Protein AF-A0A2V8VUK2-F1 (afdb_monomer)

Mean predicted aligned error: 8.98 Å

Sequence (429 aa):
MFVLHAVFLGQHRFVINYSDDEPLSRLHLFAGLFTFGLVPLWLAARAAARIPPVTSLSIILVVFGAVSLAAILTSPTRSQDLNLNLLLAKGFTAYGMNPYQTAPLMLQKDPWSPPSLSWSGQPMTHGPVWVLLLASITACTYSLRMAFVLVKLTALVALAAGGIFLWKIMALQGRAVGDRTGVLAILAWNPFVLQTALVDAHNDVLILVAILASYLCFLTRRYRLSIMALMLGGFVKFALWPLMLVPVAYLVKERGMHRGAVCAAVLLLSGAVLASALYAPFGLSAKNFAGLTEEVMERGWTSFYWPGTALLGSLPWMGIVQIRVAGLLMGLLVLGMCIRWDRPLLGYTLPYAVMLFFGSPSFHPWYGLWVAPLASLLIAPAALLILSVPLIVDELAPRWALWIVTFGLLAIFGVTRLVRSRRPASAGG

Foldseek 3Di:
DVLVVVQVVLPDDDDPPVDPDDQPVLVVVVCVCCVVALVVLLVLLVVLLVDPVVVLVVVLCVVLVVLLVSLLQAAQDPDCVLLQLLLLLLCCQVVVDQQLQDFLLVSCPPPSRDPDDPRRGFGDQFALVSSVQSNVLSNVDPDPSSSSSSLLVVLVVLLVLLLVLLLLVCVLVVHDSSQSSSLSSLCSRQPLNSNCRRNNVDLLSLLSNLLSQLVSCVSVLVLLSSLVSLLVSCSGPVVSNLLNVLSLLVLCVVPPPPVSVVSVVVSVVVSVVVSCVSCVSSPDDPSSNVNVVCQQQDLADQLQAAPQQVVQVVPPPDDLNNQLVVLLVVLSVQLVVCSVVVNSLCNQAVSLVSSCRRNPSHDALSCCSRHQSSVCVQPHSCSSSVSSVRVSVVSHDSNHPCVCPNVVVVCVSVVVVVVVVPDDPPPPD

Secondary structure (DSSP, 8-state):
-HHHHHHHHTTS-S--------HHHHHHHHHHHIIIIIHHHHHHHHHHTTS-HHHHHHHHHHHHHHHHHHHHHSPP-S-SHHHHHHHHHHHHHHH---TTT--GGGGTTSTT--S--TTTT----S-HHHHHHHHHHHHH-S-HHHHHHHHHHHHHHHHHHHHHHHHHHHHHTT--HHHHHHHHHHHHH-HHHIIIIIIS--THHHHHHHHHHHHHHHHTT-HHHHHHHHHHHHTT-GGGGGGGHHHHHHHHHHH-HHHHHHHHHHHHHHHHHHHHHHHGGG-S-GGGGHHHHHHHH----GGG--HHHHHHHTSTT--HHHHHHHHHHHHHHHHHHHHHTT-HHHHTTHHHHHHHHHH-SS--GGGHHHHHHHHTTTS-GGGGTGGGHHHHHTTTS-TTTTHHHHHHHHHHHHHH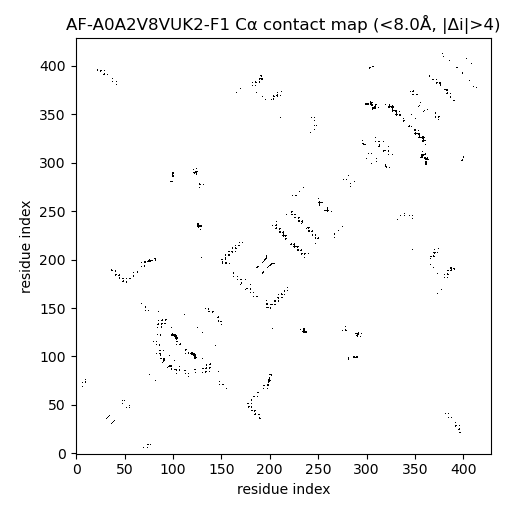HHHHTT-------

Solvent-accessible surface area (backbone atoms only — not comparable to full-atom values): 22531 Å² total; per-residue (Å²): 112,67,76,57,53,60,65,67,60,72,81,68,67,90,68,84,70,92,66,93,82,59,67,64,69,37,50,52,51,38,52,43,51,47,58,70,44,48,50,52,43,52,52,48,23,56,48,30,52,74,43,62,62,68,62,35,49,51,52,44,52,53,53,39,50,57,52,47,55,51,27,38,73,41,70,57,81,88,50,63,61,52,53,54,52,46,41,34,20,33,36,31,62,76,67,72,38,45,34,28,75,40,31,52,58,83,43,60,87,42,93,66,45,67,98,72,62,97,58,29,77,50,22,44,60,62,21,47,58,50,50,52,52,41,25,59,43,39,66,74,41,93,46,65,70,58,40,50,37,54,51,15,50,52,32,47,54,33,47,52,52,32,51,52,34,50,47,51,44,41,50,78,70,69,51,54,70,39,56,48,50,19,44,48,39,41,56,60,68,28,65,37,49,43,42,39,28,27,25,31,40,42,69,50,36,53,41,25,27,16,53,39,49,13,50,43,26,44,78,70,69,37,27,70,59,15,34,51,30,24,50,56,23,17,30,38,38,63,84,38,47,74,57,35,54,57,37,48,53,51,39,19,69,74,58,36,66,67,61,18,48,52,54,49,50,52,50,51,52,52,46,50,54,50,48,52,60,58,35,46,90,68,48,93,52,81,61,50,46,44,19,44,51,47,61,57,66,46,63,54,50,76,86,29,37,28,71,46,19,47,58,46,57,68,37,93,88,42,50,61,58,55,31,32,50,49,9,46,51,53,11,52,50,49,28,50,49,21,62,73,69,71,31,61,74,50,34,71,31,51,17,57,54,41,22,46,33,26,28,21,37,62,56,61,65,64,62,49,53,60,34,35,74,64,46,24,76,74,80,35,61,66,51,50,56,55,52,40,50,49,65,49,44,81,72,52,61,80,76,64,75,64,50,60,56,62,50,45,48,54,49,53,56,51,49,54,52,61,60,62,70,65,62,69,80,73,77,89,123

pLDDT: mean 80.65, std 19.45, range [29.12, 98.56]

Structure (mmCIF, N/CA/C/O backbone):
data_AF-A0A2V8VUK2-F1
#
_entry.id   AF-A0A2V8VUK2-F1
#
loop_
_atom_site.group_PDB
_atom_site.id
_atom_site.type_symbol
_atom_site.label_atom_id
_atom_site.label_alt_id
_atom_site.label_comp_id
_atom_site.label_asym_id
_atom_site.label_entity_id
_atom_site.label_seq_id
_atom_site.pdbx_PDB_ins_code
_atom_site.Cartn_x
_atom_site.Cartn_y
_atom_site.Cartn_z
_atom_site.occupancy
_atom_site.B_iso_or_equiv
_atom_site.auth_seq_id
_atom_site.auth_comp_id
_atom_site.auth_asym_id
_atom_site.auth_atom_id
_atom_site.pdbx_PDB_model_num
ATOM 1 N N . MET A 1 1 ? 12.762 26.235 2.148 1.00 29.30 1 MET A N 1
ATOM 2 C CA . MET A 1 1 ? 14.166 26.243 1.677 1.00 29.30 1 MET A CA 1
ATOM 3 C C . MET A 1 1 ? 14.770 24.839 1.559 1.00 29.30 1 MET A C 1
ATOM 5 O O . MET A 1 1 ? 15.358 24.557 0.529 1.00 29.30 1 MET A O 1
ATOM 9 N N . PHE A 1 2 ? 14.564 23.925 2.518 1.00 29.12 2 PHE A N 1
ATOM 10 C CA . PHE A 1 2 ? 15.128 22.559 2.463 1.00 29.12 2 PHE A CA 1
ATOM 11 C C . PHE A 1 2 ? 14.510 21.627 1.396 1.00 29.12 2 PHE A C 1
ATOM 13 O O . PHE A 1 2 ? 15.234 20.881 0.748 1.00 29.12 2 PHE A O 1
ATOM 20 N N . VAL A 1 3 ? 13.198 21.729 1.132 1.00 32.25 3 VAL A N 1
ATOM 21 C CA . VAL A 1 3 ? 12.537 20.989 0.028 1.00 32.25 3 VAL A CA 1
ATOM 22 C C . VAL A 1 3 ? 13.117 21.390 -1.335 1.00 32.25 3 VAL A C 1
ATOM 24 O O . VAL A 1 3 ? 13.275 20.548 -2.207 1.00 32.25 3 VAL A O 1
ATOM 27 N N . LEU A 1 4 ? 13.519 22.654 -1.495 1.00 30.45 4 LEU A N 1
ATOM 28 C CA . LEU A 1 4 ? 14.214 23.131 -2.694 1.00 30.45 4 LEU A CA 1
ATOM 29 C C . LEU A 1 4 ? 15.660 22.618 -2.759 1.00 30.45 4 LEU A C 1
ATOM 31 O O . LEU A 1 4 ? 16.130 22.282 -3.837 1.00 30.45 4 LEU A O 1
ATOM 35 N N . HIS A 1 5 ? 16.351 22.478 -1.627 1.00 30.56 5 HIS A N 1
ATOM 36 C CA . HIS A 1 5 ? 17.730 21.979 -1.608 1.00 30.56 5 HIS A CA 1
ATOM 37 C C . HIS A 1 5 ? 17.830 20.490 -2.000 1.00 30.56 5 HIS A C 1
ATOM 39 O O . HIS A 1 5 ? 18.732 20.111 -2.742 1.00 30.56 5 HIS A O 1
ATOM 45 N N . ALA A 1 6 ? 16.855 19.663 -1.602 1.00 33.12 6 ALA A N 1
ATOM 46 C CA . ALA A 1 6 ? 16.759 18.268 -2.048 1.00 33.12 6 ALA A CA 1
ATOM 47 C C . ALA A 1 6 ? 16.391 18.136 -3.541 1.00 33.12 6 ALA A C 1
ATOM 49 O O . ALA A 1 6 ? 16.841 17.207 -4.208 1.00 33.12 6 ALA A O 1
ATOM 50 N N . VAL A 1 7 ? 15.620 19.087 -4.086 1.00 35.31 7 VAL A N 1
ATOM 51 C CA . VAL A 1 7 ? 15.281 19.145 -5.521 1.00 35.31 7 VAL A CA 1
ATOM 52 C C . VAL A 1 7 ? 16.506 19.487 -6.384 1.00 35.31 7 VAL A C 1
ATOM 54 O O . VAL A 1 7 ? 16.617 18.980 -7.497 1.00 35.31 7 VAL A O 1
ATOM 57 N N . PHE A 1 8 ? 17.456 20.282 -5.877 1.00 30.05 8 PHE A N 1
ATOM 58 C CA . PHE A 1 8 ? 18.648 20.692 -6.636 1.00 30.05 8 PHE A CA 1
ATOM 59 C C . PHE A 1 8 ? 19.827 19.704 -6.573 1.00 30.05 8 PHE A C 1
ATOM 61 O O . PHE A 1 8 ? 20.626 19.667 -7.505 1.00 30.05 8 PHE A O 1
ATOM 68 N N . LEU A 1 9 ? 19.928 18.857 -5.542 1.00 32.38 9 LEU A N 1
ATOM 69 C CA . LEU A 1 9 ? 21.002 17.852 -5.434 1.00 32.38 9 LEU A CA 1
ATOM 70 C C . LEU A 1 9 ? 20.736 16.561 -6.234 1.00 32.38 9 LEU A C 1
ATOM 72 O O . LEU A 1 9 ? 21.652 15.774 -6.453 1.00 32.38 9 LEU A O 1
ATOM 76 N N . GLY A 1 10 ? 19.512 16.356 -6.734 1.00 34.00 10 GLY A N 1
ATOM 77 C CA . GLY A 1 10 ? 19.110 15.146 -7.467 1.00 34.00 10 GLY A CA 1
ATOM 78 C C . GLY A 1 10 ? 19.662 14.996 -8.893 1.00 34.00 10 GLY A C 1
ATOM 79 O O . GLY A 1 10 ? 19.248 14.076 -9.595 1.00 34.00 10 GLY A O 1
ATOM 80 N N . GLN A 1 11 ? 20.554 15.883 -9.355 1.00 33.09 11 GLN A N 1
ATOM 81 C CA . GLN A 1 11 ? 21.089 15.838 -10.726 1.00 33.09 11 GLN A CA 1
ATOM 82 C C . GLN A 1 11 ? 22.458 15.163 -10.876 1.00 33.09 11 GLN A C 1
ATOM 84 O O . GLN A 1 11 ? 22.875 14.919 -12.008 1.00 33.09 11 GLN A O 1
ATOM 89 N N . HIS A 1 12 ? 23.145 14.785 -9.794 1.00 30.56 12 HIS A N 1
ATOM 90 C CA . HIS A 1 12 ? 24.463 14.161 -9.916 1.00 30.56 12 HIS A CA 1
ATOM 91 C C . HIS A 1 12 ? 24.604 12.888 -9.076 1.00 30.56 12 HIS A C 1
ATOM 93 O O . HIS A 1 12 ? 24.550 12.919 -7.854 1.00 30.56 12 HIS A O 1
ATOM 99 N N . ARG A 1 13 ? 24.873 11.790 -9.799 1.00 32.03 13 ARG A N 1
ATOM 100 C CA . ARG A 1 13 ? 25.247 10.440 -9.342 1.00 32.03 13 ARG A CA 1
ATOM 101 C C . ARG A 1 13 ? 24.121 9.633 -8.682 1.00 32.03 13 ARG A C 1
ATOM 103 O O . ARG A 1 13 ? 23.976 9.570 -7.469 1.00 32.03 13 ARG A O 1
ATOM 110 N N . PHE A 1 14 ? 23.410 8.883 -9.531 1.00 37.62 14 PHE A N 1
ATOM 111 C CA . PHE A 1 14 ? 23.019 7.516 -9.180 1.00 37.62 14 PHE A CA 1
ATOM 112 C C . PHE A 1 14 ? 24.260 6.816 -8.615 1.00 37.62 14 PHE A C 1
ATOM 114 O O . PHE A 1 14 ? 25.322 6.942 -9.222 1.00 37.62 14 PHE A O 1
ATOM 121 N N . VAL A 1 15 ? 24.113 6.090 -7.506 1.00 38.81 15 VAL A N 1
ATOM 122 C CA . VAL A 1 15 ? 25.180 5.520 -6.659 1.00 38.81 15 VAL A CA 1
ATOM 123 C C . VAL A 1 15 ? 25.541 6.445 -5.493 1.00 38.81 15 VAL A C 1
ATOM 125 O O . VAL A 1 15 ? 26.487 7.229 -5.546 1.00 38.81 15 VAL A O 1
ATOM 128 N N . ILE A 1 16 ? 24.838 6.260 -4.370 1.00 37.12 16 ILE A N 1
ATOM 129 C CA . ILE A 1 16 ? 25.529 6.336 -3.081 1.00 37.12 16 ILE A CA 1
ATOM 130 C C . ILE A 1 16 ? 26.570 5.221 -3.149 1.00 37.12 16 ILE A C 1
ATOM 132 O O . ILE A 1 16 ? 26.230 4.038 -3.128 1.00 37.12 16 ILE A O 1
ATOM 136 N N . ASN A 1 17 ? 27.831 5.601 -3.336 1.00 31.92 17 ASN A N 1
ATOM 137 C CA . ASN A 1 17 ? 28.935 4.677 -3.159 1.00 31.92 17 ASN A CA 1
ATOM 138 C C . ASN A 1 17 ? 28.916 4.341 -1.667 1.00 31.92 17 ASN A C 1
ATOM 140 O O . ASN A 1 17 ? 29.092 5.233 -0.839 1.00 31.92 17 ASN A O 1
ATOM 144 N N . TYR A 1 18 ? 28.620 3.089 -1.321 1.00 41.12 18 TYR A N 1
ATOM 145 C CA . TYR A 1 18 ? 28.617 2.589 0.057 1.00 41.12 18 TYR A CA 1
ATOM 146 C C . TYR A 1 18 ? 30.060 2.449 0.579 1.00 41.12 18 TYR A C 1
ATOM 148 O O . TYR A 1 18 ? 30.444 1.394 1.067 1.00 41.12 18 TYR A O 1
ATOM 156 N N . SER A 1 19 ? 30.887 3.484 0.413 1.00 37.56 19 SER A N 1
ATOM 157 C CA . SER A 1 19 ? 32.205 3.580 1.037 1.00 37.56 19 SER A CA 1
ATOM 158 C C . SER A 1 19 ? 32.061 4.207 2.425 1.00 37.56 19 SER A C 1
ATOM 160 O O . SER A 1 19 ? 31.323 5.178 2.604 1.00 37.56 19 SER A O 1
ATOM 162 N N . ASP A 1 20 ? 32.752 3.612 3.391 1.00 41.06 20 ASP A N 1
ATOM 163 C CA . ASP A 1 20 ? 32.499 3.626 4.837 1.00 41.06 20 ASP A CA 1
ATOM 164 C C . ASP A 1 20 ? 32.720 4.944 5.611 1.00 41.06 20 ASP A C 1
ATOM 166 O O . ASP A 1 20 ? 32.592 4.956 6.834 1.00 41.06 20 ASP A O 1
ATOM 170 N N . ASP A 1 21 ? 32.953 6.084 4.966 1.00 40.66 21 ASP A N 1
ATOM 171 C CA . ASP A 1 21 ? 33.423 7.278 5.679 1.00 40.66 21 ASP A CA 1
ATOM 172 C C . ASP A 1 21 ? 32.373 8.398 5.724 1.00 40.66 21 ASP A C 1
ATOM 174 O O . ASP A 1 21 ? 32.268 9.217 4.819 1.00 40.66 21 ASP A O 1
ATOM 178 N N . GLU A 1 22 ? 31.538 8.387 6.771 1.00 43.09 22 GLU A N 1
ATOM 179 C CA . GLU A 1 22 ? 31.303 9.536 7.675 1.00 43.09 22 GLU A CA 1
ATOM 180 C C . GLU A 1 22 ? 30.001 9.366 8.497 1.00 43.09 22 GLU A C 1
ATOM 182 O O . GLU A 1 22 ? 28.914 9.783 8.087 1.00 43.09 22 GLU A O 1
ATOM 187 N N . PRO A 1 23 ? 30.080 8.810 9.717 1.00 48.41 23 PRO A N 1
ATOM 188 C CA . PRO A 1 23 ? 28.937 8.699 10.632 1.00 48.41 23 PRO A CA 1
ATOM 189 C C . PRO A 1 23 ? 28.383 10.059 11.105 1.00 48.41 23 PRO A C 1
ATOM 191 O O . PRO A 1 23 ? 27.202 10.182 11.437 1.00 48.41 23 PRO A O 1
ATOM 194 N N . LEU A 1 24 ? 29.231 11.094 11.145 1.00 41.69 24 LEU A N 1
ATOM 195 C CA . LEU A 1 24 ? 28.908 12.410 11.705 1.00 41.69 24 LEU A CA 1
ATOM 196 C C . LEU A 1 24 ? 28.063 13.274 10.764 1.00 41.69 24 LEU A C 1
ATOM 198 O O . LEU A 1 24 ? 27.084 13.863 11.220 1.00 41.69 24 LEU A O 1
ATOM 202 N N . SER A 1 25 ? 28.373 13.345 9.467 1.00 45.72 25 SER A N 1
ATOM 203 C CA . SER A 1 25 ? 27.576 14.121 8.497 1.00 45.72 25 SER A CA 1
ATOM 204 C C . SER A 1 25 ? 26.154 13.574 8.365 1.00 45.72 25 SER A C 1
ATOM 206 O O . SER A 1 25 ? 25.183 14.334 8.304 1.00 45.72 25 SER A O 1
ATOM 208 N N . ARG A 1 26 ? 26.014 12.252 8.479 1.00 47.94 26 ARG A N 1
ATOM 209 C CA . ARG A 1 26 ? 24.725 11.570 8.539 1.00 47.94 26 ARG A CA 1
ATOM 210 C C . ARG A 1 26 ? 23.937 12.024 9.797 1.00 47.94 26 ARG A C 1
ATOM 212 O O . ARG A 1 26 ? 22.781 12.435 9.678 1.00 47.94 26 ARG A O 1
ATOM 219 N N . LEU A 1 27 ? 24.530 12.043 11.000 1.00 43.81 27 LEU A N 1
ATOM 220 C CA . LEU A 1 27 ? 23.842 12.452 12.249 1.00 43.81 27 LEU A CA 1
ATOM 221 C C . LEU A 1 27 ? 23.304 13.901 12.216 1.00 43.81 27 LEU A C 1
ATOM 223 O O . LEU A 1 27 ? 22.261 14.200 12.799 1.00 43.81 27 LEU A O 1
ATOM 227 N N . HIS A 1 28 ? 23.967 14.803 11.494 1.00 43.19 28 HIS A N 1
ATOM 228 C CA . HIS A 1 28 ? 23.487 16.176 11.306 1.00 43.19 28 HIS A CA 1
ATOM 229 C C . HIS A 1 28 ? 22.294 16.247 10.344 1.00 43.19 28 HIS A C 1
ATOM 231 O O . HIS A 1 28 ? 21.364 17.020 10.581 1.00 43.19 28 HIS A O 1
ATOM 237 N N . LEU A 1 29 ? 22.255 15.389 9.318 1.00 50.75 29 LEU A N 1
ATOM 238 C CA . LEU A 1 29 ? 21.074 15.213 8.473 1.00 50.75 29 LEU A CA 1
ATOM 239 C C . LEU A 1 29 ? 19.900 14.621 9.274 1.00 50.75 29 LEU A C 1
ATOM 241 O O . LEU A 1 29 ? 18.763 15.050 9.087 1.00 50.75 29 LEU A O 1
ATOM 245 N N . PHE A 1 30 ? 20.170 13.715 10.229 1.00 48.78 30 PHE A N 1
ATOM 246 C CA . PHE A 1 30 ? 19.172 13.187 11.173 1.00 48.78 30 PHE A CA 1
ATOM 247 C C . PHE A 1 30 ? 18.552 14.279 12.027 1.00 48.78 30 PHE A C 1
ATOM 249 O O . PHE A 1 30 ? 17.333 14.446 12.043 1.00 48.78 30 PHE A O 1
ATOM 256 N N . ALA A 1 31 ? 19.397 15.039 12.725 1.00 46.94 31 ALA A N 1
ATOM 257 C CA . ALA A 1 31 ? 18.958 16.152 13.549 1.00 46.94 31 ALA A CA 1
ATOM 258 C C . ALA A 1 31 ? 18.239 17.203 12.691 1.00 46.94 31 ALA A C 1
ATOM 260 O O . ALA A 1 31 ? 17.228 17.749 13.125 1.00 46.94 31 ALA A O 1
ATOM 261 N N . GLY A 1 32 ? 18.684 17.416 11.450 1.00 52.81 32 GLY A N 1
ATOM 262 C CA . GLY A 1 32 ? 18.035 18.287 10.479 1.00 52.81 32 GLY A CA 1
ATOM 263 C C . GLY A 1 32 ? 16.632 17.809 10.093 1.00 52.81 32 GLY A C 1
ATOM 264 O O . GLY A 1 32 ? 15.663 18.536 10.270 1.00 52.81 32 GLY A O 1
ATOM 265 N N . LEU A 1 33 ? 16.471 16.571 9.632 1.00 52.88 33 LEU A N 1
ATOM 266 C CA . LEU A 1 33 ? 15.171 16.015 9.232 1.00 52.88 33 LEU A CA 1
ATOM 267 C C . LEU A 1 33 ? 14.205 15.863 10.419 1.00 52.88 33 LEU A C 1
ATOM 269 O O . LEU A 1 33 ? 13.006 16.118 10.285 1.00 52.88 33 LEU A O 1
ATOM 273 N N . PHE A 1 34 ? 14.715 15.500 11.597 1.00 53.16 34 PHE A N 1
ATOM 274 C CA . PHE A 1 34 ? 13.927 15.372 12.822 1.00 53.16 34 PHE A CA 1
ATOM 275 C C . PHE A 1 34 ? 13.464 16.742 13.346 1.00 53.16 34 PHE A C 1
ATOM 277 O O . PHE A 1 34 ? 12.283 16.929 13.646 1.00 53.16 34 PHE A O 1
ATOM 284 N N . THR A 1 35 ? 14.362 17.730 13.391 1.00 52.22 35 THR A N 1
ATOM 285 C CA . THR A 1 35 ? 14.078 19.063 13.952 1.00 52.22 35 THR A CA 1
ATOM 286 C C . THR A 1 35 ? 13.359 19.974 12.955 1.00 52.22 35 THR A C 1
ATOM 288 O O . THR A 1 35 ? 12.465 20.713 13.356 1.00 52.22 35 THR A O 1
ATOM 291 N N . PHE A 1 36 ? 13.667 19.894 11.655 1.00 55.56 36 PHE A N 1
ATOM 292 C CA . PHE A 1 36 ? 13.014 20.697 10.609 1.00 55.56 36 PHE A CA 1
ATOM 293 C C . PHE A 1 36 ? 11.793 20.016 9.973 1.00 55.56 36 PHE A C 1
ATOM 295 O O . PHE A 1 36 ? 10.989 20.698 9.341 1.00 55.56 36 PHE A O 1
ATOM 302 N N . GLY A 1 37 ? 11.620 18.701 10.142 1.00 61.12 37 GLY A N 1
ATOM 303 C CA . GLY A 1 37 ? 10.451 17.958 9.664 1.00 61.12 37 GLY A CA 1
ATOM 304 C C . GLY A 1 37 ? 9.434 17.690 10.772 1.00 61.12 37 GLY A C 1
ATOM 305 O O . GLY A 1 37 ? 8.342 18.247 10.772 1.00 61.12 37 GLY A O 1
ATOM 306 N N . LEU A 1 38 ? 9.776 16.844 11.745 1.00 63.25 38 LEU A N 1
ATOM 307 C CA . LEU A 1 38 ? 8.799 16.270 12.683 1.00 63.25 38 LEU A CA 1
ATOM 308 C C . LEU A 1 38 ? 8.261 17.252 13.728 1.00 63.25 38 LEU A C 1
ATOM 310 O O . LEU A 1 38 ? 7.070 17.207 14.043 1.00 63.25 38 LEU A O 1
ATOM 314 N N . VAL A 1 39 ? 9.105 18.142 14.256 1.00 64.69 39 VAL A N 1
ATOM 315 C CA . VAL A 1 39 ? 8.682 19.139 15.254 1.00 64.69 39 VAL A CA 1
ATOM 316 C C . VAL A 1 39 ? 7.721 20.168 14.638 1.00 64.69 39 VAL A C 1
ATOM 318 O O . VAL A 1 39 ? 6.632 20.334 15.189 1.00 64.69 39 VAL A O 1
ATOM 321 N N . PRO A 1 40 ? 8.009 20.787 13.473 1.00 67.94 40 PRO A N 1
ATOM 322 C CA . PRO A 1 40 ? 7.051 21.648 12.785 1.00 67.94 40 PRO A CA 1
ATOM 323 C C . PRO A 1 40 ? 5.762 20.925 12.402 1.00 67.94 40 PRO A C 1
ATOM 325 O O . PRO A 1 40 ? 4.693 21.501 12.558 1.00 67.94 40 PRO A O 1
ATOM 328 N N . LEU A 1 41 ? 5.829 19.659 11.974 1.00 67.50 41 LEU A N 1
ATOM 329 C CA . LEU A 1 41 ? 4.639 18.859 11.657 1.00 67.50 41 LEU A CA 1
ATOM 330 C C . LEU A 1 41 ? 3.750 18.626 12.872 1.00 67.50 41 LEU A C 1
ATOM 332 O O . LEU A 1 41 ? 2.530 18.768 12.796 1.00 67.50 41 LEU A O 1
ATOM 336 N N . TRP A 1 42 ? 4.354 18.292 14.007 1.00 67.44 42 TRP A N 1
ATOM 337 C CA . TRP A 1 42 ? 3.630 18.104 15.255 1.00 67.44 42 TRP A CA 1
ATOM 338 C C . TRP A 1 42 ? 3.058 19.419 15.794 1.00 67.44 42 TRP A C 1
ATOM 340 O O . TRP A 1 42 ? 1.904 19.461 16.228 1.00 67.44 42 TRP A O 1
ATOM 350 N N . LEU A 1 43 ? 3.829 20.508 15.723 1.00 69.69 43 LEU A N 1
ATOM 351 C CA . LEU A 1 43 ? 3.371 21.846 16.094 1.00 69.69 43 LEU A CA 1
ATOM 352 C C . LEU A 1 43 ? 2.240 22.319 15.179 1.00 69.69 43 LEU A C 1
ATOM 354 O O . LEU A 1 43 ? 1.250 22.850 15.675 1.00 69.69 43 LEU A O 1
ATOM 358 N N . ALA A 1 44 ? 2.330 22.068 13.875 1.00 69.38 44 ALA A N 1
ATOM 359 C CA . ALA A 1 44 ? 1.300 22.425 12.912 1.00 69.38 44 ALA A CA 1
ATOM 360 C C . ALA A 1 44 ? 0.034 21.576 13.089 1.00 69.38 44 ALA A C 1
ATOM 362 O O . ALA A 1 44 ? -1.066 22.116 13.026 1.00 69.38 44 ALA A O 1
ATOM 363 N N . ALA A 1 45 ? 0.158 20.287 13.422 1.00 69.69 45 ALA A N 1
ATOM 364 C CA . ALA A 1 45 ? -0.981 19.444 13.788 1.00 69.69 45 ALA A CA 1
ATOM 365 C C . ALA A 1 45 ? -1.659 19.909 15.092 1.00 69.69 45 ALA A C 1
ATOM 367 O O . ALA A 1 45 ? -2.884 19.872 15.205 1.00 69.69 45 ALA A O 1
ATOM 368 N N . ARG A 1 46 ? -0.890 20.399 16.075 1.00 74.56 46 ARG A N 1
ATOM 369 C CA . ARG A 1 46 ? -1.443 21.006 17.299 1.00 74.56 46 ARG A CA 1
ATOM 370 C C . ARG A 1 46 ? -2.062 22.379 17.053 1.00 74.56 46 ARG A C 1
ATOM 372 O O . ARG A 1 46 ? -3.079 22.698 17.662 1.00 74.56 46 ARG A O 1
ATOM 379 N N . ALA A 1 47 ? -1.478 23.179 16.168 1.00 74.38 47 ALA A N 1
ATOM 380 C CA . ALA A 1 47 ? -2.021 24.470 15.761 1.00 74.38 47 ALA A CA 1
ATOM 381 C C . ALA A 1 47 ? -3.309 24.305 14.937 1.00 74.38 47 ALA A C 1
ATOM 383 O O . ALA A 1 47 ? -4.256 25.059 15.136 1.00 74.38 47 ALA A O 1
ATOM 384 N N . ALA A 1 48 ? -3.391 23.269 14.095 1.00 70.94 48 ALA A N 1
ATOM 385 C CA . ALA A 1 48 ? -4.586 22.896 13.339 1.00 70.94 48 ALA A CA 1
ATOM 386 C C . ALA A 1 48 ? -5.808 22.642 14.237 1.00 70.94 48 ALA A C 1
ATOM 388 O O . ALA A 1 48 ? -6.929 22.943 13.840 1.00 70.94 48 ALA A O 1
ATOM 389 N N . ALA A 1 49 ? -5.599 22.154 15.463 1.00 71.19 49 ALA A N 1
ATOM 390 C CA . ALA A 1 49 ? -6.669 21.961 16.440 1.00 71.19 49 ALA A CA 1
ATOM 391 C C . ALA A 1 49 ? -7.177 23.272 17.081 1.00 71.19 49 ALA A C 1
ATOM 393 O O . ALA A 1 49 ? -8.216 23.261 17.734 1.00 71.19 49 ALA A O 1
ATOM 394 N N . ARG A 1 50 ? -6.456 24.392 16.920 1.00 80.06 50 ARG A N 1
ATOM 395 C CA . ARG A 1 50 ? -6.789 25.706 17.509 1.00 80.06 50 ARG A CA 1
ATOM 396 C C . ARG A 1 50 ? -7.431 26.681 16.520 1.00 80.06 50 ARG A C 1
ATOM 398 O O . ARG A 1 50 ? -7.893 27.740 16.927 1.00 80.06 50 ARG A O 1
ATOM 405 N N . ILE A 1 51 ? -7.429 26.346 15.234 1.00 83.94 51 ILE A N 1
ATOM 406 C CA . ILE A 1 51 ? -7.935 27.180 14.138 1.00 83.94 51 ILE A CA 1
ATOM 407 C C . ILE A 1 51 ? -9.227 26.531 13.608 1.00 83.94 51 ILE A C 1
ATOM 409 O O . ILE A 1 51 ? -9.356 25.306 13.693 1.00 83.94 51 ILE A O 1
ATOM 413 N N . PRO A 1 52 ? -10.194 27.296 13.054 1.00 86.56 52 PRO A N 1
ATOM 414 C CA . PRO A 1 52 ? -11.386 26.717 12.445 1.00 86.56 52 PRO A CA 1
ATOM 415 C C . PRO A 1 52 ? -11.054 25.565 11.475 1.00 86.56 52 PRO A C 1
ATOM 417 O O . PRO A 1 52 ? -10.156 25.716 10.636 1.00 86.56 52 PRO A O 1
ATOM 420 N N . PRO A 1 53 ? -11.774 24.425 11.536 1.00 84.69 53 PRO A N 1
ATOM 421 C CA . PRO A 1 53 ? -11.435 23.235 10.756 1.00 84.69 53 PRO A CA 1
ATOM 422 C C . PRO A 1 53 ? -11.337 23.458 9.248 1.00 84.69 53 PRO A C 1
ATOM 424 O O . PRO A 1 53 ? -10.486 22.859 8.596 1.00 84.69 53 PRO A O 1
ATOM 427 N N . VAL A 1 54 ? -12.183 24.335 8.699 1.00 87.56 54 VAL A N 1
ATOM 428 C CA . VAL A 1 54 ? -12.183 24.681 7.270 1.00 87.56 54 VAL A CA 1
ATOM 429 C C . VAL A 1 54 ? -10.860 25.338 6.880 1.00 87.56 54 VAL A C 1
ATOM 431 O O . VAL A 1 54 ? -10.212 24.896 5.938 1.00 87.56 54 VAL A O 1
ATOM 434 N N . THR A 1 55 ? -10.411 26.331 7.649 1.00 86.94 55 THR A N 1
ATOM 435 C CA . THR A 1 55 ? -9.134 27.017 7.417 1.00 86.94 55 THR A CA 1
ATOM 436 C C . THR A 1 55 ? -7.957 26.055 7.545 1.00 86.94 55 THR A C 1
ATOM 438 O O . THR A 1 55 ? -7.066 26.056 6.698 1.00 86.94 55 THR A O 1
ATOM 441 N N . SER A 1 56 ? -7.969 25.192 8.566 1.00 85.81 56 SER A N 1
ATOM 442 C CA . SER A 1 56 ? -6.934 24.170 8.740 1.00 85.81 56 SER A CA 1
ATOM 443 C C . SER A 1 56 ? -6.865 23.222 7.540 1.00 85.81 56 SER A C 1
ATOM 445 O O . SER A 1 56 ? -5.775 22.979 7.023 1.00 85.81 56 SER A O 1
ATOM 447 N N . LEU A 1 57 ? -8.009 22.728 7.062 1.00 87.44 57 LEU A N 1
ATOM 448 C CA . LEU A 1 57 ? -8.060 21.819 5.922 1.00 87.44 57 LEU A CA 1
ATOM 449 C C . LEU A 1 57 ? -7.577 22.494 4.633 1.00 87.44 57 LEU A C 1
ATOM 451 O O . LEU A 1 57 ? -6.797 21.893 3.899 1.00 87.44 57 LEU A O 1
ATOM 455 N N . SER A 1 58 ? -7.968 23.747 4.385 1.00 87.94 58 SER A N 1
ATOM 456 C CA . SER A 1 58 ? -7.492 24.515 3.230 1.00 87.94 58 SER A CA 1
ATOM 457 C C . SER A 1 58 ? -5.971 24.670 3.234 1.00 87.94 58 SER A C 1
ATOM 459 O O . SER A 1 58 ? -5.333 24.419 2.214 1.00 87.94 58 SER A O 1
ATOM 461 N N . ILE A 1 59 ? -5.368 25.005 4.382 1.00 86.50 59 ILE A N 1
ATOM 462 C CA . ILE A 1 59 ? -3.905 25.096 4.516 1.00 86.50 59 ILE A CA 1
ATOM 463 C C . ILE A 1 59 ? -3.253 23.739 4.225 1.00 86.50 59 ILE A C 1
ATOM 465 O O . ILE A 1 59 ? -2.292 23.674 3.459 1.00 86.50 59 ILE A O 1
ATOM 469 N N . ILE A 1 60 ? -3.793 22.652 4.791 1.00 87.62 60 ILE A N 1
ATOM 470 C CA . ILE A 1 60 ? -3.296 21.287 4.557 1.00 87.62 60 ILE A CA 1
ATOM 471 C C . ILE A 1 60 ? -3.292 20.960 3.069 1.00 87.62 60 ILE A C 1
ATOM 473 O O . ILE A 1 60 ? -2.257 20.546 2.550 1.00 87.62 60 ILE A O 1
ATOM 477 N N . LEU A 1 61 ? -4.413 21.188 2.385 1.00 90.25 61 LEU A N 1
ATOM 478 C CA . LEU A 1 61 ? -4.576 20.870 0.969 1.00 90.25 61 LEU A CA 1
ATOM 479 C C . LEU A 1 61 ? -3.682 21.724 0.067 1.00 90.25 61 LEU A C 1
ATOM 481 O O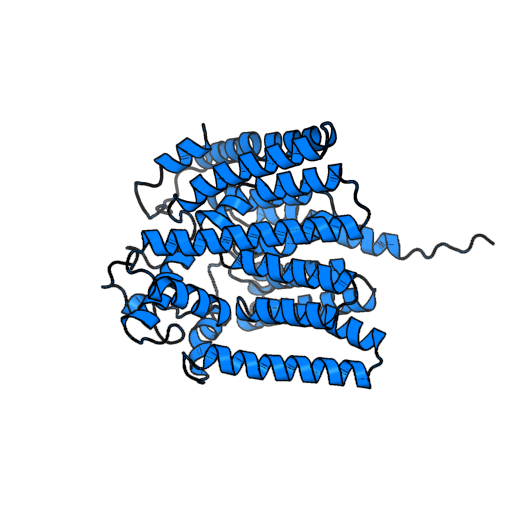 . LEU A 1 61 ? -3.075 21.180 -0.850 1.00 90.25 61 LEU A O 1
ATOM 485 N N . VAL A 1 62 ? -3.549 23.027 0.335 1.00 88.44 62 VAL A N 1
ATOM 486 C CA . VAL A 1 62 ? -2.685 23.921 -0.456 1.00 88.44 62 VAL A CA 1
ATOM 487 C C . VAL A 1 62 ? -1.218 23.520 -0.320 1.00 88.44 62 VAL A C 1
ATOM 489 O O . VAL A 1 62 ? -0.532 23.334 -1.325 1.00 88.44 62 VAL A O 1
ATOM 492 N N . VAL A 1 63 ? -0.738 23.327 0.913 1.00 86.19 63 VAL A N 1
ATOM 493 C CA . VAL A 1 63 ? 0.654 22.922 1.161 1.00 86.19 63 VAL A CA 1
ATOM 494 C C . VAL A 1 63 ? 0.915 21.527 0.594 1.00 86.19 63 VAL A C 1
ATOM 496 O O . VAL A 1 63 ? 1.924 21.316 -0.075 1.00 86.19 63 VAL A O 1
ATOM 499 N N . PHE A 1 64 ? -0.006 20.583 0.803 1.00 88.12 64 PHE A N 1
ATOM 500 C CA . PHE A 1 64 ? 0.108 19.236 0.249 1.00 88.12 64 PHE A CA 1
ATOM 501 C C . PHE A 1 64 ? 0.130 19.253 -1.281 1.00 88.12 64 PHE A C 1
ATOM 503 O O . PHE A 1 64 ? 0.960 18.568 -1.870 1.00 88.12 64 PHE A O 1
ATOM 510 N N . GLY A 1 65 ? -0.718 20.057 -1.927 1.00 88.81 65 GLY A N 1
ATOM 511 C CA . GLY A 1 65 ? -0.740 20.214 -3.380 1.00 88.81 65 GLY A CA 1
ATOM 512 C C . GLY A 1 65 ? 0.579 20.762 -3.927 1.00 88.81 65 GLY A C 1
ATOM 513 O O . GLY A 1 65 ? 1.141 20.183 -4.855 1.00 88.81 65 GLY A O 1
ATOM 514 N N . ALA A 1 66 ? 1.122 21.814 -3.307 1.00 85.19 66 ALA A N 1
ATOM 515 C CA . ALA A 1 66 ? 2.402 22.400 -3.707 1.00 85.19 66 ALA A CA 1
ATOM 516 C C . ALA A 1 66 ? 3.573 21.410 -3.559 1.00 85.19 66 ALA A C 1
ATOM 518 O O . ALA A 1 66 ? 4.389 21.262 -4.469 1.00 85.19 66 ALA A O 1
ATOM 519 N N . VAL A 1 67 ? 3.640 20.691 -2.434 1.00 83.94 67 VAL A N 1
ATOM 520 C CA . VAL A 1 67 ? 4.696 19.696 -2.188 1.00 83.94 67 VAL A CA 1
ATOM 521 C C . VAL A 1 67 ? 4.528 18.464 -3.080 1.00 83.94 67 VAL A C 1
ATOM 523 O O . VAL A 1 67 ? 5.519 17.940 -3.584 1.00 83.94 67 VAL A O 1
ATOM 526 N N . SER A 1 68 ? 3.292 18.031 -3.336 1.00 87.81 68 SER A N 1
ATOM 527 C CA . SER A 1 68 ? 3.004 16.919 -4.250 1.00 87.81 68 SER A CA 1
ATOM 528 C C . SER A 1 68 ? 3.423 17.246 -5.677 1.00 87.81 68 SER A C 1
ATOM 530 O O . SER A 1 68 ? 4.012 16.397 -6.338 1.00 87.81 68 SER A O 1
ATOM 532 N N . LEU A 1 69 ? 3.187 18.478 -6.143 1.00 88.31 69 LEU A N 1
ATOM 533 C CA . LEU A 1 69 ? 3.645 18.925 -7.457 1.00 88.31 69 LEU A CA 1
ATOM 534 C C . LEU A 1 69 ? 5.172 18.848 -7.565 1.00 88.31 69 LEU A C 1
ATOM 536 O O . LEU A 1 69 ? 5.687 18.296 -8.535 1.00 88.31 69 LEU A O 1
ATOM 540 N N . ALA A 1 70 ? 5.895 19.330 -6.550 1.00 84.19 70 ALA A N 1
ATOM 541 C CA . ALA A 1 70 ? 7.348 19.197 -6.509 1.00 84.19 70 ALA A CA 1
ATOM 542 C C . ALA A 1 70 ? 7.778 17.717 -6.532 1.00 84.19 70 ALA A C 1
ATOM 544 O O . ALA A 1 70 ? 8.605 17.336 -7.352 1.00 84.19 70 ALA A O 1
ATOM 545 N N . ALA A 1 71 ? 7.167 16.864 -5.703 1.00 83.75 71 ALA A N 1
ATOM 546 C CA . ALA A 1 71 ? 7.482 15.435 -5.626 1.00 83.75 71 ALA A CA 1
ATOM 547 C C . ALA A 1 71 ? 7.203 14.665 -6.932 1.00 83.75 71 ALA A C 1
ATOM 549 O O . ALA A 1 71 ? 7.947 13.742 -7.279 1.00 83.75 71 ALA A O 1
ATOM 550 N N . ILE A 1 72 ? 6.151 15.050 -7.666 1.00 87.69 72 ILE A N 1
ATOM 551 C CA . ILE A 1 72 ? 5.810 14.481 -8.976 1.00 87.69 72 ILE A CA 1
ATOM 552 C C . ILE A 1 72 ? 6.900 14.787 -10.009 1.00 87.69 72 ILE A C 1
ATOM 554 O O . ILE A 1 72 ? 7.235 13.923 -10.818 1.00 87.69 72 ILE A O 1
ATOM 558 N N . LEU A 1 73 ? 7.461 15.998 -9.968 1.00 84.69 73 LEU A N 1
ATOM 559 C CA . LEU A 1 73 ? 8.468 16.462 -10.923 1.00 84.69 73 LEU A CA 1
ATOM 560 C C . LEU A 1 73 ? 9.893 15.996 -10.591 1.00 84.69 73 LEU A C 1
ATOM 562 O O . LEU A 1 73 ? 10.734 15.933 -11.486 1.00 84.69 73 LEU A O 1
ATOM 566 N N . THR A 1 74 ? 10.171 15.652 -9.335 1.00 82.25 74 THR A N 1
ATOM 567 C CA . THR A 1 74 ? 11.450 15.058 -8.921 1.00 82.25 74 THR A CA 1
ATOM 568 C C . THR A 1 74 ? 11.582 13.643 -9.488 1.00 82.25 74 THR A C 1
ATOM 570 O O . THR A 1 74 ? 10.610 12.899 -9.500 1.00 82.25 74 THR A O 1
ATOM 573 N N . SER A 1 75 ? 12.758 13.213 -9.941 1.00 82.06 75 SER A N 1
ATOM 574 C CA . SER A 1 75 ? 12.984 11.795 -10.288 1.00 82.06 75 SER A CA 1
ATOM 575 C C . SER A 1 75 ? 12.946 10.902 -9.034 1.00 82.06 75 SER A C 1
ATOM 577 O O . SER A 1 75 ? 13.191 11.409 -7.942 1.00 82.06 75 SER A O 1
ATOM 579 N N . PRO A 1 76 ? 12.654 9.591 -9.137 1.00 84.31 76 PRO A N 1
ATOM 580 C CA . PRO A 1 76 ? 12.836 8.666 -8.013 1.00 84.31 76 PRO A CA 1
ATOM 581 C C . PRO A 1 76 ? 14.269 8.737 -7.484 1.00 84.31 76 PRO A C 1
ATOM 583 O O . PRO A 1 76 ? 15.209 8.775 -8.281 1.00 84.31 76 PRO A O 1
ATOM 586 N N . THR A 1 77 ? 14.440 8.781 -6.162 1.00 79.56 77 THR A N 1
ATOM 587 C CA . THR A 1 77 ? 15.756 9.036 -5.548 1.00 79.56 77 THR A CA 1
ATOM 588 C C . THR A 1 77 ? 16.235 7.921 -4.635 1.00 79.56 77 THR A C 1
ATOM 590 O O . THR A 1 77 ? 17.445 7.753 -4.504 1.00 79.56 77 THR A O 1
ATOM 593 N N . ARG A 1 78 ? 15.337 7.148 -4.008 1.00 72.38 78 ARG A N 1
ATOM 594 C CA . ARG A 1 78 ? 15.735 6.113 -3.033 1.00 72.38 78 ARG A CA 1
ATOM 595 C C . ARG A 1 78 ? 15.483 4.691 -3.501 1.00 72.38 78 ARG A C 1
ATOM 597 O O . ARG A 1 78 ? 16.098 3.771 -2.971 1.00 72.38 78 ARG A O 1
ATOM 604 N N . SER A 1 79 ? 14.592 4.506 -4.470 1.00 73.81 79 SER A N 1
ATOM 605 C CA . SER A 1 79 ? 14.218 3.182 -4.955 1.00 73.81 79 SER A CA 1
ATOM 606 C C . SER A 1 79 ? 14.416 3.041 -6.456 1.00 73.81 79 SER A C 1
ATOM 608 O O . SER A 1 79 ? 14.030 3.901 -7.251 1.00 73.81 79 SER A O 1
ATOM 610 N N . GLN A 1 80 ? 14.999 1.911 -6.849 1.00 82.81 80 GLN A N 1
ATOM 611 C CA . GLN A 1 80 ? 15.094 1.505 -8.250 1.00 82.81 80 GLN A CA 1
ATOM 612 C C . GLN A 1 80 ? 13.858 0.723 -8.717 1.00 82.81 80 GLN A C 1
ATOM 614 O O . GLN A 1 80 ? 13.700 0.528 -9.920 1.00 82.81 80 GLN A O 1
ATOM 619 N N . ASP A 1 81 ? 12.957 0.333 -7.808 1.00 87.31 81 ASP A N 1
ATOM 620 C CA . ASP A 1 81 ? 11.816 -0.540 -8.108 1.00 87.31 81 ASP A CA 1
ATOM 621 C C . ASP A 1 81 ? 10.914 0.059 -9.183 1.00 87.31 81 ASP A C 1
ATOM 623 O O . ASP A 1 81 ? 10.489 -0.638 -10.101 1.00 87.31 81 ASP A O 1
ATOM 627 N N . LEU A 1 82 ? 10.644 1.367 -9.120 1.00 91.50 82 LEU A N 1
ATOM 628 C CA . LEU A 1 82 ? 9.824 2.025 -10.135 1.00 91.50 82 LEU A CA 1
ATOM 629 C C . LEU A 1 82 ? 10.487 1.987 -11.518 1.00 91.50 82 LEU A C 1
ATOM 631 O O . LEU A 1 82 ? 9.802 1.750 -12.512 1.00 91.50 82 LEU A O 1
ATOM 635 N N . ASN A 1 83 ? 11.808 2.187 -11.581 1.00 91.62 83 ASN A N 1
ATOM 636 C CA . ASN A 1 83 ? 12.567 2.123 -12.832 1.00 91.62 83 ASN A CA 1
ATOM 637 C C . ASN A 1 83 ? 12.478 0.716 -13.437 1.00 91.62 83 ASN A C 1
ATOM 639 O O . ASN A 1 83 ? 12.121 0.567 -14.603 1.00 91.62 83 ASN A O 1
ATOM 643 N N . LEU A 1 84 ? 12.741 -0.313 -12.627 1.00 92.44 84 LEU A N 1
ATOM 644 C CA . LEU A 1 84 ? 12.698 -1.714 -13.051 1.00 92.44 84 LEU A CA 1
ATOM 645 C C . LEU A 1 84 ? 11.300 -2.140 -13.490 1.00 92.44 84 LEU A C 1
ATOM 647 O O . LEU A 1 84 ? 11.129 -2.741 -14.549 1.00 92.44 84 LEU A O 1
ATOM 651 N N . ASN A 1 85 ? 10.287 -1.784 -12.707 1.00 94.88 85 ASN A N 1
ATOM 652 C CA . ASN A 1 85 ? 8.912 -2.145 -13.000 1.00 94.88 85 ASN A CA 1
ATOM 653 C C . ASN A 1 85 ? 8.412 -1.479 -14.292 1.00 94.88 85 ASN A C 1
ATOM 655 O O . ASN A 1 85 ? 7.731 -2.127 -15.086 1.00 94.88 85 ASN A O 1
ATOM 659 N N . LEU A 1 86 ? 8.773 -0.212 -14.536 1.00 96.44 86 LEU A N 1
ATOM 660 C CA . LEU A 1 86 ? 8.461 0.474 -15.794 1.00 96.44 86 LEU A CA 1
ATOM 661 C C . LEU A 1 86 ? 9.233 -0.106 -16.980 1.00 96.44 86 LEU A C 1
ATOM 663 O O . LEU A 1 86 ? 8.654 -0.236 -18.056 1.00 96.44 86 LEU A O 1
ATOM 667 N N . LEU A 1 87 ? 10.500 -0.488 -16.795 1.00 96.56 87 LEU A N 1
ATOM 668 C CA . LEU A 1 87 ? 11.294 -1.154 -17.827 1.00 96.56 87 LEU A CA 1
ATOM 669 C C . LEU A 1 87 ? 10.647 -2.482 -18.243 1.00 96.56 87 LEU A C 1
ATOM 671 O O . LEU A 1 87 ? 10.434 -2.712 -19.429 1.00 96.56 87 LEU A O 1
ATOM 675 N N . LEU A 1 88 ? 10.256 -3.322 -17.279 1.00 96.81 88 LEU A N 1
ATOM 676 C CA . LEU A 1 88 ? 9.568 -4.591 -17.543 1.00 96.81 88 LEU A CA 1
ATOM 677 C C . LEU A 1 88 ? 8.190 -4.382 -18.187 1.00 96.81 88 LEU A C 1
ATOM 679 O O . LEU A 1 88 ? 7.845 -5.074 -19.145 1.00 96.81 88 LEU A O 1
ATOM 683 N N . ALA A 1 89 ? 7.416 -3.400 -17.716 1.00 97.69 89 ALA A N 1
ATOM 684 C CA . ALA A 1 89 ? 6.127 -3.055 -18.314 1.00 97.69 89 ALA A CA 1
ATOM 685 C C . ALA A 1 89 ? 6.270 -2.515 -19.745 1.00 97.69 89 ALA A C 1
ATOM 687 O O . ALA A 1 89 ? 5.428 -2.799 -20.594 1.00 97.69 89 ALA A O 1
ATOM 688 N N . LYS A 1 90 ? 7.335 -1.763 -20.043 1.00 97.69 90 LYS A N 1
ATOM 689 C CA . LYS A 1 90 ? 7.680 -1.365 -21.413 1.00 97.69 90 LYS A CA 1
ATOM 690 C C . LYS A 1 90 ? 8.122 -2.565 -22.245 1.00 97.69 90 LYS A C 1
ATOM 692 O O . LYS A 1 90 ? 7.728 -2.671 -23.399 1.00 97.69 90 LYS A O 1
ATOM 697 N N . GLY A 1 91 ? 8.879 -3.493 -21.661 1.00 97.56 91 GLY A N 1
ATOM 698 C CA . GLY A 1 91 ? 9.231 -4.760 -22.298 1.00 97.56 91 GLY A CA 1
ATOM 699 C C . GLY A 1 91 ? 8.006 -5.506 -22.823 1.00 97.56 91 GLY A C 1
ATOM 700 O O . GLY A 1 91 ? 8.001 -5.995 -23.952 1.00 97.56 91 GLY A O 1
ATOM 701 N N . PHE A 1 92 ? 6.935 -5.501 -22.035 1.00 97.81 92 PHE A N 1
ATOM 702 C CA . PHE A 1 92 ? 5.648 -6.049 -22.433 1.00 97.81 92 PHE A CA 1
ATOM 703 C C . PHE A 1 92 ? 4.982 -5.266 -23.565 1.00 97.81 92 PHE A C 1
ATOM 705 O O . PHE A 1 92 ? 4.637 -5.854 -24.588 1.00 97.81 92 PHE A O 1
ATOM 712 N N . THR A 1 93 ? 4.814 -3.952 -23.417 1.00 97.88 93 THR A N 1
ATOM 713 C CA . THR A 1 93 ? 4.026 -3.156 -24.372 1.00 97.88 93 THR A CA 1
ATOM 714 C C . THR A 1 93 ? 4.747 -2.850 -25.681 1.00 97.88 93 THR A C 1
ATOM 716 O O . THR A 1 93 ? 4.094 -2.776 -26.717 1.00 97.88 93 THR A O 1
ATOM 719 N N . ALA A 1 94 ? 6.071 -2.691 -25.659 1.00 97.19 94 ALA A N 1
ATOM 720 C CA . ALA A 1 94 ? 6.872 -2.350 -26.833 1.00 97.19 94 ALA A CA 1
ATOM 721 C C . ALA A 1 94 ? 7.488 -3.575 -27.525 1.00 97.19 94 ALA A C 1
ATOM 723 O O . ALA A 1 94 ? 7.691 -3.543 -28.737 1.00 97.19 94 ALA A O 1
ATOM 724 N N . TYR A 1 95 ? 7.794 -4.643 -26.777 1.00 97.00 95 TYR A N 1
ATOM 725 C CA . TYR A 1 95 ? 8.527 -5.806 -27.300 1.00 97.00 95 TYR A CA 1
ATOM 726 C C . TYR A 1 95 ? 7.776 -7.137 -27.160 1.00 97.00 95 TYR A C 1
ATOM 728 O O . TYR A 1 95 ? 8.309 -8.173 -27.546 1.00 97.00 95 TYR A O 1
ATOM 736 N N . GLY A 1 96 ? 6.554 -7.142 -26.610 1.00 96.50 96 GLY A N 1
ATOM 737 C CA . GLY A 1 96 ? 5.761 -8.364 -26.425 1.00 96.50 96 GLY A CA 1
ATOM 738 C C . GLY A 1 96 ? 6.346 -9.338 -25.396 1.00 96.50 96 GLY A C 1
ATOM 739 O O . GLY A 1 96 ? 5.971 -10.510 -25.369 1.00 96.50 96 GLY A O 1
ATOM 740 N N . MET A 1 97 ? 7.279 -8.883 -24.555 1.00 97.00 97 MET A N 1
ATOM 741 C CA . MET A 1 97 ? 7.957 -9.733 -23.580 1.00 97.00 97 MET A CA 1
ATOM 742 C C . MET A 1 97 ? 7.152 -9.851 -22.287 1.00 97.00 97 MET A C 1
ATOM 744 O O . MET A 1 97 ? 6.749 -8.857 -21.691 1.00 97.00 97 MET A O 1
ATOM 748 N N . ASN A 1 98 ? 6.929 -11.076 -21.813 1.00 97.00 98 ASN A N 1
ATOM 749 C CA . ASN A 1 98 ? 6.169 -11.296 -20.585 1.00 97.00 98 ASN A CA 1
ATOM 750 C C . ASN A 1 98 ? 6.957 -10.782 -19.358 1.00 97.00 98 ASN A C 1
ATOM 752 O O . ASN A 1 98 ? 8.021 -11.335 -19.061 1.00 97.00 98 ASN A O 1
ATOM 756 N N . PRO A 1 99 ? 6.441 -9.797 -18.596 1.00 96.81 99 PRO A N 1
ATOM 757 C CA . PRO A 1 99 ? 7.171 -9.175 -17.489 1.00 96.81 99 PRO A CA 1
ATOM 758 C C . PRO A 1 99 ? 7.431 -10.143 -16.326 1.00 96.81 99 PRO A C 1
ATOM 760 O O . PRO A 1 99 ? 8.362 -9.939 -15.553 1.00 96.81 99 PRO A O 1
ATOM 763 N N . TYR A 1 100 ? 6.652 -11.222 -16.216 1.00 96.69 100 TYR A N 1
ATOM 764 C CA . TYR A 1 100 ? 6.831 -12.257 -15.198 1.00 96.69 100 TYR A CA 1
ATOM 765 C C . TYR A 1 100 ? 7.896 -13.302 -15.535 1.00 96.69 100 TYR A C 1
ATOM 767 O O . TYR A 1 100 ? 8.268 -14.101 -14.679 1.00 96.69 100 TYR A O 1
ATOM 775 N N . GLN A 1 101 ? 8.361 -13.326 -16.783 1.00 95.25 101 GLN A N 1
ATOM 776 C CA . GLN A 1 101 ? 9.356 -14.284 -17.275 1.00 95.25 101 GLN A CA 1
ATOM 777 C C . GLN A 1 101 ? 10.607 -13.588 -17.825 1.00 95.25 101 GLN A C 1
ATOM 779 O O . GLN A 1 101 ? 11.581 -14.249 -18.171 1.00 95.25 101 GLN A O 1
ATOM 784 N N . THR A 1 102 ? 10.580 -12.258 -17.916 1.00 94.69 102 THR A N 1
ATOM 785 C CA . THR A 1 102 ? 11.661 -11.443 -18.469 1.00 94.69 102 THR A CA 1
ATOM 786 C C . THR A 1 102 ? 12.419 -10.783 -17.333 1.00 94.69 102 THR A C 1
ATOM 788 O O . THR A 1 102 ? 11.825 -10.078 -16.522 1.00 94.69 102 THR A O 1
ATOM 791 N N . ALA A 1 103 ? 13.731 -10.989 -17.293 1.00 93.12 103 ALA A N 1
ATOM 792 C CA . ALA A 1 103 ? 14.615 -10.295 -16.368 1.00 93.12 103 ALA A CA 1
ATOM 793 C C . ALA A 1 103 ? 15.010 -8.910 -16.925 1.00 93.12 103 ALA A C 1
ATOM 795 O O . ALA A 1 103 ? 15.230 -8.791 -18.137 1.00 93.12 103 ALA A O 1
ATOM 796 N N . PRO A 1 104 ? 15.189 -7.876 -16.079 1.00 92.69 104 PRO A N 1
ATOM 797 C CA . PRO A 1 104 ? 15.675 -6.558 -16.503 1.00 92.69 104 PRO A CA 1
ATOM 798 C C . PRO A 1 104 ? 16.992 -6.592 -17.297 1.00 92.69 104 PRO A C 1
ATOM 800 O O . PRO A 1 104 ? 17.192 -5.775 -18.193 1.00 92.69 104 PRO A O 1
ATOM 803 N N . LEU A 1 105 ? 17.868 -7.569 -17.028 1.00 93.50 105 LEU A N 1
ATOM 804 C CA . LEU A 1 105 ? 19.114 -7.833 -17.761 1.00 93.50 105 LEU A CA 1
ATOM 805 C C . LEU A 1 105 ? 18.897 -7.961 -19.281 1.00 93.50 105 LEU A C 1
ATOM 807 O O . LEU A 1 105 ? 19.704 -7.474 -20.069 1.00 93.50 105 LEU A O 1
ATOM 811 N N . MET A 1 106 ? 17.776 -8.552 -19.702 1.00 95.00 106 MET A N 1
ATOM 812 C CA . MET A 1 106 ? 17.433 -8.734 -21.120 1.00 95.00 106 MET A CA 1
ATOM 813 C C . MET A 1 106 ? 17.074 -7.413 -21.819 1.00 95.00 106 MET A C 1
ATOM 815 O O . MET A 1 106 ? 17.078 -7.336 -23.046 1.00 95.00 106 MET A O 1
ATOM 819 N N . LEU A 1 107 ? 16.780 -6.369 -21.041 1.00 95.06 107 LEU A N 1
ATOM 820 C CA . LEU A 1 107 ? 16.368 -5.041 -21.491 1.00 95.06 107 LEU A CA 1
ATOM 821 C C . LEU A 1 107 ? 17.463 -3.981 -21.310 1.00 95.06 107 LEU A C 1
ATOM 823 O O . LEU A 1 107 ? 17.197 -2.799 -21.495 1.00 95.06 107 LEU A O 1
ATOM 827 N N . GLN A 1 108 ? 18.704 -4.369 -21.005 1.00 93.25 108 GLN A N 1
ATOM 828 C CA . GLN A 1 108 ? 19.794 -3.421 -20.724 1.00 93.25 108 GLN A CA 1
ATOM 829 C C . GLN A 1 108 ? 20.118 -2.440 -21.854 1.00 93.25 108 GLN A C 1
ATOM 831 O O . GLN A 1 108 ? 20.658 -1.368 -21.604 1.00 93.25 108 GLN A O 1
ATOM 836 N N . LYS A 1 109 ? 19.811 -2.808 -23.102 1.00 93.38 109 LYS A N 1
ATOM 837 C CA . LYS A 1 109 ? 20.015 -1.941 -24.271 1.00 93.38 109 LYS A CA 1
ATOM 838 C C . LYS A 1 109 ? 18.885 -0.924 -24.468 1.00 93.38 109 LYS A C 1
ATOM 840 O O . 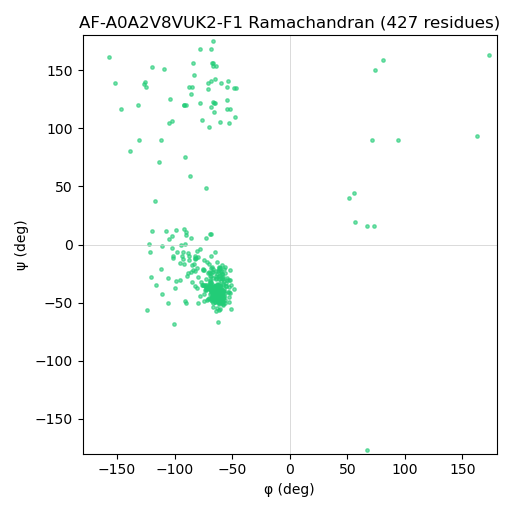LYS A 1 109 ? 19.006 -0.053 -25.325 1.00 93.38 109 LYS A O 1
ATOM 845 N N . ASP A 1 110 ? 17.782 -1.044 -23.729 1.00 95.56 110 ASP A N 1
ATOM 846 C CA . ASP A 1 110 ? 16.665 -0.107 -23.810 1.00 95.56 110 ASP A CA 1
ATOM 847 C C . ASP A 1 110 ? 17.055 1.252 -23.188 1.00 95.56 110 ASP A C 1
ATOM 849 O O . ASP A 1 110 ? 17.652 1.274 -22.111 1.00 95.56 110 ASP A O 1
ATOM 853 N N . PRO A 1 111 ? 16.677 2.396 -23.794 1.00 94.44 111 PRO A N 1
ATOM 854 C CA . PRO A 1 111 ? 16.965 3.726 -23.242 1.00 94.44 111 PRO A CA 1
ATOM 855 C C . PRO A 1 111 ? 16.397 4.006 -21.840 1.00 94.44 111 PRO A C 1
ATOM 857 O O . PRO A 1 111 ? 16.796 4.975 -21.200 1.00 94.44 111 PRO A O 1
ATOM 860 N N . TRP A 1 112 ? 15.419 3.224 -21.380 1.00 94.12 112 TRP A N 1
ATOM 861 C CA . TRP A 1 112 ? 14.838 3.309 -20.040 1.00 94.12 112 TRP A CA 1
ATOM 862 C C . TRP A 1 112 ? 15.598 2.458 -19.018 1.00 94.12 112 TRP A C 1
ATOM 864 O O . TRP A 1 112 ? 15.291 2.538 -17.828 1.00 94.12 112 TRP A O 1
ATOM 874 N N . SER A 1 113 ? 16.562 1.639 -19.450 1.00 91.31 113 SER A N 1
ATOM 875 C CA . SER A 1 113 ? 17.376 0.853 -18.532 1.00 91.31 113 SER A CA 1
ATOM 876 C C . SER A 1 113 ? 18.252 1.782 -17.686 1.00 91.31 113 SER A C 1
ATOM 878 O O . SER A 1 113 ? 19.040 2.550 -18.244 1.00 91.31 113 SER A O 1
ATOM 880 N N . PRO A 1 114 ? 18.162 1.728 -16.345 1.00 84.19 114 PRO A N 1
ATOM 881 C CA . PRO A 1 114 ? 19.065 2.482 -15.489 1.00 84.19 114 PRO A CA 1
ATOM 882 C C . PRO A 1 114 ? 20.505 1.947 -15.614 1.00 84.19 114 PRO A C 1
ATOM 884 O O . PRO A 1 114 ? 20.711 0.780 -15.960 1.00 84.19 114 PRO A O 1
ATOM 887 N N . PRO A 1 115 ? 21.517 2.779 -15.308 1.00 77.75 115 PRO A N 1
ATOM 888 C CA . PRO A 1 115 ? 22.927 2.404 -15.434 1.00 77.75 115 PRO A CA 1
ATOM 889 C C . PRO A 1 115 ? 23.363 1.321 -14.435 1.00 77.75 115 PRO A C 1
ATOM 891 O O . PRO A 1 115 ? 24.335 0.614 -14.684 1.00 77.75 115 PRO A O 1
ATOM 894 N N . SER A 1 116 ? 22.656 1.179 -13.311 1.00 75.81 116 SER A N 1
ATOM 895 C CA . SER A 1 116 ? 22.863 0.114 -12.332 1.00 75.81 116 SER A CA 1
ATOM 896 C C . SER A 1 116 ? 21.551 -0.619 -12.053 1.00 75.81 116 SER A C 1
ATOM 898 O O . SER A 1 116 ? 20.490 -0.009 -11.935 1.00 75.81 116 SER A O 1
ATOM 900 N N . LEU A 1 117 ? 21.634 -1.948 -11.966 1.00 77.31 117 LEU A N 1
ATOM 901 C CA . LEU A 1 117 ? 20.497 -2.849 -11.786 1.00 77.31 117 LEU A CA 1
ATOM 902 C C . LEU A 1 117 ? 20.809 -3.817 -10.634 1.00 77.31 117 LEU A C 1
ATOM 904 O O . LEU A 1 117 ? 21.378 -4.884 -10.871 1.00 77.31 117 LEU A O 1
ATOM 908 N N . SER A 1 118 ? 20.458 -3.475 -9.389 1.00 75.44 118 SER A N 1
ATOM 909 C CA . SER A 1 118 ? 20.737 -4.373 -8.249 1.00 75.44 118 SER A CA 1
ATOM 910 C C . SER A 1 118 ? 19.934 -5.675 -8.313 1.00 75.44 118 SER A C 1
ATOM 912 O O . SER A 1 118 ? 20.374 -6.681 -7.774 1.00 75.44 118 SER A O 1
ATOM 914 N N . TRP A 1 119 ? 18.802 -5.667 -9.023 1.00 76.44 119 TRP A N 1
ATOM 915 C CA . TRP A 1 119 ? 17.892 -6.805 -9.198 1.00 76.44 119 TRP A CA 1
ATOM 916 C C . TRP A 1 119 ? 17.816 -7.217 -10.678 1.00 76.44 119 TRP A C 1
ATOM 918 O O . TRP A 1 119 ? 16.755 -7.527 -11.211 1.00 76.44 119 TRP A O 1
ATOM 928 N N . SER A 1 120 ? 18.948 -7.151 -11.390 1.00 84.19 120 SER A N 1
ATOM 929 C CA . SER A 1 120 ? 19.002 -7.340 -12.852 1.00 84.19 120 SER A CA 1
ATOM 930 C C . SER A 1 120 ? 18.457 -8.687 -13.338 1.00 84.19 120 SER A C 1
ATOM 932 O O . SER A 1 120 ? 17.945 -8.762 -14.454 1.00 84.19 120 SER A O 1
ATOM 934 N N . GLY A 1 121 ? 18.562 -9.733 -12.518 1.00 88.25 121 GLY A N 1
ATOM 935 C CA . GLY A 1 121 ? 18.093 -11.079 -12.840 1.00 88.25 121 GLY A CA 1
ATOM 936 C C . GLY A 1 121 ? 16.628 -11.350 -12.499 1.00 88.25 121 GLY A C 1
ATOM 937 O O . GLY A 1 121 ? 16.100 -12.344 -12.980 1.00 88.25 121 GLY A O 1
ATOM 938 N N . GLN A 1 122 ? 15.975 -10.492 -11.709 1.00 88.31 122 GLN A N 1
ATOM 939 C CA . GLN A 1 122 ? 14.687 -10.810 -11.095 1.00 88.31 122 GLN A CA 1
ATOM 940 C C . GLN A 1 122 ? 13.513 -10.348 -11.973 1.00 88.31 122 GLN A C 1
ATOM 942 O O . GLN A 1 122 ? 13.386 -9.147 -12.238 1.00 88.31 122 GLN A O 1
ATOM 947 N N . PRO A 1 123 ? 12.633 -11.259 -12.429 1.00 93.44 123 PRO A N 1
ATOM 948 C CA . PRO A 1 123 ? 11.398 -10.885 -13.110 1.00 93.44 123 PRO A CA 1
ATOM 949 C C . PRO A 1 123 ? 10.418 -10.166 -12.176 1.00 93.44 123 PRO A C 1
ATOM 951 O O . PRO A 1 123 ? 10.608 -10.087 -10.964 1.00 93.44 123 PRO A O 1
ATOM 954 N N . MET A 1 124 ? 9.305 -9.689 -12.733 1.00 94.12 124 MET A N 1
ATOM 955 C CA . MET A 1 124 ? 8.257 -9.018 -11.965 1.00 94.12 124 MET A CA 1
ATOM 956 C C . MET A 1 124 ? 7.745 -9.879 -10.797 1.00 94.12 124 MET A C 1
ATOM 958 O O . MET A 1 124 ? 7.246 -10.987 -11.004 1.00 94.12 124 MET A O 1
ATOM 962 N N . THR A 1 125 ? 7.796 -9.343 -9.574 1.00 92.00 125 THR A N 1
ATOM 963 C CA . THR A 1 125 ? 7.311 -10.039 -8.364 1.00 92.00 125 THR A CA 1
ATOM 964 C C . THR A 1 125 ? 5.932 -9.573 -7.896 1.00 92.00 125 THR A C 1
ATOM 966 O O . THR A 1 125 ? 5.292 -10.202 -7.050 1.00 92.00 125 THR A O 1
ATOM 969 N N . HIS A 1 126 ? 5.435 -8.470 -8.455 1.00 93.50 126 HIS A N 1
ATOM 970 C CA . HIS A 1 126 ? 4.165 -7.867 -8.066 1.00 93.50 126 HIS A CA 1
ATOM 971 C C . HIS A 1 126 ? 2.962 -8.505 -8.769 1.00 93.50 126 HIS A C 1
ATOM 973 O O . HIS A 1 126 ? 3.058 -9.071 -9.858 1.00 93.50 126 HIS A O 1
ATOM 979 N N . GLY A 1 127 ? 1.786 -8.380 -8.157 1.00 95.38 127 GLY A N 1
ATOM 980 C CA . GLY A 1 127 ? 0.555 -8.918 -8.726 1.00 95.38 127 GLY A CA 1
ATOM 981 C C . GLY A 1 127 ? 0.101 -8.183 -10.001 1.00 95.38 127 GLY A C 1
ATOM 982 O O . GLY A 1 127 ? 0.599 -7.098 -10.329 1.00 95.38 127 GLY A O 1
ATOM 983 N N . PRO A 1 128 ? -0.871 -8.751 -10.733 1.00 97.00 128 PRO A N 1
ATOM 984 C CA . PRO A 1 128 ? -1.196 -8.331 -12.093 1.00 97.00 128 PRO A CA 1
ATOM 985 C C . PRO A 1 128 ? -1.850 -6.952 -12.163 1.00 97.00 128 PRO A C 1
ATOM 987 O O . PRO A 1 128 ? -1.727 -6.285 -13.184 1.00 97.00 128 PRO A O 1
ATOM 990 N N . VAL A 1 129 ? -2.491 -6.469 -11.092 1.00 97.75 129 VAL A N 1
ATOM 991 C CA . VAL A 1 129 ? -3.066 -5.112 -11.074 1.00 97.75 129 VAL A CA 1
ATOM 992 C C . VAL A 1 129 ? -1.968 -4.058 -11.195 1.00 97.75 129 VAL A C 1
ATOM 994 O O . VAL A 1 129 ? -2.137 -3.085 -11.926 1.00 97.75 129 VAL A O 1
ATOM 997 N N . TRP A 1 130 ? -0.830 -4.259 -10.524 1.00 97.44 130 TRP A N 1
ATOM 998 C CA . TRP A 1 130 ? 0.304 -3.342 -10.633 1.00 97.44 130 TRP A CA 1
ATOM 999 C C . TRP A 1 130 ? 0.911 -3.370 -12.035 1.00 97.44 130 TRP A C 1
ATOM 1001 O O . TRP A 1 130 ? 1.145 -2.323 -12.634 1.00 97.44 130 TRP A O 1
ATOM 1011 N N . VAL A 1 131 ? 1.108 -4.566 -12.589 1.00 97.44 131 VAL A N 1
ATOM 1012 C CA . VAL A 1 131 ? 1.702 -4.733 -13.920 1.00 97.44 131 VAL A CA 1
ATOM 1013 C C . VAL A 1 131 ? 0.813 -4.141 -15.003 1.00 97.44 131 VAL A C 1
ATOM 1015 O O . VAL A 1 131 ? 1.309 -3.412 -15.853 1.00 97.44 131 VAL A O 1
ATOM 1018 N N . LEU A 1 132 ? -0.495 -4.401 -14.960 1.00 98.12 132 LEU A N 1
ATOM 1019 C CA . LEU A 1 132 ? -1.449 -3.849 -15.920 1.00 98.12 132 LEU A CA 1
ATOM 1020 C C . LEU A 1 132 ? -1.562 -2.327 -15.807 1.00 98.12 132 LEU A C 1
ATOM 1022 O O . LEU A 1 132 ? -1.659 -1.656 -16.832 1.00 98.12 132 LEU A O 1
ATOM 1026 N N . LEU A 1 133 ? -1.497 -1.771 -14.592 1.00 98.19 133 LEU A N 1
ATOM 1027 C CA . LEU A 1 133 ? -1.424 -0.323 -14.397 1.00 98.19 133 LEU A CA 1
ATOM 1028 C C . LEU A 1 133 ? -0.196 0.253 -15.111 1.00 98.19 133 LEU A C 1
ATOM 1030 O O . LEU A 1 133 ? -0.328 1.177 -15.911 1.00 98.19 133 LEU A O 1
ATOM 1034 N N . LEU A 1 134 ? 0.988 -0.312 -14.872 1.00 98.25 134 LEU A N 1
ATOM 1035 C CA . LEU A 1 134 ? 2.209 0.165 -15.514 1.00 98.25 134 LEU A CA 1
ATOM 1036 C C . LEU A 1 134 ? 2.189 -0.056 -17.027 1.00 98.25 134 LEU A C 1
ATOM 1038 O O . LEU A 1 134 ? 2.560 0.852 -17.759 1.00 98.25 134 LEU A O 1
ATOM 1042 N N . ALA A 1 135 ? 1.696 -1.200 -17.500 1.00 98.12 135 ALA A N 1
ATOM 1043 C CA . ALA A 1 135 ? 1.534 -1.482 -18.923 1.00 98.12 135 ALA A CA 1
ATOM 1044 C C . ALA A 1 135 ? 0.591 -0.470 -19.592 1.00 98.12 135 ALA A C 1
ATOM 1046 O O . ALA A 1 135 ? 0.887 0.034 -20.668 1.00 98.12 135 ALA A O 1
ATOM 1047 N N . SER A 1 136 ? -0.516 -0.097 -18.942 1.00 98.19 136 SER A N 1
ATOM 1048 C CA . SER A 1 136 ? -1.412 0.939 -19.474 1.00 98.19 136 SER A CA 1
ATOM 1049 C C . SER A 1 136 ? -0.711 2.296 -19.603 1.00 98.19 136 SER A C 1
ATOM 1051 O O . SER A 1 136 ? -0.932 3.021 -20.569 1.00 98.19 136 SER A O 1
ATOM 1053 N N . ILE A 1 137 ? 0.194 2.615 -18.674 1.00 98.12 137 ILE A N 1
ATOM 1054 C CA . ILE A 1 137 ? 0.994 3.841 -18.714 1.00 98.12 137 ILE A CA 1
ATOM 1055 C C . ILE A 1 137 ? 2.046 3.762 -19.824 1.00 98.12 137 ILE A C 1
ATOM 1057 O O . ILE A 1 137 ? 2.150 4.694 -20.617 1.00 98.12 137 ILE A O 1
ATOM 1061 N N . THR A 1 138 ? 2.802 2.665 -19.926 1.00 98.06 138 THR A N 1
ATOM 1062 C CA . THR A 1 138 ? 3.848 2.515 -20.952 1.00 98.06 138 THR A CA 1
ATOM 1063 C C . THR A 1 138 ? 3.278 2.387 -22.363 1.00 98.06 138 THR A C 1
ATOM 1065 O O . THR A 1 138 ? 3.946 2.778 -23.313 1.00 98.06 138 THR A O 1
ATOM 1068 N N . ALA A 1 139 ? 2.034 1.925 -22.521 1.00 97.25 139 ALA A N 1
ATOM 1069 C CA . ALA A 1 139 ? 1.322 1.957 -23.798 1.00 97.25 139 ALA A CA 1
ATOM 1070 C C . ALA A 1 139 ? 0.957 3.387 -24.250 1.00 97.25 139 ALA A C 1
ATOM 1072 O O . ALA A 1 139 ? 0.839 3.645 -25.445 1.00 97.25 139 ALA A O 1
ATOM 1073 N N . CYS A 1 140 ? 0.797 4.326 -23.310 1.00 97.12 140 CYS A N 1
ATOM 1074 C CA . CYS A 1 140 ? 0.397 5.710 -23.586 1.00 97.12 140 CYS A CA 1
ATOM 1075 C C . CYS A 1 140 ? 1.578 6.680 -23.761 1.00 97.12 140 CYS A C 1
ATOM 1077 O O . CYS A 1 140 ? 1.367 7.832 -24.139 1.00 97.12 140 CYS A O 1
ATOM 1079 N N . THR A 1 141 ? 2.817 6.272 -23.460 1.00 97.06 141 THR A N 1
ATOM 1080 C CA . THR A 1 141 ? 3.988 7.152 -23.581 1.00 97.06 141 THR A CA 1
ATOM 1081 C C . THR A 1 141 ? 5.289 6.403 -23.859 1.00 97.06 141 THR A C 1
ATOM 1083 O O . THR A 1 141 ? 5.615 5.417 -23.208 1.00 97.06 141 THR A O 1
ATOM 1086 N N . TYR A 1 142 ? 6.107 6.970 -24.749 1.00 94.00 142 TYR A N 1
ATOM 1087 C CA . TYR A 1 142 ? 7.486 6.536 -25.010 1.00 94.00 142 TYR A CA 1
ATOM 1088 C C . TYR A 1 142 ? 8.534 7.298 -24.178 1.00 94.00 142 TYR A C 1
ATOM 1090 O O . TYR A 1 142 ? 9.718 6.953 -24.175 1.00 94.00 142 TYR A O 1
ATOM 1098 N N . SER A 1 143 ? 8.108 8.323 -23.434 1.00 95.94 143 SER A N 1
ATOM 1099 C CA . SER A 1 143 ? 8.960 9.107 -22.538 1.00 95.94 143 SER A CA 1
ATOM 1100 C C . SER A 1 143 ? 8.945 8.537 -21.122 1.00 95.94 143 SER A C 1
ATOM 1102 O O . SER A 1 143 ? 7.898 8.539 -20.468 1.00 95.94 143 SER A O 1
ATOM 1104 N N . LEU A 1 144 ? 10.122 8.137 -20.621 1.00 93.31 144 LEU A N 1
ATOM 1105 C CA . LEU A 1 144 ? 10.310 7.679 -19.238 1.00 93.31 144 LEU A CA 1
ATOM 1106 C C . LEU A 1 144 ? 9.881 8.754 -18.228 1.00 93.31 144 LEU A C 1
ATOM 1108 O O . LEU A 1 144 ? 9.219 8.458 -17.237 1.00 93.31 144 LEU A O 1
ATOM 1112 N N . ARG A 1 145 ? 10.192 10.027 -18.513 1.00 93.25 145 ARG A N 1
ATOM 1113 C CA . ARG A 1 145 ? 9.794 11.154 -17.658 1.00 93.25 145 ARG A CA 1
ATOM 1114 C C . ARG A 1 145 ? 8.274 11.252 -17.539 1.00 93.25 145 ARG A C 1
ATOM 1116 O O . ARG A 1 145 ? 7.760 11.426 -16.440 1.00 93.25 145 ARG A O 1
ATOM 1123 N N . MET A 1 146 ? 7.560 11.129 -18.657 1.00 96.44 146 MET A N 1
ATOM 1124 C CA . MET A 1 146 ? 6.097 11.160 -18.644 1.00 96.44 146 MET A CA 1
ATOM 1125 C C . MET A 1 146 ? 5.520 9.925 -17.941 1.00 96.44 146 MET A C 1
ATOM 1127 O O . MET A 1 146 ? 4.564 10.054 -17.182 1.00 96.44 146 MET A O 1
ATOM 1131 N N . ALA A 1 147 ? 6.132 8.749 -18.119 1.00 97.06 147 ALA A N 1
ATOM 1132 C CA . ALA A 1 147 ? 5.730 7.541 -17.405 1.00 97.06 147 ALA A CA 1
ATOM 1133 C C . ALA A 1 147 ? 5.843 7.723 -15.880 1.00 97.06 147 ALA A C 1
ATOM 1135 O O . ALA A 1 147 ? 4.891 7.418 -15.165 1.00 97.06 147 ALA A O 1
ATOM 1136 N N . PHE A 1 148 ? 6.939 8.313 -15.379 1.00 94.44 148 PHE A N 1
ATOM 1137 C CA . PHE A 1 148 ? 7.053 8.661 -13.958 1.00 94.44 148 PHE A CA 1
ATOM 1138 C C . PHE A 1 148 ? 5.944 9.601 -13.499 1.00 94.44 148 PHE A C 1
ATOM 1140 O O . PHE A 1 148 ? 5.313 9.330 -12.481 1.00 94.44 148 PHE A O 1
ATOM 1147 N N . VAL A 1 149 ? 5.672 10.674 -14.246 1.00 96.06 149 VAL A N 1
ATOM 1148 C CA . VAL A 1 149 ? 4.605 11.622 -13.893 1.00 96.06 149 VAL A CA 1
ATOM 1149 C C . VAL A 1 149 ? 3.254 10.908 -13.786 1.00 96.06 149 VAL A C 1
ATOM 1151 O O . VAL A 1 149 ? 2.555 11.086 -12.793 1.00 96.06 149 VAL A O 1
ATOM 1154 N N . LEU A 1 150 ? 2.904 10.044 -14.743 1.00 97.81 150 LEU A N 1
ATOM 1155 C CA . LEU A 1 150 ? 1.633 9.309 -14.743 1.00 97.81 150 LEU A CA 1
ATOM 1156 C C . LEU A 1 150 ? 1.510 8.320 -13.571 1.00 97.81 150 LEU A C 1
ATOM 1158 O O . LEU A 1 150 ? 0.458 8.255 -12.925 1.00 97.81 150 LEU A O 1
ATOM 1162 N N . VAL A 1 151 ? 2.581 7.590 -13.237 1.00 97.62 151 VAL A N 1
ATOM 1163 C CA . VAL A 1 151 ? 2.575 6.699 -12.062 1.00 97.62 151 VAL A CA 1
ATOM 1164 C C . VAL A 1 151 ? 2.418 7.513 -10.778 1.00 97.62 151 VAL A C 1
ATOM 1166 O O . VAL A 1 151 ? 1.609 7.168 -9.918 1.00 97.62 151 VAL A O 1
ATOM 1169 N N . LYS A 1 152 ? 3.130 8.634 -10.657 1.00 95.75 152 LYS A N 1
ATOM 1170 C CA . LYS A 1 152 ? 3.079 9.495 -9.469 1.00 95.75 152 LYS A CA 1
ATOM 1171 C C . LYS A 1 152 ? 1.748 10.217 -9.307 1.00 95.75 152 LYS A C 1
ATOM 1173 O O . LYS A 1 152 ? 1.286 10.385 -8.183 1.00 95.75 152 LYS A O 1
ATOM 1178 N N . LEU A 1 153 ? 1.089 10.583 -10.404 1.00 97.56 153 LEU A N 1
ATOM 1179 C CA . LEU A 1 153 ? -0.290 11.072 -10.376 1.00 97.56 153 LEU A CA 1
ATOM 1180 C C . LEU A 1 153 ? -1.248 9.986 -9.877 1.00 97.56 153 LEU A C 1
ATOM 1182 O O . LEU A 1 153 ? -2.100 10.264 -9.035 1.00 97.56 153 LEU A O 1
ATOM 1186 N N . THR A 1 154 ? -1.068 8.739 -10.319 1.00 97.50 154 THR A N 1
ATOM 1187 C CA . THR A 1 154 ? -1.846 7.603 -9.799 1.00 97.50 154 THR A CA 1
ATOM 1188 C C . THR A 1 154 ? -1.612 7.416 -8.298 1.00 97.50 154 THR A C 1
ATOM 1190 O O . THR A 1 154 ? -2.564 7.252 -7.533 1.00 97.50 154 THR A O 1
ATOM 1193 N N . ALA A 1 155 ? -0.359 7.511 -7.853 1.00 96.88 155 ALA A N 1
ATOM 1194 C CA . ALA A 1 155 ? 0.001 7.431 -6.444 1.00 96.88 155 ALA A CA 1
ATOM 1195 C C . ALA A 1 155 ? -0.564 8.600 -5.614 1.00 96.88 155 ALA A C 1
ATOM 1197 O O . ALA A 1 155 ? -1.019 8.384 -4.492 1.00 96.88 155 ALA A O 1
ATOM 1198 N N . LEU A 1 156 ? -0.620 9.816 -6.170 1.00 97.06 156 LEU A N 1
ATOM 1199 C CA . LEU A 1 156 ? -1.260 10.977 -5.545 1.00 97.06 156 LEU A CA 1
ATOM 1200 C C . LEU A 1 156 ? -2.764 10.759 -5.356 1.00 97.06 156 LEU A C 1
ATOM 1202 O O . LEU A 1 156 ? -3.285 10.996 -4.265 1.00 97.06 156 LEU A O 1
ATOM 1206 N N . VAL A 1 157 ? -3.457 10.267 -6.387 1.00 97.69 157 VAL A N 1
ATOM 1207 C CA . VAL A 1 157 ? -4.888 9.932 -6.305 1.00 97.69 157 VAL A CA 1
ATOM 1208 C C . VAL A 1 157 ? -5.125 8.846 -5.255 1.00 97.69 157 VAL A C 1
ATOM 1210 O O . VAL A 1 157 ? -6.033 8.972 -4.431 1.00 97.69 157 VAL A O 1
ATOM 1213 N N . ALA A 1 158 ? -4.282 7.811 -5.230 1.00 97.38 158 ALA A N 1
ATOM 1214 C CA . ALA A 1 158 ? -4.336 6.765 -4.217 1.00 97.38 158 ALA A CA 1
ATOM 1215 C C . ALA A 1 158 ? -4.129 7.336 -2.804 1.00 97.38 158 ALA A C 1
ATOM 1217 O O . ALA A 1 158 ? -4.943 7.097 -1.913 1.00 97.38 158 ALA A O 1
ATOM 1218 N N . LEU A 1 159 ? -3.096 8.153 -2.592 1.00 95.69 159 LEU A N 1
ATOM 1219 C CA . LEU A 1 159 ? -2.813 8.762 -1.294 1.00 95.69 159 LEU A CA 1
ATOM 1220 C C . LEU A 1 159 ? -3.969 9.657 -0.818 1.00 95.69 159 LEU A C 1
ATOM 1222 O O . LEU A 1 159 ? -4.370 9.576 0.346 1.00 95.69 159 LEU A O 1
ATOM 1226 N N . ALA A 1 160 ? -4.563 10.446 -1.718 1.00 96.19 160 ALA A N 1
ATOM 1227 C CA . ALA A 1 160 ? -5.744 11.253 -1.423 1.00 96.19 160 ALA A CA 1
ATOM 1228 C C . ALA A 1 160 ? -6.950 10.381 -1.023 1.00 96.19 160 ALA A C 1
ATOM 1230 O O . ALA A 1 160 ? -7.604 10.657 -0.013 1.00 96.19 160 ALA A O 1
ATOM 1231 N N . ALA A 1 161 ? -7.211 9.288 -1.750 1.00 97.38 161 ALA A N 1
ATOM 1232 C CA . ALA A 1 161 ? -8.255 8.324 -1.396 1.00 97.38 161 ALA A CA 1
ATOM 1233 C C . ALA A 1 161 ? -8.003 7.687 -0.016 1.00 97.38 161 ALA A C 1
ATOM 1235 O O . ALA A 1 161 ? -8.923 7.592 0.800 1.00 97.38 161 ALA A O 1
ATOM 1236 N N . GLY A 1 162 ? -6.752 7.328 0.287 1.00 95.94 162 GLY A N 1
ATOM 1237 C CA . GLY A 1 162 ? -6.334 6.847 1.604 1.00 95.94 162 GLY A CA 1
ATOM 1238 C C . GLY A 1 162 ? -6.626 7.862 2.714 1.00 95.94 162 GLY A C 1
ATOM 1239 O O . GLY A 1 162 ? -7.222 7.506 3.732 1.00 95.94 162 GLY A O 1
ATOM 1240 N N . GLY A 1 163 ? -6.303 9.141 2.497 1.00 94.81 163 GLY A N 1
ATOM 1241 C CA . GLY A 1 163 ? -6.641 10.230 3.419 1.00 94.81 163 GLY A CA 1
ATOM 1242 C C . GLY A 1 163 ? -8.149 10.362 3.669 1.00 94.81 163 GLY A C 1
ATOM 1243 O O . GLY A 1 163 ? -8.579 10.482 4.818 1.00 94.81 163 GLY A O 1
ATOM 1244 N N . ILE A 1 164 ? -8.971 10.253 2.618 1.00 96.88 164 ILE A N 1
ATOM 1245 C CA . ILE A 1 164 ? -10.442 10.273 2.720 1.00 96.88 164 ILE A CA 1
ATOM 1246 C C . ILE A 1 164 ? -10.962 9.070 3.519 1.00 96.88 164 ILE A C 1
ATOM 1248 O O . ILE A 1 164 ? -11.851 9.220 4.364 1.00 96.88 164 ILE A O 1
ATOM 1252 N N . PHE A 1 165 ? -10.429 7.869 3.281 1.00 97.75 165 PHE A N 1
ATOM 1253 C CA . PHE A 1 165 ? -10.823 6.678 4.033 1.00 97.75 165 PHE A CA 1
ATOM 1254 C C . PHE A 1 165 ? -10.435 6.787 5.503 1.00 97.75 165 PHE A C 1
ATOM 1256 O O . PHE A 1 165 ? -11.276 6.521 6.362 1.00 97.75 165 PHE A O 1
ATOM 1263 N N . LEU A 1 166 ? -9.221 7.255 5.805 1.00 94.88 166 LEU A N 1
ATOM 1264 C CA . LEU A 1 166 ? -8.777 7.494 7.177 1.00 94.88 166 LEU A CA 1
ATOM 1265 C C . LEU A 1 166 ? -9.673 8.519 7.885 1.00 94.88 166 LEU A C 1
ATOM 1267 O O . LEU A 1 166 ? -10.119 8.271 9.006 1.00 94.88 166 LEU A O 1
ATOM 1271 N N . TRP A 1 167 ? -10.018 9.619 7.210 1.00 94.94 167 TRP A N 1
ATOM 1272 C CA . TRP A 1 167 ? -10.953 10.620 7.727 1.00 94.94 167 TRP A CA 1
ATOM 1273 C C . TRP A 1 167 ? -12.310 10.006 8.096 1.00 94.94 167 TRP A C 1
ATOM 1275 O O . TRP A 1 167 ? -12.821 10.231 9.196 1.00 94.94 167 TRP A O 1
ATOM 1285 N N . LYS A 1 168 ? -12.889 9.194 7.199 1.00 97.38 168 LYS A N 1
ATOM 1286 C CA . LYS A 1 168 ? -14.164 8.496 7.438 1.00 97.38 168 LYS A CA 1
ATOM 1287 C C . LYS A 1 168 ? -14.058 7.475 8.573 1.00 97.38 168 LYS A C 1
ATOM 1289 O O . LYS A 1 168 ? -14.960 7.413 9.401 1.00 97.38 168 LYS A O 1
ATOM 1294 N N . ILE A 1 169 ? -12.965 6.714 8.650 1.00 96.38 169 ILE A N 1
ATOM 1295 C CA . ILE A 1 169 ? -12.707 5.766 9.746 1.00 96.38 169 ILE A CA 1
ATOM 1296 C C . ILE A 1 169 ? -12.687 6.501 11.088 1.00 96.38 169 ILE A C 1
ATOM 1298 O O . ILE A 1 169 ? -13.396 6.112 12.013 1.00 96.38 169 ILE A O 1
ATOM 1302 N N . MET A 1 170 ? -11.927 7.593 11.191 1.00 93.81 170 MET A N 1
ATOM 1303 C CA . MET A 1 170 ? -11.865 8.391 12.415 1.00 93.81 170 MET A CA 1
ATOM 1304 C C . MET A 1 170 ? -13.221 9.008 12.775 1.00 93.81 170 MET A C 1
ATOM 1306 O O . MET A 1 170 ? -13.555 9.106 13.956 1.00 93.81 170 MET A O 1
ATOM 1310 N N . ALA A 1 171 ? -14.016 9.393 11.772 1.00 95.44 171 ALA A N 1
ATOM 1311 C CA . ALA A 1 171 ? -15.373 9.883 11.979 1.00 95.44 171 ALA A CA 1
ATOM 1312 C C . ALA A 1 171 ? -16.297 8.819 12.577 1.00 95.44 171 ALA A C 1
ATOM 1314 O O . ALA A 1 171 ? -16.982 9.099 13.557 1.00 95.44 171 ALA A O 1
ATOM 1315 N N . LEU A 1 172 ? -16.262 7.594 12.044 1.00 95.88 172 LEU A N 1
ATOM 1316 C CA . LEU A 1 172 ? -17.016 6.455 12.579 1.00 95.88 172 LEU A CA 1
ATOM 1317 C C . LEU A 1 172 ? -16.574 6.067 13.997 1.00 95.88 172 LEU A C 1
ATOM 1319 O O . LEU A 1 172 ? -17.360 5.516 14.756 1.00 95.88 172 LEU A O 1
ATOM 1323 N N . GLN A 1 173 ? -15.332 6.378 14.369 1.00 91.75 173 GLN A N 1
ATOM 1324 C CA . GLN A 1 173 ? -14.805 6.186 15.722 1.00 91.75 173 GLN A CA 1
ATOM 1325 C C . GLN A 1 173 ? -15.096 7.358 16.675 1.00 91.75 173 GLN A C 1
ATOM 1327 O O . GLN A 1 173 ? -14.579 7.374 17.790 1.00 91.75 173 GLN A O 1
ATOM 1332 N N . GLY A 1 174 ? -15.877 8.358 16.251 1.00 92.88 174 GLY A N 1
ATOM 1333 C CA . GLY A 1 174 ? -16.271 9.486 17.099 1.00 92.88 174 GLY A CA 1
ATOM 1334 C C . GLY A 1 174 ? -15.156 10.499 17.385 1.00 92.88 174 GLY A C 1
ATOM 1335 O O . GLY A 1 174 ? -15.290 11.306 18.299 1.00 92.88 174 GLY A O 1
ATOM 1336 N N . ARG A 1 175 ? -14.050 10.493 16.625 1.00 89.75 175 ARG A N 1
ATOM 1337 C CA . ARG A 1 175 ? -12.954 11.466 16.807 1.00 89.75 175 ARG A CA 1
ATOM 1338 C C . ARG A 1 175 ? -13.428 12.881 16.488 1.00 89.75 175 ARG A C 1
ATOM 1340 O O . ARG A 1 175 ? -14.156 13.059 15.511 1.00 89.75 175 ARG A O 1
ATOM 1347 N N . ALA A 1 176 ? -12.979 13.886 17.234 1.00 90.00 176 ALA A N 1
ATOM 1348 C CA . ALA A 1 176 ? -13.309 15.281 16.946 1.00 90.00 176 ALA A CA 1
ATOM 1349 C C . ALA A 1 176 ? -12.728 15.723 15.592 1.00 90.00 176 ALA A C 1
ATOM 1351 O O . ALA A 1 176 ? -11.719 15.186 15.136 1.00 90.00 176 ALA A O 1
ATOM 1352 N N . VAL A 1 177 ? -13.341 16.716 14.941 1.00 90.19 177 VAL A N 1
ATOM 1353 C CA . VAL A 1 177 ? -12.864 17.214 13.637 1.00 90.19 177 VAL A CA 1
ATOM 1354 C C . VAL A 1 177 ? -11.416 17.715 13.727 1.00 90.19 177 VAL A C 1
ATOM 1356 O O . VAL A 1 177 ? -10.630 17.404 12.839 1.00 90.19 177 VAL A O 1
ATOM 1359 N N . GLY A 1 178 ? -11.043 18.393 14.819 1.00 85.75 178 GLY A N 1
ATOM 1360 C CA . GLY A 1 178 ? -9.668 18.853 15.058 1.00 85.75 178 GLY A CA 1
ATOM 1361 C C . GLY A 1 178 ? -8.638 17.719 15.158 1.00 85.75 178 GLY A C 1
ATOM 1362 O O . GLY A 1 178 ? -7.528 17.840 14.646 1.00 85.75 178 GLY A O 1
ATOM 1363 N N . ASP A 1 179 ? -9.010 16.572 15.737 1.00 84.44 179 ASP A N 1
ATOM 1364 C C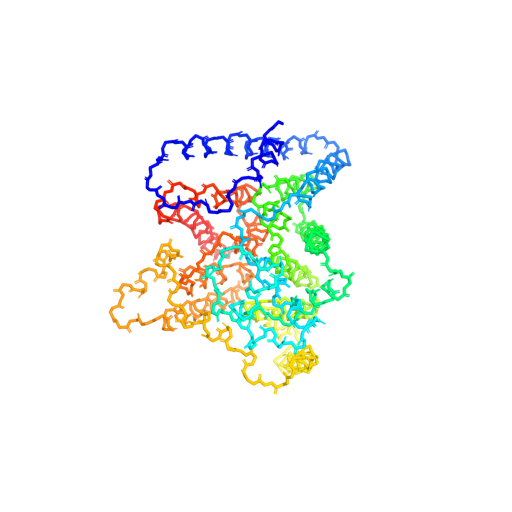A . ASP A 1 179 ? -8.128 15.396 15.763 1.00 84.44 179 ASP A CA 1
ATOM 1365 C C . ASP A 1 179 ? -7.931 14.833 14.353 1.00 84.44 179 ASP A C 1
ATOM 1367 O O . ASP A 1 179 ? -6.828 14.431 13.978 1.00 84.44 179 ASP A O 1
ATOM 1371 N N . ARG A 1 180 ? -9.009 14.803 13.557 1.00 89.62 180 ARG A N 1
ATOM 1372 C CA . ARG A 1 180 ? -8.980 14.307 12.175 1.00 89.62 180 ARG A CA 1
ATOM 1373 C C . ARG A 1 180 ? -8.114 15.190 11.285 1.00 89.62 180 ARG A C 1
ATOM 1375 O O . ARG A 1 180 ? -7.316 14.658 10.519 1.00 89.62 180 ARG A O 1
ATOM 1382 N N . THR A 1 181 ? -8.237 16.514 11.398 1.00 87.88 181 THR A N 1
ATOM 1383 C CA . THR A 1 181 ? -7.392 17.452 10.644 1.00 87.88 181 THR A CA 1
ATOM 1384 C C . THR A 1 181 ? -5.932 17.330 11.061 1.00 87.88 181 THR A C 1
ATOM 1386 O O . THR A 1 181 ? -5.070 17.272 10.191 1.00 87.88 181 THR A O 1
ATOM 1389 N N . GLY A 1 182 ? -5.646 17.189 12.360 1.00 84.50 182 GLY A N 1
ATOM 1390 C CA . GLY A 1 182 ? -4.288 16.962 12.857 1.00 84.50 182 GLY A CA 1
ATOM 1391 C C . GLY A 1 182 ? -3.654 15.676 12.312 1.00 84.50 182 GLY A C 1
ATOM 1392 O O . GLY A 1 182 ? -2.526 15.702 11.828 1.00 84.50 182 GLY A O 1
ATOM 1393 N N . VAL A 1 183 ? -4.381 14.553 12.325 1.00 85.75 183 VAL A N 1
ATOM 1394 C CA . VAL A 1 183 ? -3.899 13.279 11.756 1.00 85.75 183 VAL A CA 1
ATOM 1395 C C . VAL A 1 183 ? -3.692 13.380 10.243 1.00 85.75 183 VAL A C 1
ATOM 1397 O O . VAL A 1 183 ? -2.682 12.891 9.735 1.00 85.75 183 VAL A O 1
ATOM 1400 N N . LEU A 1 184 ? -4.609 14.035 9.525 1.00 88.31 184 LEU A N 1
ATOM 1401 C CA . LEU A 1 184 ? -4.486 14.233 8.083 1.00 88.31 184 LEU A CA 1
ATOM 1402 C C . LEU A 1 184 ? -3.292 15.130 7.732 1.00 88.31 184 LEU A C 1
ATOM 1404 O O . LEU A 1 184 ? -2.582 14.820 6.783 1.00 88.31 184 LEU A O 1
ATOM 1408 N N . ALA A 1 185 ? -3.031 16.182 8.516 1.00 86.19 185 ALA A N 1
ATOM 1409 C CA . ALA A 1 185 ? -1.848 17.028 8.364 1.00 86.19 185 ALA A CA 1
ATOM 1410 C C . ALA A 1 185 ? -0.563 16.214 8.536 1.00 86.19 185 ALA A C 1
ATOM 1412 O O . ALA A 1 185 ? 0.337 16.302 7.703 1.00 86.19 185 ALA A O 1
ATOM 1413 N N . ILE A 1 186 ? -0.500 15.375 9.579 1.00 83.31 186 ILE A N 1
ATOM 1414 C CA . ILE A 1 186 ? 0.660 14.511 9.800 1.00 83.31 186 ILE A CA 1
ATOM 1415 C C . ILE A 1 186 ? 0.831 13.561 8.618 1.00 83.31 186 ILE A C 1
ATOM 1417 O O . ILE A 1 186 ? 1.940 13.462 8.126 1.00 83.31 186 ILE A O 1
ATOM 1421 N N . LEU A 1 187 ? -0.225 12.903 8.127 1.00 87.06 187 LEU A N 1
ATOM 1422 C CA . LEU A 1 187 ? -0.127 12.006 6.968 1.00 87.06 187 LEU A CA 1
ATOM 1423 C C . LEU A 1 187 ? 0.335 12.743 5.699 1.00 87.06 187 LEU A C 1
ATOM 1425 O O . LEU A 1 187 ? 1.273 12.297 5.045 1.00 87.06 187 LEU A O 1
ATOM 1429 N N . ALA A 1 188 ? -0.326 13.853 5.360 1.00 86.94 188 ALA A N 1
ATOM 1430 C CA . ALA A 1 188 ? -0.120 14.591 4.115 1.00 86.94 188 ALA A CA 1
ATOM 1431 C C . ALA A 1 188 ? 1.265 15.237 4.042 1.00 86.94 188 ALA A C 1
ATOM 1433 O O . ALA A 1 188 ? 1.860 15.322 2.974 1.00 86.94 188 ALA A O 1
ATOM 1434 N N . TRP A 1 189 ? 1.787 15.696 5.174 1.00 84.75 189 TRP A N 1
ATOM 1435 C CA . TRP A 1 189 ? 3.058 16.405 5.216 1.00 84.75 189 TRP A CA 1
ATOM 1436 C C . TRP A 1 189 ? 4.207 15.547 5.762 1.00 84.75 189 TRP A C 1
ATOM 1438 O O . TRP A 1 189 ? 5.318 16.050 5.922 1.00 84.75 189 TRP A O 1
ATOM 1448 N N . ASN A 1 190 ? 3.980 14.257 6.035 1.00 82.62 190 ASN A N 1
ATOM 1449 C CA . ASN A 1 190 ? 5.043 13.360 6.474 1.00 82.62 190 ASN A CA 1
ATOM 1450 C C . ASN A 1 190 ? 6.078 13.170 5.347 1.00 82.62 190 ASN A C 1
ATOM 1452 O O . ASN A 1 190 ? 5.717 12.631 4.296 1.00 82.62 190 ASN A O 1
ATOM 1456 N N . PRO A 1 191 ? 7.367 13.498 5.564 1.00 80.69 191 PRO A N 1
ATOM 1457 C CA . PRO A 1 191 ? 8.403 13.322 4.554 1.00 80.69 191 PRO A CA 1
ATOM 1458 C C . PRO A 1 191 ? 8.527 11.874 4.078 1.00 80.69 191 PRO A C 1
ATOM 1460 O O . PRO A 1 191 ? 8.751 11.653 2.897 1.00 80.69 191 PRO A O 1
ATOM 1463 N N . PHE A 1 192 ? 8.318 10.883 4.953 1.00 83.44 192 PHE A N 1
ATOM 1464 C CA . PHE A 1 192 ? 8.339 9.462 4.584 1.00 83.44 192 PHE A CA 1
ATOM 1465 C C . PHE A 1 192 ? 7.208 9.095 3.641 1.00 83.44 192 PHE A C 1
ATOM 1467 O O . PHE A 1 192 ? 7.437 8.372 2.674 1.00 83.44 192 PHE A O 1
ATOM 1474 N N . VAL A 1 193 ? 6.007 9.610 3.896 1.00 88.06 193 VAL A N 1
ATOM 1475 C CA . VAL A 1 193 ? 4.855 9.362 3.027 1.00 88.06 193 VAL A CA 1
ATOM 1476 C C . VAL A 1 193 ? 5.084 10.029 1.677 1.00 88.06 193 VAL A C 1
ATOM 1478 O O . VAL A 1 193 ? 4.933 9.375 0.655 1.00 88.06 193 VAL A O 1
ATOM 1481 N N . LEU A 1 194 ? 5.514 11.292 1.663 1.00 87.88 194 LEU A N 1
ATOM 1482 C CA . LEU A 1 194 ? 5.795 12.033 0.432 1.00 87.88 194 LEU A CA 1
ATOM 1483 C C . LEU A 1 194 ? 6.921 11.389 -0.385 1.00 87.88 194 LEU A C 1
ATOM 1485 O O . LEU A 1 194 ? 6.766 11.180 -1.585 1.00 87.88 194 LEU A O 1
ATOM 1489 N N . GLN A 1 195 ? 8.027 11.023 0.262 1.00 86.75 195 GLN A N 1
ATOM 1490 C CA . GLN A 1 195 ? 9.150 10.351 -0.383 1.00 86.75 195 GLN A CA 1
ATOM 1491 C C . GLN A 1 195 ? 8.714 9.001 -0.959 1.00 86.75 195 GLN A C 1
ATOM 1493 O O . GLN A 1 195 ? 8.811 8.780 -2.159 1.00 86.75 195 GLN A O 1
ATOM 1498 N N . THR A 1 196 ? 8.157 8.122 -0.127 1.00 87.75 196 THR A N 1
ATOM 1499 C CA . THR A 1 196 ? 7.826 6.750 -0.531 1.00 87.75 196 THR A CA 1
ATOM 1500 C C . THR A 1 196 ? 6.690 6.712 -1.553 1.00 87.75 196 THR A C 1
ATOM 1502 O O . THR A 1 196 ? 6.785 6.027 -2.569 1.00 87.75 196 THR A O 1
ATOM 1505 N N . ALA A 1 197 ? 5.600 7.439 -1.295 1.00 92.25 197 ALA A N 1
ATOM 1506 C CA . ALA A 1 197 ? 4.396 7.367 -2.116 1.00 92.25 197 ALA A CA 1
ATOM 1507 C C . ALA A 1 197 ? 4.450 8.279 -3.346 1.00 92.25 197 ALA A C 1
ATOM 1509 O O . ALA A 1 197 ? 3.863 7.919 -4.356 1.00 92.25 197 ALA A O 1
ATOM 1510 N N . LEU A 1 198 ? 5.112 9.444 -3.295 1.00 91.56 198 LEU A N 1
ATOM 1511 C CA . LEU A 1 198 ? 5.095 10.404 -4.411 1.00 91.56 198 LEU A CA 1
ATOM 1512 C C . LEU A 1 198 ? 6.445 10.540 -5.118 1.00 91.56 198 LEU A C 1
ATOM 1514 O O . LEU A 1 198 ? 6.469 10.575 -6.345 1.00 91.56 198 LEU A O 1
ATOM 1518 N N . VAL A 1 199 ? 7.568 10.604 -4.397 1.00 88.25 199 VAL A N 1
ATOM 1519 C CA . VAL A 1 199 ? 8.891 10.714 -5.044 1.00 88.25 199 VAL A CA 1
ATOM 1520 C C . VAL A 1 199 ? 9.309 9.377 -5.653 1.00 88.25 199 VAL A C 1
ATOM 1522 O O . VAL A 1 199 ? 9.662 9.330 -6.828 1.00 88.25 199 VAL A O 1
ATOM 1525 N N . ASP A 1 200 ? 9.213 8.286 -4.903 1.00 89.00 200 ASP A N 1
ATOM 1526 C CA . ASP A 1 200 ? 9.587 6.950 -5.378 1.00 89.00 200 ASP A CA 1
ATOM 1527 C C . ASP A 1 200 ? 8.400 6.182 -5.986 1.00 89.00 200 ASP A C 1
ATOM 1529 O O . ASP A 1 200 ? 8.598 5.182 -6.669 1.00 89.00 200 ASP A O 1
ATOM 1533 N N . ALA A 1 201 ? 7.171 6.671 -5.781 1.00 93.94 201 ALA A N 1
ATOM 1534 C CA . ALA A 1 201 ? 5.932 6.099 -6.315 1.00 93.94 201 ALA A CA 1
ATOM 1535 C C . ALA A 1 201 ? 5.756 4.594 -6.030 1.00 93.94 201 ALA A C 1
ATOM 1537 O O . ALA A 1 201 ? 5.279 3.835 -6.878 1.00 93.94 201 ALA A O 1
ATOM 1538 N N . HIS A 1 202 ? 6.133 4.160 -4.824 1.00 93.12 202 HIS A N 1
ATOM 1539 C CA . HIS A 1 202 ? 5.999 2.767 -4.411 1.00 93.12 202 HIS A CA 1
ATOM 1540 C C . HIS A 1 202 ? 4.543 2.294 -4.461 1.00 93.12 202 HIS A C 1
ATOM 1542 O O . HIS A 1 202 ? 3.621 2.973 -3.998 1.00 93.12 202 HIS A O 1
ATOM 1548 N N . ASN A 1 203 ? 4.344 1.066 -4.940 1.00 95.12 203 ASN A N 1
ATOM 1549 C CA . ASN A 1 203 ? 3.031 0.422 -4.992 1.00 95.12 203 ASN A CA 1
ATOM 1550 C C . ASN A 1 203 ? 2.402 0.198 -3.603 1.00 95.12 203 ASN A C 1
ATOM 1552 O O . ASN A 1 203 ? 1.191 -0.001 -3.497 1.00 95.12 203 ASN A O 1
ATOM 1556 N N . ASP A 1 204 ? 3.187 0.310 -2.531 1.00 94.38 204 ASP A N 1
ATOM 1557 C CA . ASP A 1 204 ? 2.740 0.268 -1.139 1.00 94.38 204 ASP A CA 1
ATOM 1558 C C . ASP A 1 204 ? 1.678 1.337 -0.800 1.00 94.38 204 ASP A C 1
ATOM 1560 O O . ASP A 1 204 ? 0.890 1.146 0.129 1.00 94.38 204 ASP A O 1
ATOM 1564 N N . VAL A 1 205 ? 1.566 2.422 -1.580 1.00 95.75 205 VAL A N 1
ATOM 1565 C CA . VAL A 1 205 ? 0.445 3.373 -1.450 1.00 95.75 205 VAL A CA 1
ATOM 1566 C C . VAL A 1 205 ? -0.903 2.739 -1.821 1.00 95.75 205 VAL A C 1
ATOM 1568 O O . VAL A 1 205 ? -1.906 2.987 -1.154 1.00 95.75 205 VAL A O 1
ATOM 1571 N N . LEU A 1 206 ? -0.947 1.865 -2.832 1.00 97.38 206 LEU A N 1
ATOM 1572 C CA . LEU A 1 206 ? -2.165 1.140 -3.217 1.00 97.38 206 LEU A CA 1
ATOM 1573 C C . LEU A 1 206 ? -2.544 0.112 -2.148 1.00 97.38 206 LEU A C 1
ATOM 1575 O O . LEU A 1 206 ? -3.723 -0.099 -1.864 1.00 97.38 206 LEU A O 1
ATOM 1579 N N . ILE A 1 207 ? -1.532 -0.479 -1.513 1.00 96.06 207 ILE A N 1
ATOM 1580 C CA . ILE A 1 207 ? -1.699 -1.389 -0.383 1.00 96.06 207 ILE A CA 1
ATOM 1581 C C . ILE A 1 207 ? -2.325 -0.673 0.815 1.00 96.06 207 ILE A C 1
ATOM 1583 O O . ILE A 1 207 ? -3.310 -1.156 1.378 1.00 96.06 207 ILE A O 1
ATOM 1587 N N . LEU A 1 208 ? -1.811 0.510 1.159 1.00 95.06 208 LEU A N 1
ATOM 1588 C CA . LEU A 1 208 ? -2.405 1.378 2.171 1.00 95.06 208 LEU A CA 1
ATOM 1589 C C . LEU A 1 208 ? -3.892 1.645 1.876 1.00 95.06 208 LEU A C 1
ATOM 1591 O O . LEU A 1 208 ? -4.745 1.465 2.750 1.00 95.06 208 LEU A O 1
ATOM 1595 N N . VAL A 1 209 ? -4.218 2.041 0.644 1.00 97.38 209 VAL A N 1
ATOM 1596 C CA . VAL A 1 209 ? -5.603 2.315 0.234 1.00 97.38 209 VAL A CA 1
ATOM 1597 C C . VAL A 1 209 ? -6.483 1.078 0.388 1.00 97.38 209 VAL A C 1
ATOM 1599 O O . VAL A 1 209 ? -7.574 1.188 0.945 1.00 97.38 209 VAL A O 1
ATOM 1602 N N . ALA A 1 210 ? -6.017 -0.095 -0.043 1.00 97.88 210 ALA A N 1
ATOM 1603 C CA . ALA A 1 210 ? -6.755 -1.351 0.077 1.00 97.88 210 ALA A CA 1
ATOM 1604 C C . ALA A 1 210 ? -7.049 -1.719 1.543 1.00 97.88 210 ALA A C 1
ATOM 1606 O O . ALA A 1 210 ? -8.178 -2.091 1.876 1.00 97.88 210 ALA A O 1
ATOM 1607 N N . ILE A 1 211 ? -6.065 -1.559 2.435 1.00 97.00 211 ILE A N 1
ATOM 1608 C CA . ILE A 1 211 ? -6.214 -1.806 3.877 1.00 97.00 211 ILE A CA 1
ATOM 1609 C C . ILE A 1 211 ? -7.236 -0.841 4.492 1.00 97.00 211 ILE A C 1
ATOM 1611 O O . ILE A 1 211 ? -8.153 -1.281 5.190 1.00 97.00 211 ILE A O 1
ATOM 1615 N N . LEU A 1 212 ? -7.128 0.463 4.211 1.00 97.38 212 LEU A N 1
ATOM 1616 C CA . LEU A 1 212 ? -8.052 1.469 4.743 1.00 97.38 212 LEU A CA 1
ATOM 1617 C C . LEU A 1 212 ? -9.470 1.313 4.182 1.00 97.38 212 LEU A C 1
ATOM 1619 O O . LEU A 1 212 ? -10.435 1.369 4.942 1.00 97.38 212 LEU A O 1
ATOM 1623 N N . ALA A 1 213 ? -9.614 1.071 2.878 1.00 98.38 213 ALA A N 1
ATOM 1624 C CA . ALA A 1 213 ? -10.905 0.801 2.248 1.00 98.38 213 ALA A CA 1
ATOM 1625 C C . ALA A 1 213 ? -11.572 -0.430 2.870 1.00 98.38 213 ALA A C 1
ATOM 1627 O O . ALA A 1 213 ? -12.763 -0.409 3.196 1.00 98.38 213 ALA A O 1
ATOM 1628 N N . SER A 1 214 ? -10.786 -1.488 3.082 1.00 98.19 214 SER A N 1
ATOM 1629 C CA . SER A 1 214 ? -11.263 -2.710 3.705 1.00 98.19 214 SER A CA 1
ATOM 1630 C C . SER A 1 214 ? -11.720 -2.480 5.139 1.00 98.19 214 SER A C 1
ATOM 1632 O O . SER A 1 214 ? -12.840 -2.854 5.486 1.00 98.19 214 SER A O 1
ATOM 1634 N N . TYR A 1 215 ? -10.914 -1.794 5.950 1.00 97.81 215 TYR A N 1
ATOM 1635 C CA . TYR A 1 215 ? -11.270 -1.502 7.332 1.00 97.81 215 TYR A CA 1
ATOM 1636 C C . TYR A 1 215 ? -12.491 -0.570 7.435 1.00 97.81 215 TYR A C 1
ATOM 1638 O O . TYR A 1 215 ? -13.367 -0.785 8.270 1.00 97.81 215 TYR A O 1
ATOM 1646 N N . LEU A 1 216 ? -12.631 0.410 6.537 1.00 98.19 216 LEU A N 1
ATOM 1647 C CA . LEU A 1 216 ? -13.829 1.251 6.445 1.00 98.19 216 LEU A CA 1
ATOM 1648 C C . LEU A 1 216 ? -15.090 0.430 6.109 1.00 98.19 216 LEU A C 1
ATOM 1650 O O . LEU A 1 216 ? -16.136 0.588 6.746 1.00 98.19 216 LEU A O 1
ATOM 1654 N N . CYS A 1 217 ? -15.000 -0.475 5.130 1.00 98.56 217 CYS A N 1
ATOM 1655 C CA . CYS A 1 217 ? -16.092 -1.393 4.796 1.00 98.56 217 CYS A CA 1
ATOM 1656 C C . CYS A 1 217 ? -16.407 -2.339 5.963 1.00 98.56 217 CYS A C 1
ATOM 1658 O O . CYS A 1 217 ? -17.570 -2.617 6.242 1.00 98.56 217 CYS A O 1
ATOM 1660 N N . PHE A 1 218 ? -15.380 -2.792 6.680 1.00 98.19 218 PHE A N 1
ATOM 1661 C CA . PHE A 1 218 ? -15.521 -3.624 7.867 1.00 98.19 218 PHE A CA 1
ATOM 1662 C C . PHE A 1 218 ? -16.290 -2.900 8.983 1.00 98.19 218 PHE A C 1
ATOM 1664 O O . PHE A 1 218 ? -17.249 -3.455 9.517 1.00 98.19 218 PHE A O 1
ATOM 1671 N N . LEU A 1 219 ? -15.937 -1.645 9.292 1.00 97.44 219 LEU A N 1
ATOM 1672 C CA . LEU A 1 219 ? -16.625 -0.834 10.309 1.00 97.44 219 LEU A CA 1
ATOM 1673 C C . LEU A 1 219 ? -18.103 -0.595 9.979 1.00 97.44 219 LEU A C 1
ATOM 1675 O O . LEU A 1 219 ? -18.931 -0.482 10.877 1.00 97.44 219 LEU A O 1
ATOM 1679 N N . THR A 1 220 ? -18.444 -0.560 8.692 1.00 97.12 2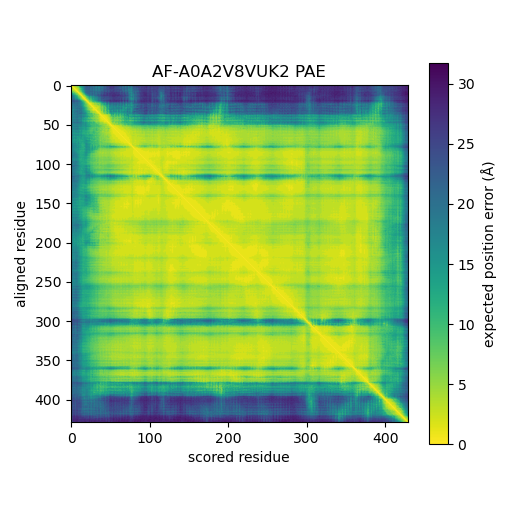20 THR A N 1
ATOM 1680 C CA . THR A 1 220 ? -19.823 -0.402 8.207 1.00 97.12 220 THR A CA 1
ATOM 1681 C C . THR A 1 220 ? -20.540 -1.739 7.974 1.00 97.12 220 THR A C 1
ATOM 1683 O O . THR A 1 220 ? -21.587 -1.764 7.329 1.00 97.12 220 THR A O 1
ATOM 1686 N N . ARG A 1 221 ? -19.988 -2.856 8.481 1.00 97.06 221 ARG A N 1
ATOM 1687 C CA . ARG A 1 221 ? -20.489 -4.240 8.319 1.00 97.06 221 ARG A CA 1
ATOM 1688 C C . ARG A 1 221 ? -20.649 -4.703 6.865 1.00 97.06 221 ARG A C 1
ATOM 1690 O O . ARG A 1 221 ? -21.308 -5.695 6.567 1.00 97.06 221 ARG A O 1
ATOM 1697 N N . ARG A 1 222 ? -19.991 -4.035 5.917 1.00 97.56 222 ARG A N 1
ATOM 1698 C CA . ARG A 1 222 ? -19.954 -4.418 4.498 1.00 97.56 222 ARG A CA 1
ATOM 1699 C C . ARG A 1 222 ? -18.823 -5.419 4.252 1.00 97.56 222 ARG A C 1
ATOM 1701 O O . ARG A 1 222 ? -17.927 -5.171 3.446 1.00 97.56 222 ARG A O 1
ATOM 1708 N N . TYR A 1 223 ? -18.858 -6.568 4.934 1.00 97.38 223 TYR A N 1
ATOM 1709 C CA . TYR A 1 223 ? -17.753 -7.541 4.934 1.00 97.38 223 TYR A CA 1
ATOM 1710 C C . TYR A 1 223 ? -17.375 -8.050 3.537 1.00 97.38 223 TYR A C 1
ATOM 1712 O O . TYR A 1 223 ? -16.198 -8.236 3.256 1.00 97.38 223 TYR A O 1
ATOM 1720 N N . ARG A 1 224 ? -18.344 -8.193 2.623 1.00 97.19 224 ARG A N 1
ATOM 1721 C CA . ARG A 1 224 ? -18.074 -8.568 1.222 1.00 97.19 224 ARG A CA 1
ATOM 1722 C C . ARG A 1 224 ? -17.161 -7.560 0.521 1.00 97.19 224 ARG A C 1
ATOM 1724 O O . ARG A 1 224 ? -16.175 -7.954 -0.086 1.00 97.19 224 ARG A O 1
ATOM 1731 N N . LEU A 1 225 ? -17.455 -6.265 0.657 1.00 97.81 225 LEU A N 1
ATOM 1732 C CA . LEU A 1 225 ? -16.635 -5.200 0.070 1.00 97.81 225 LEU A CA 1
ATOM 1733 C C . LEU A 1 225 ? -15.266 -5.107 0.748 1.00 97.81 225 LEU A C 1
ATOM 1735 O O . LEU A 1 225 ? -14.273 -4.835 0.085 1.00 97.81 225 LEU A O 1
ATOM 1739 N N . SER A 1 226 ? -15.199 -5.396 2.050 1.00 97.94 226 SER A N 1
ATOM 1740 C CA . SER A 1 226 ? -13.933 -5.492 2.781 1.00 97.94 226 SER A CA 1
ATOM 1741 C C . SER A 1 226 ? -13.041 -6.622 2.242 1.00 97.94 226 SER A C 1
ATOM 1743 O O . SER A 1 226 ? -11.856 -6.403 1.986 1.00 97.94 226 SER A O 1
ATOM 1745 N N . ILE A 1 227 ? -13.616 -7.799 1.968 1.00 97.44 227 ILE A N 1
ATOM 1746 C CA . ILE A 1 227 ? -12.913 -8.922 1.325 1.00 97.44 227 ILE A CA 1
ATOM 1747 C C . ILE A 1 227 ? -12.445 -8.530 -0.083 1.00 97.44 227 ILE A C 1
ATOM 1749 O O . ILE A 1 227 ? -11.283 -8.747 -0.413 1.00 97.44 227 ILE A O 1
ATOM 1753 N N . MET A 1 228 ? -13.314 -7.916 -0.894 1.00 97.06 228 MET A N 1
ATOM 1754 C CA . MET A 1 228 ? -12.973 -7.489 -2.259 1.00 97.06 228 MET A CA 1
ATOM 1755 C C . MET A 1 228 ? -11.847 -6.445 -2.281 1.00 97.06 228 MET A C 1
ATOM 1757 O O . MET A 1 228 ? -10.943 -6.546 -3.104 1.00 97.06 228 MET A O 1
ATOM 1761 N N . ALA A 1 229 ? -11.852 -5.479 -1.357 1.00 97.62 229 ALA A N 1
ATOM 1762 C CA . ALA A 1 229 ? -10.792 -4.476 -1.252 1.00 97.62 229 ALA A CA 1
ATOM 1763 C C . ALA A 1 229 ? -9.420 -5.113 -0.963 1.00 97.62 229 ALA A C 1
ATOM 1765 O O . ALA A 1 229 ? -8.435 -4.777 -1.618 1.00 97.62 229 ALA A O 1
ATOM 1766 N N . LEU A 1 230 ? -9.355 -6.071 -0.030 1.00 97.25 230 LEU A N 1
ATOM 1767 C CA . LEU A 1 230 ? -8.114 -6.798 0.274 1.00 97.25 230 LEU A CA 1
ATOM 1768 C C . LEU A 1 230 ? -7.692 -7.742 -0.850 1.00 97.25 230 LEU A C 1
ATOM 1770 O O . LEU A 1 230 ? -6.500 -7.899 -1.085 1.00 97.25 230 LEU A O 1
ATOM 1774 N N . MET A 1 231 ? -8.647 -8.342 -1.558 1.00 96.50 231 MET A N 1
ATOM 1775 C CA . MET A 1 231 ? -8.371 -9.182 -2.721 1.00 96.50 231 MET A CA 1
ATOM 1776 C C . MET A 1 231 ? -7.705 -8.379 -3.843 1.00 96.50 231 MET A C 1
ATOM 1778 O O . MET A 1 231 ? -6.661 -8.794 -4.342 1.00 96.50 231 MET A O 1
ATOM 1782 N N . LEU A 1 232 ? -8.250 -7.202 -4.175 1.00 96.44 232 LEU A N 1
ATOM 1783 C CA . LEU A 1 232 ? -7.652 -6.281 -5.147 1.00 96.44 232 LEU A CA 1
ATOM 1784 C C . LEU A 1 232 ? -6.270 -5.794 -4.691 1.00 96.44 232 LEU A C 1
ATOM 1786 O O . LEU A 1 232 ? -5.337 -5.784 -5.489 1.00 96.44 232 LEU A O 1
ATOM 1790 N N . GLY A 1 233 ? -6.108 -5.460 -3.405 1.00 97.12 233 GLY A N 1
ATOM 1791 C CA . GLY A 1 233 ? -4.796 -5.135 -2.836 1.00 97.12 233 GLY A CA 1
ATOM 1792 C C . GLY A 1 233 ? -3.807 -6.303 -2.915 1.00 97.12 233 GLY A C 1
ATOM 1793 O O . GLY A 1 233 ? -2.631 -6.108 -3.204 1.00 97.12 233 GLY A O 1
ATOM 1794 N N . GLY A 1 234 ? -4.286 -7.533 -2.750 1.00 95.69 234 GLY A N 1
ATOM 1795 C CA . GLY A 1 234 ? -3.496 -8.744 -2.932 1.00 95.69 234 GLY A CA 1
ATOM 1796 C C . GLY A 1 234 ? -3.055 -8.988 -4.379 1.00 95.69 234 GLY A C 1
ATOM 1797 O O . GLY A 1 234 ? -1.973 -9.522 -4.602 1.00 95.69 234 GLY A O 1
ATOM 1798 N N . PHE A 1 235 ? -3.828 -8.517 -5.365 1.00 96.50 235 PHE A N 1
ATOM 1799 C CA . PHE A 1 235 ? -3.403 -8.472 -6.770 1.00 96.50 235 PHE A CA 1
ATOM 1800 C C . PHE A 1 235 ? -2.451 -7.315 -7.097 1.00 96.50 235 PHE A C 1
ATOM 1802 O O . PHE A 1 235 ? -1.973 -7.236 -8.225 1.00 96.50 235 PHE A O 1
ATOM 1809 N N . VAL A 1 236 ? -2.151 -6.430 -6.144 1.00 96.94 236 VAL A N 1
ATOM 1810 C CA . VAL A 1 236 ? -0.981 -5.540 -6.207 1.00 96.94 236 VAL A CA 1
ATOM 1811 C C . VAL A 1 236 ? 0.204 -6.230 -5.530 1.00 96.94 236 VAL A C 1
ATOM 1813 O O . VAL A 1 236 ? 1.281 -6.319 -6.117 1.00 96.94 236 VAL A O 1
ATOM 1816 N N . LYS A 1 237 ? 0.003 -6.769 -4.318 1.00 93.44 237 LYS A N 1
ATOM 1817 C CA . LYS A 1 237 ? 1.038 -7.466 -3.543 1.00 93.44 237 LYS A CA 1
ATOM 1818 C C . LYS A 1 237 ? 0.432 -8.602 -2.719 1.00 93.44 237 LYS A C 1
ATOM 1820 O O . LYS A 1 237 ? -0.339 -8.359 -1.792 1.00 93.44 237 LYS A O 1
ATOM 1825 N N . PHE A 1 238 ? 0.830 -9.840 -3.019 1.00 91.31 238 PHE A N 1
ATOM 1826 C CA . PHE A 1 238 ? 0.238 -11.073 -2.467 1.00 91.31 238 PHE A CA 1
ATOM 1827 C C . PHE A 1 238 ? 0.235 -11.151 -0.943 1.00 91.31 238 PHE A C 1
ATOM 1829 O O . PHE A 1 238 ? -0.621 -11.811 -0.352 1.00 91.31 238 PHE A O 1
ATOM 1836 N N . ALA A 1 239 ? 1.162 -10.430 -0.308 1.00 88.69 239 ALA A N 1
ATOM 1837 C CA . ALA A 1 239 ? 1.236 -10.298 1.135 1.00 88.69 239 ALA A CA 1
ATOM 1838 C C . ALA A 1 239 ? -0.099 -9.871 1.762 1.00 88.69 239 ALA A C 1
ATOM 1840 O O . ALA A 1 239 ? -0.293 -10.165 2.928 1.00 88.69 239 ALA A O 1
ATOM 1841 N N . LEU A 1 240 ? -1.027 -9.242 1.020 1.00 91.31 240 LEU A N 1
ATOM 1842 C CA . LEU A 1 240 ? -2.311 -8.774 1.548 1.00 91.31 240 LEU A CA 1
ATOM 1843 C C . LEU A 1 240 ? -3.372 -9.847 1.821 1.00 91.31 240 LEU A C 1
ATOM 1845 O O . LEU A 1 240 ? -4.288 -9.612 2.618 1.00 91.31 240 LEU A O 1
ATOM 1849 N N . TRP A 1 241 ? -3.277 -11.012 1.181 1.00 92.56 241 TRP A N 1
ATOM 1850 C CA . TRP A 1 241 ? -4.328 -12.032 1.242 1.00 92.56 241 TRP A CA 1
ATOM 1851 C C . TRP A 1 241 ? -4.595 -12.618 2.637 1.00 92.56 241 TRP A C 1
ATOM 1853 O O . TRP A 1 241 ? -5.773 -12.771 2.969 1.00 92.56 241 TRP A O 1
ATOM 1863 N N . PRO A 1 242 ? -3.596 -12.890 3.506 1.00 92.38 242 PRO A N 1
ATOM 1864 C CA . PRO A 1 242 ? -3.855 -13.388 4.858 1.00 92.38 242 PRO A CA 1
ATOM 1865 C C . PRO A 1 242 ? -4.804 -12.495 5.669 1.00 92.38 242 PRO A C 1
ATOM 1867 O O . PRO A 1 242 ? -5.592 -12.992 6.475 1.00 92.38 242 PRO A O 1
ATOM 1870 N N . LEU A 1 243 ? -4.803 -11.181 5.424 1.00 93.06 243 LEU A N 1
ATOM 1871 C CA . LEU A 1 243 ? -5.677 -10.249 6.137 1.00 93.06 243 LEU A CA 1
ATOM 1872 C C . LEU A 1 243 ? -7.166 -10.426 5.801 1.00 93.06 243 LEU A C 1
ATOM 1874 O O . LEU A 1 243 ? -8.022 -10.058 6.607 1.00 93.06 243 LEU A O 1
ATOM 1878 N N . MET A 1 244 ? -7.501 -11.047 4.664 1.00 95.75 244 MET A N 1
ATOM 1879 C CA . MET A 1 244 ? -8.888 -11.353 4.286 1.00 95.75 244 MET A CA 1
ATOM 1880 C C . MET A 1 244 ? -9.588 -12.251 5.312 1.00 95.75 244 MET A C 1
ATOM 1882 O O . MET A 1 244 ? -10.814 -12.215 5.421 1.00 95.75 244 MET A O 1
ATOM 1886 N N . LEU A 1 245 ? -8.830 -13.004 6.116 1.00 96.00 245 LEU A N 1
ATOM 1887 C CA . LEU A 1 245 ? -9.382 -13.838 7.180 1.00 96.00 245 LEU A CA 1
ATOM 1888 C C . LEU A 1 245 ? -10.129 -13.021 8.244 1.00 96.00 245 LEU A C 1
ATOM 1890 O O . LEU A 1 245 ? -11.074 -13.550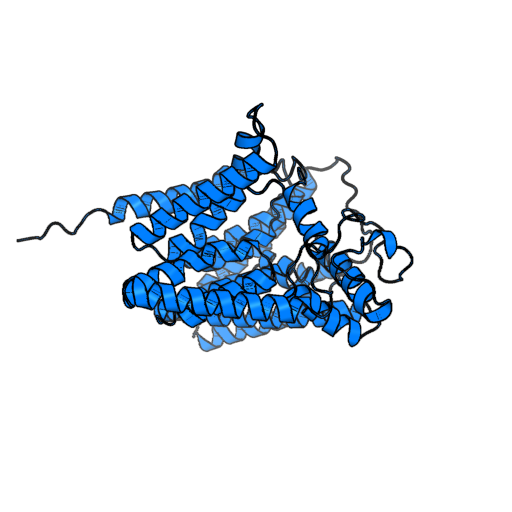 8.829 1.00 96.00 245 LEU A O 1
ATOM 1894 N N . VAL A 1 246 ? -9.788 -11.739 8.463 1.00 96.50 246 VAL A N 1
ATOM 1895 C CA . VAL A 1 246 ? -10.546 -10.880 9.392 1.00 96.50 246 VAL A CA 1
ATOM 1896 C C . VAL A 1 246 ? -11.988 -10.704 8.902 1.00 96.50 246 VAL A C 1
ATOM 1898 O O . VAL A 1 246 ? -12.892 -11.217 9.558 1.00 96.50 246 VAL A O 1
ATOM 1901 N N . PRO A 1 247 ? -12.274 -10.033 7.769 1.00 97.25 247 PRO A N 1
ATOM 1902 C CA . PRO A 1 247 ? -13.656 -9.847 7.339 1.00 97.25 247 PRO A CA 1
ATOM 1903 C C . PRO A 1 247 ? -14.372 -11.158 6.996 1.00 97.25 247 PRO A C 1
ATOM 1905 O O . PRO A 1 247 ? -15.582 -11.228 7.201 1.00 97.25 247 PRO A O 1
ATOM 1908 N N . VAL A 1 248 ? -13.668 -12.208 6.548 1.00 96.81 248 VAL A N 1
ATOM 1909 C CA . VAL A 1 248 ? -14.270 -13.542 6.352 1.00 96.81 248 VAL A CA 1
ATOM 1910 C C . VAL A 1 248 ? -14.788 -14.108 7.672 1.00 96.81 248 VAL A C 1
ATOM 1912 O O . VAL A 1 248 ? -15.945 -14.518 7.742 1.00 96.81 248 VAL A O 1
ATOM 1915 N N . ALA A 1 249 ? -13.984 -14.088 8.738 1.00 96.94 249 ALA A N 1
ATOM 1916 C CA . ALA A 1 249 ? -14.411 -14.612 10.030 1.00 96.94 249 ALA A CA 1
ATOM 1917 C C . ALA A 1 249 ? -15.636 -13.864 10.578 1.00 96.94 249 ALA A C 1
ATOM 1919 O O . ALA A 1 249 ? -16.539 -14.484 11.134 1.00 96.94 249 ALA A O 1
ATOM 1920 N N . TYR A 1 250 ? -15.706 -12.544 10.389 1.00 97.12 250 TYR A N 1
ATOM 1921 C CA . TYR A 1 250 ? -16.861 -11.751 10.823 1.00 97.12 250 TYR A CA 1
ATOM 1922 C C . TYR A 1 250 ? -18.096 -11.956 9.942 1.00 97.12 250 TYR A C 1
ATOM 1924 O O . TYR A 1 250 ? -19.199 -12.041 10.474 1.00 97.12 250 TYR A O 1
ATOM 1932 N N . LEU A 1 251 ? -17.924 -12.134 8.630 1.00 97.00 251 LEU A N 1
ATOM 1933 C CA . LEU A 1 251 ? -19.013 -12.524 7.732 1.00 97.00 251 LEU A CA 1
ATOM 1934 C C . LEU A 1 251 ? -19.622 -13.872 8.146 1.00 97.00 251 LEU A C 1
ATOM 1936 O O . LEU A 1 251 ? -20.842 -14.037 8.130 1.00 97.00 251 LEU A O 1
ATOM 1940 N N . VAL A 1 252 ? -18.773 -14.828 8.532 1.00 96.69 252 VAL A N 1
ATOM 1941 C CA . VAL A 1 252 ? -19.196 -16.144 9.025 1.00 96.69 252 VAL A CA 1
ATOM 1942 C C . VAL A 1 252 ? -19.907 -16.036 10.371 1.00 96.69 252 VAL A C 1
ATOM 1944 O O . VAL A 1 252 ? -20.970 -16.633 10.538 1.00 96.69 252 VAL A O 1
ATOM 1947 N N . LYS A 1 253 ? -19.380 -15.237 11.308 1.00 94.88 253 LYS A N 1
ATOM 1948 C CA . LYS A 1 253 ? -20.045 -14.964 12.592 1.00 94.88 253 LYS A CA 1
ATOM 1949 C C . LYS A 1 253 ? -21.429 -14.332 12.397 1.00 94.88 253 LYS A C 1
ATOM 1951 O O . LYS A 1 253 ? -22.365 -14.730 13.078 1.00 94.88 253 LYS A O 1
ATOM 1956 N N . GLU A 1 254 ? -21.572 -13.385 11.468 1.00 95.25 254 GLU A N 1
ATOM 1957 C CA . GLU A 1 254 ? -22.835 -12.670 11.233 1.00 95.25 254 GLU A CA 1
ATOM 1958 C C . GLU A 1 254 ? -23.896 -13.539 10.541 1.00 95.25 254 GLU A C 1
ATOM 1960 O O . GLU A 1 254 ? -25.077 -13.452 10.865 1.00 95.25 254 GLU A O 1
ATOM 1965 N N . ARG A 1 255 ? -23.501 -14.376 9.575 1.00 94.12 255 ARG A N 1
ATOM 1966 C CA . ARG A 1 255 ? -24.452 -15.131 8.734 1.00 94.12 255 ARG A CA 1
ATOM 1967 C C . ARG A 1 255 ? -24.625 -16.595 9.121 1.00 94.12 255 ARG A C 1
ATOM 1969 O O . ARG A 1 255 ? -25.433 -17.290 8.502 1.00 94.12 255 ARG A O 1
ATOM 1976 N N . GLY A 1 256 ? -23.868 -17.059 10.110 1.00 95.00 256 GLY A N 1
ATOM 1977 C CA . GLY A 1 256 ? -23.745 -18.466 10.470 1.00 95.00 256 GLY A CA 1
ATOM 1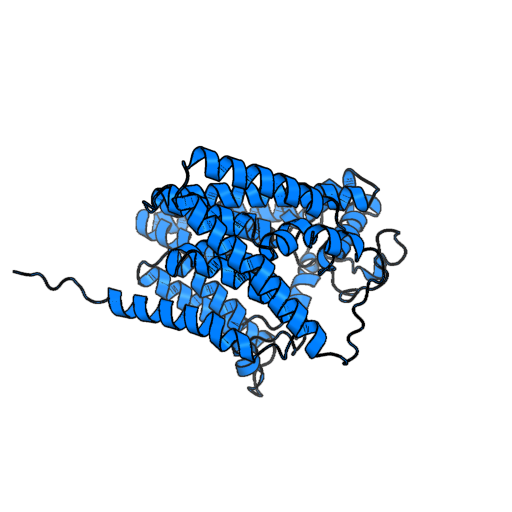978 C C . GLY A 1 256 ? -22.770 -19.224 9.564 1.00 95.00 256 GLY A C 1
ATOM 1979 O O . GLY A 1 256 ? -22.501 -18.820 8.428 1.00 95.00 256 GLY A O 1
ATOM 1980 N N . MET A 1 257 ? -22.265 -20.356 10.072 1.00 94.75 257 MET A N 1
ATOM 1981 C CA . MET A 1 257 ? -21.186 -21.137 9.450 1.00 94.75 257 MET A CA 1
ATOM 1982 C C . MET A 1 257 ? -21.450 -21.442 7.972 1.00 94.75 257 MET A C 1
ATOM 1984 O O . MET A 1 257 ? -20.659 -21.061 7.117 1.00 94.75 257 MET A O 1
ATOM 1988 N N . HIS A 1 258 ? -22.596 -22.054 7.658 1.00 95.38 258 HIS A N 1
ATOM 1989 C CA . HIS A 1 258 ? -22.908 -22.488 6.296 1.00 95.38 258 HIS A CA 1
ATOM 1990 C C . HIS A 1 258 ? -23.028 -21.313 5.310 1.00 95.38 258 HIS A C 1
ATOM 1992 O O . HIS A 1 258 ? -22.296 -21.241 4.326 1.00 95.38 258 HIS A O 1
ATOM 1998 N N . ARG A 1 259 ? -23.919 -20.345 5.573 1.00 93.69 259 ARG A N 1
ATOM 1999 C CA . ARG A 1 259 ? -24.157 -19.213 4.652 1.00 93.69 259 ARG A CA 1
ATOM 2000 C C . ARG A 1 259 ? -22.935 -18.303 4.531 1.00 93.69 259 ARG A C 1
ATOM 2002 O O . ARG A 1 259 ? -22.676 -17.767 3.453 1.00 93.69 259 ARG A O 1
ATOM 2009 N N . GLY A 1 260 ? -22.195 -18.121 5.623 1.00 92.88 260 GLY A N 1
ATOM 2010 C CA . GLY A 1 260 ? -20.940 -17.383 5.634 1.00 92.88 260 GLY A CA 1
ATOM 2011 C C . GLY A 1 260 ? -19.862 -18.063 4.795 1.00 92.88 260 GLY A C 1
A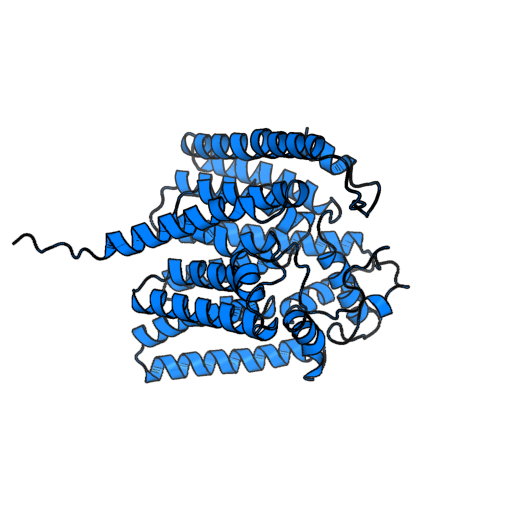TOM 2012 O O . GLY A 1 260 ? -19.276 -17.408 3.934 1.00 92.88 260 GLY A O 1
ATOM 2013 N N . ALA A 1 261 ? -19.653 -19.369 4.992 1.00 92.50 261 ALA A N 1
ATOM 2014 C CA . ALA A 1 261 ? -18.672 -20.155 4.247 1.00 92.50 261 ALA A CA 1
ATOM 2015 C C . ALA A 1 261 ? -18.995 -20.200 2.750 1.00 92.50 261 ALA A C 1
ATOM 2017 O O . ALA A 1 261 ? -18.114 -19.928 1.941 1.00 92.50 261 ALA A O 1
ATOM 2018 N N . VAL A 1 262 ? -20.259 -20.431 2.372 1.00 95.81 262 VAL A N 1
ATOM 2019 C CA . VAL A 1 262 ? -20.695 -20.380 0.964 1.00 95.81 262 VAL A CA 1
ATOM 2020 C C . VAL A 1 262 ? -20.429 -18.998 0.366 1.00 95.81 262 VAL A C 1
ATOM 2022 O O . VAL A 1 262 ? -19.868 -18.887 -0.719 1.00 95.81 262 VAL A O 1
ATOM 2025 N N . CYS A 1 263 ? -20.772 -17.922 1.081 1.00 94.50 263 CYS A N 1
ATOM 2026 C CA . CYS A 1 263 ? -20.523 -16.568 0.592 1.00 94.50 263 CYS A CA 1
ATOM 2027 C C . CYS A 1 263 ? -19.022 -16.272 0.431 1.00 94.50 263 CYS A C 1
ATOM 2029 O O . CYS A 1 263 ? -18.639 -15.618 -0.536 1.00 94.50 263 CYS A O 1
ATOM 2031 N N . ALA A 1 264 ? -18.182 -16.727 1.363 1.00 91.50 264 ALA A N 1
ATOM 2032 C CA . ALA A 1 264 ? -16.734 -16.581 1.271 1.00 91.50 264 ALA A CA 1
ATOM 2033 C C . ALA A 1 264 ? -16.165 -17.401 0.102 1.00 91.50 264 ALA A C 1
ATOM 2035 O O . ALA A 1 264 ? -15.379 -16.869 -0.675 1.00 91.50 264 ALA A O 1
ATOM 2036 N N . ALA A 1 265 ? -16.619 -18.643 -0.079 1.00 93.94 265 ALA A N 1
ATOM 2037 C CA . ALA A 1 265 ? -16.216 -19.505 -1.187 1.00 93.94 265 ALA A CA 1
ATOM 2038 C C . ALA A 1 265 ? -16.570 -18.890 -2.548 1.00 93.94 265 ALA A C 1
ATOM 2040 O O . ALA A 1 265 ? -15.712 -18.815 -3.420 1.00 93.94 265 ALA A O 1
ATOM 2041 N N . VAL A 1 266 ? -17.790 -18.362 -2.713 1.00 95.81 266 VAL A N 1
ATOM 2042 C CA . VAL A 1 266 ? -18.204 -17.665 -3.946 1.00 95.81 266 VAL A CA 1
ATOM 2043 C C . VAL A 1 266 ? -17.320 -16.449 -4.224 1.00 95.81 266 VAL A C 1
ATOM 2045 O O . VAL A 1 266 ? -16.917 -16.235 -5.366 1.00 95.81 266 VAL A O 1
ATOM 2048 N N . LEU A 1 267 ? -16.978 -15.662 -3.197 1.00 94.31 267 LEU A N 1
ATOM 2049 C CA . LEU A 1 267 ? -16.068 -14.526 -3.360 1.00 94.31 267 LEU A CA 1
ATOM 2050 C C . LEU A 1 267 ? -14.664 -14.981 -3.766 1.00 94.31 267 LEU A C 1
ATOM 2052 O O . LEU A 1 267 ? -14.093 -1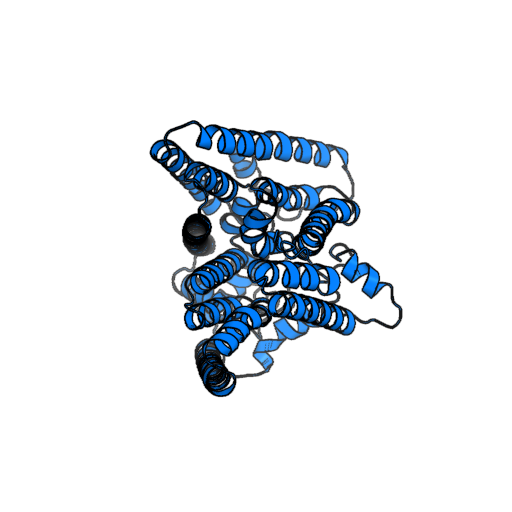4.396 -4.678 1.00 94.31 267 LEU A O 1
ATOM 2056 N N . LEU A 1 268 ? -14.122 -16.023 -3.134 1.00 92.44 268 LEU A N 1
ATOM 2057 C CA . LEU A 1 268 ? -12.803 -16.563 -3.471 1.00 92.44 268 LEU A CA 1
ATOM 2058 C C . LEU A 1 268 ? -12.764 -17.139 -4.892 1.00 92.44 268 LEU A C 1
ATOM 2060 O O . LEU A 1 268 ? -11.817 -16.863 -5.621 1.00 92.44 268 LEU A O 1
ATOM 2064 N N . LEU A 1 269 ? -13.808 -17.858 -5.314 1.00 95.75 269 LEU A N 1
ATOM 2065 C CA . LEU A 1 269 ? -13.952 -18.347 -6.690 1.00 95.75 269 LEU A CA 1
ATOM 2066 C C . LEU A 1 269 ? -14.035 -17.192 -7.693 1.00 95.75 269 LEU A C 1
ATOM 2068 O O . LEU A 1 269 ? -13.336 -17.204 -8.701 1.00 95.75 269 LEU A O 1
ATOM 2072 N N . SER A 1 270 ? -14.827 -16.161 -7.389 1.00 94.88 270 SER A N 1
ATOM 2073 C CA . SER A 1 270 ? -14.899 -14.942 -8.211 1.00 94.88 270 SER A CA 1
ATOM 2074 C C . SER A 1 270 ? -13.536 -14.250 -8.296 1.00 94.88 270 SER A C 1
ATOM 2076 O O . SER A 1 270 ? -13.144 -13.764 -9.353 1.00 94.88 270 SER A O 1
ATOM 2078 N N . GLY A 1 271 ? -12.787 -14.252 -7.191 1.00 94.44 271 GLY A N 1
ATOM 2079 C CA . GLY A 1 271 ? -11.413 -13.778 -7.131 1.00 94.44 271 GLY A CA 1
ATOM 2080 C C . GLY A 1 271 ? -10.464 -14.581 -8.006 1.00 94.44 271 GLY A C 1
ATOM 2081 O O . GLY A 1 271 ? -9.663 -13.987 -8.713 1.00 94.44 271 GLY A O 1
ATOM 2082 N N . ALA A 1 272 ? -10.574 -15.909 -8.013 1.00 94.00 272 ALA A N 1
ATOM 2083 C CA . ALA A 1 272 ? -9.774 -16.767 -8.882 1.00 94.00 272 ALA A CA 1
ATOM 2084 C C . ALA A 1 272 ? -10.075 -16.509 -10.366 1.00 94.00 272 ALA A C 1
ATOM 2086 O O . ALA A 1 272 ? -9.146 -16.353 -11.151 1.00 94.00 272 ALA A O 1
ATOM 2087 N N . VAL A 1 273 ? -11.354 -16.367 -10.739 1.00 96.31 273 VAL A N 1
ATOM 2088 C CA . VAL A 1 273 ? -11.758 -15.997 -12.108 1.00 96.31 273 VAL A CA 1
ATOM 2089 C C . VAL A 1 273 ? -11.193 -14.630 -12.494 1.00 96.31 273 VAL A C 1
ATOM 2091 O O . VAL A 1 273 ? -10.620 -14.481 -13.572 1.00 96.31 273 VAL A O 1
ATOM 2094 N N . LEU A 1 274 ? -11.296 -13.640 -11.603 1.00 96.19 274 LEU A N 1
ATOM 2095 C CA . LEU A 1 274 ? -10.714 -12.318 -11.821 1.00 96.19 274 LEU A CA 1
ATOM 2096 C C . LEU A 1 274 ? -9.186 -12.391 -11.942 1.00 96.19 274 LEU A C 1
ATOM 2098 O O . LEU A 1 274 ? -8.625 -11.760 -12.829 1.00 96.19 274 LEU A O 1
ATOM 2102 N N . ALA A 1 275 ? -8.511 -13.183 -11.107 1.00 94.31 275 ALA A N 1
ATOM 2103 C CA . ALA A 1 275 ? -7.071 -13.397 -11.196 1.00 94.31 275 ALA A CA 1
ATOM 2104 C C . ALA A 1 275 ? -6.693 -13.984 -12.560 1.00 94.31 275 ALA A C 1
ATOM 2106 O O . ALA A 1 275 ? -5.811 -13.449 -13.222 1.00 94.31 275 ALA A O 1
ATOM 2107 N N . SER A 1 276 ? -7.392 -15.026 -13.021 1.00 95.00 276 SER A N 1
ATOM 2108 C CA . SER A 1 276 ? -7.181 -15.603 -14.352 1.00 95.00 276 SER A CA 1
ATOM 2109 C C . SER A 1 276 ? -7.395 -14.570 -15.458 1.00 95.00 276 SER A C 1
ATOM 2111 O O . SER A 1 276 ? -6.567 -14.477 -16.357 1.00 95.00 276 SER A O 1
ATOM 2113 N N . ALA A 1 277 ? -8.443 -13.747 -15.374 1.00 96.81 277 ALA A N 1
ATOM 2114 C CA . ALA A 1 277 ? -8.684 -12.680 -16.343 1.00 96.81 277 ALA A CA 1
ATOM 2115 C C . ALA A 1 277 ? -7.564 -11.623 -16.343 1.00 96.81 277 ALA A C 1
ATOM 2117 O O . ALA A 1 277 ? -7.110 -11.210 -17.406 1.00 96.81 277 ALA A O 1
ATOM 2118 N N . LEU A 1 278 ? -7.074 -11.223 -15.165 1.00 96.81 278 LEU A N 1
ATOM 2119 C CA . LEU A 1 278 ? -5.974 -10.263 -15.022 1.00 96.81 278 LEU A CA 1
ATOM 2120 C C . LEU A 1 278 ? -4.625 -10.836 -15.484 1.00 96.81 278 LEU A C 1
ATOM 2122 O O . LEU A 1 278 ? -3.783 -10.090 -15.974 1.00 96.81 278 LEU A O 1
ATOM 2126 N N . TYR A 1 279 ? -4.412 -12.147 -15.347 1.00 96.31 279 TYR A N 1
ATOM 2127 C CA . TYR A 1 279 ? -3.205 -12.823 -15.827 1.00 96.31 279 TYR A CA 1
ATOM 2128 C C . TYR A 1 279 ? -3.262 -13.223 -17.303 1.00 96.31 279 TYR A C 1
ATOM 2130 O O . TYR A 1 279 ? -2.212 -13.467 -17.893 1.00 96.31 279 TYR A O 1
ATOM 2138 N N . ALA A 1 280 ? -4.449 -13.270 -17.915 1.00 96.50 280 ALA A N 1
ATOM 2139 C CA . ALA A 1 280 ? -4.628 -13.701 -19.299 1.00 96.50 280 ALA A CA 1
ATOM 2140 C C . ALA A 1 280 ? -3.721 -12.964 -20.311 1.00 96.50 280 ALA A C 1
ATOM 2142 O O . ALA A 1 280 ? -3.137 -13.655 -21.148 1.00 96.50 280 ALA A O 1
ATOM 2143 N N . PRO A 1 281 ? -3.494 -11.632 -20.222 1.00 96.69 281 PRO A N 1
ATOM 2144 C CA . PRO A 1 281 ? -2.577 -10.923 -21.125 1.00 96.69 281 PRO A CA 1
ATOM 2145 C C . PRO A 1 281 ? -1.118 -11.396 -21.046 1.00 96.69 281 PRO A C 1
ATOM 2147 O O . PRO A 1 281 ? -0.357 -11.208 -21.989 1.00 96.69 281 PRO A O 1
ATOM 2150 N N . PHE A 1 282 ? -0.729 -12.025 -19.936 1.00 95.56 282 PHE A N 1
ATOM 2151 C CA . PHE A 1 282 ? 0.612 -12.565 -19.698 1.00 95.56 282 PHE A CA 1
ATOM 2152 C C . PHE A 1 282 ? 0.662 -14.094 -19.878 1.00 95.56 282 PHE A C 1
ATOM 2154 O O . PHE A 1 282 ? 1.657 -14.736 -19.543 1.00 95.56 282 PHE A O 1
ATOM 2161 N N . GLY A 1 283 ? -0.424 -14.701 -20.365 1.00 94.31 283 GLY A N 1
ATOM 2162 C CA . GLY A 1 283 ? -0.602 -16.148 -20.442 1.00 94.31 283 GLY A CA 1
ATOM 2163 C C . GLY A 1 283 ? -0.891 -16.804 -19.086 1.00 94.31 283 GLY A C 1
ATOM 2164 O O . GLY A 1 283 ? -0.440 -16.362 -18.032 1.00 94.31 283 GLY A O 1
ATOM 2165 N N . LEU A 1 284 ? -1.634 -17.912 -19.099 1.00 91.94 284 LEU A N 1
ATOM 2166 C CA . LEU A 1 284 ? -1.970 -18.682 -17.896 1.00 91.94 284 LEU A CA 1
ATOM 2167 C C . LEU A 1 284 ? -0.914 -19.765 -17.644 1.00 91.94 284 LEU A C 1
ATOM 2169 O O . LEU A 1 284 ? -1.130 -20.941 -17.921 1.00 91.94 284 LEU A O 1
ATOM 2173 N N . SER A 1 285 ? 0.255 -19.354 -17.152 1.00 92.75 285 SER A N 1
ATOM 2174 C CA . SER A 1 285 ? 1.382 -20.253 -16.888 1.00 92.75 285 SER A CA 1
ATOM 2175 C C . SER A 1 285 ? 1.883 -20.134 -15.454 1.00 92.75 285 SER A C 1
ATOM 2177 O O . SER A 1 285 ? 2.057 -19.030 -14.939 1.00 92.75 285 SER A O 1
ATOM 2179 N N . ALA A 1 286 ? 2.217 -21.272 -14.837 1.00 90.50 286 ALA A N 1
ATOM 2180 C CA . ALA A 1 286 ? 2.876 -21.311 -13.531 1.00 90.50 286 ALA A CA 1
ATOM 2181 C C . ALA A 1 286 ? 4.237 -20.586 -13.536 1.00 90.50 286 ALA A C 1
ATOM 2183 O O . ALA A 1 286 ? 4.673 -20.083 -12.503 1.00 90.50 286 ALA A O 1
ATOM 2184 N N . LYS A 1 287 ? 4.875 -20.452 -14.709 1.00 91.31 287 LYS A N 1
ATOM 2185 C CA . LYS A 1 287 ? 6.118 -19.681 -14.875 1.00 91.31 287 LYS A CA 1
ATOM 2186 C C . LYS A 1 287 ? 5.954 -18.203 -14.518 1.00 91.31 287 LYS A C 1
ATOM 2188 O O . LYS A 1 287 ? 6.943 -17.561 -14.192 1.00 91.31 287 LYS A O 1
ATOM 2193 N N . ASN A 1 288 ? 4.728 -17.670 -14.512 1.00 92.06 288 ASN A N 1
ATOM 2194 C CA . ASN A 1 288 ? 4.491 -16.280 -14.125 1.00 92.06 288 ASN A CA 1
ATOM 2195 C C . ASN A 1 288 ? 4.739 -16.012 -12.629 1.00 92.06 288 ASN A C 1
ATOM 2197 O O . ASN A 1 288 ? 4.771 -14.864 -12.203 1.00 92.06 288 ASN A O 1
ATOM 2201 N N . PHE A 1 289 ? 4.934 -17.060 -11.826 1.00 91.06 289 PHE A N 1
ATOM 2202 C CA . PHE A 1 289 ? 5.293 -16.947 -10.414 1.00 91.06 289 PHE A CA 1
ATOM 2203 C C . PHE A 1 289 ? 6.801 -17.119 -10.172 1.00 91.06 289 PHE A C 1
ATOM 2205 O O . PHE A 1 289 ? 7.209 -17.276 -9.022 1.00 91.06 289 PHE A O 1
ATOM 2212 N N . ALA A 1 290 ? 7.636 -17.088 -11.221 1.00 86.81 290 ALA A N 1
ATOM 2213 C CA . ALA A 1 290 ? 9.089 -17.215 -11.100 1.00 86.81 290 ALA A CA 1
ATOM 2214 C C . ALA A 1 290 ? 9.684 -16.126 -10.196 1.00 86.81 290 ALA A C 1
ATOM 2216 O O . ALA A 1 290 ? 10.314 -16.463 -9.200 1.00 86.81 290 ALA A O 1
ATOM 2217 N N . GLY A 1 291 ? 9.379 -14.847 -10.453 1.00 84.88 291 GLY A N 1
ATOM 2218 C CA . GLY A 1 291 ? 9.865 -13.737 -9.622 1.00 84.88 291 GLY A CA 1
ATOM 2219 C C . GLY A 1 291 ? 9.418 -13.836 -8.158 1.00 84.88 291 GLY A C 1
ATOM 2220 O O . GLY A 1 291 ? 10.208 -13.596 -7.250 1.00 84.88 291 GLY A O 1
ATOM 2221 N N . LEU A 1 292 ? 8.177 -14.275 -7.905 1.00 86.12 292 LEU A N 1
ATOM 2222 C CA . LEU A 1 292 ? 7.693 -14.529 -6.541 1.00 86.12 292 LEU A CA 1
ATOM 2223 C C . LEU A 1 292 ? 8.442 -15.692 -5.876 1.00 86.12 292 LEU A C 1
ATOM 2225 O O . LEU A 1 292 ? 8.757 -15.634 -4.691 1.00 86.12 292 LEU A O 1
ATOM 2229 N N . THR A 1 293 ? 8.713 -16.758 -6.628 1.00 86.44 293 THR A N 1
ATOM 2230 C CA . THR A 1 293 ? 9.463 -17.916 -6.128 1.00 86.44 293 THR A CA 1
ATOM 2231 C C . THR A 1 293 ? 10.889 -17.509 -5.782 1.00 86.44 293 THR A C 1
ATOM 2233 O O . THR A 1 293 ? 11.367 -17.850 -4.703 1.00 86.44 293 THR A O 1
ATOM 2236 N N . GLU A 1 294 ? 11.539 -16.728 -6.645 1.00 84.62 294 GLU A N 1
ATOM 2237 C CA . GLU A 1 294 ? 12.848 -16.136 -6.377 1.00 84.62 294 GLU A CA 1
ATOM 2238 C C . GLU A 1 294 ? 12.806 -15.262 -5.126 1.00 84.62 294 GLU A C 1
ATOM 2240 O O . GLU A 1 294 ? 13.591 -15.508 -4.221 1.00 84.62 294 GLU A O 1
ATOM 2245 N N . GLU A 1 295 ? 11.839 -14.347 -4.995 1.00 82.38 295 GLU A N 1
ATOM 2246 C CA . GLU A 1 295 ? 11.712 -13.475 -3.818 1.00 82.38 295 GLU A CA 1
ATOM 2247 C C . GLU A 1 295 ? 11.504 -14.272 -2.520 1.00 82.38 295 GLU A C 1
ATOM 2249 O O . GLU A 1 295 ? 12.015 -13.887 -1.470 1.00 82.38 295 GLU A O 1
ATOM 2254 N N . VAL A 1 296 ? 10.783 -15.399 -2.555 1.00 83.00 296 VAL A N 1
ATOM 2255 C CA . VAL A 1 296 ? 10.601 -16.293 -1.395 1.00 83.00 296 VAL A CA 1
ATOM 2256 C C . VAL A 1 296 ? 11.887 -17.054 -1.057 1.00 83.00 296 VAL A C 1
ATOM 2258 O O . VAL A 1 296 ? 12.189 -17.262 0.121 1.00 83.00 296 VAL A O 1
ATOM 2261 N N . MET A 1 297 ? 12.645 -17.471 -2.068 1.00 82.62 297 MET A N 1
ATOM 2262 C CA . MET A 1 297 ? 13.903 -18.203 -1.890 1.00 82.62 297 MET A CA 1
ATOM 2263 C C . MET A 1 297 ? 15.090 -17.279 -1.616 1.00 82.62 297 MET A C 1
ATOM 2265 O O . MET A 1 297 ? 16.125 -17.732 -1.119 1.00 82.62 297 MET A O 1
ATOM 2269 N N . GLU A 1 298 ? 14.946 -15.987 -1.897 1.00 76.56 298 GLU A N 1
ATOM 2270 C CA . GLU A 1 298 ? 15.988 -15.004 -1.689 1.00 76.56 298 GLU A CA 1
ATOM 2271 C C . GLU A 1 298 ? 16.268 -14.885 -0.193 1.00 76.56 298 GLU A C 1
ATOM 2273 O O . GLU A 1 298 ? 15.387 -14.569 0.621 1.00 76.56 298 GLU A O 1
ATOM 2278 N N . ARG A 1 299 ? 17.531 -15.143 0.166 1.00 59.44 299 ARG A N 1
ATOM 2279 C CA . ARG A 1 299 ? 18.041 -14.914 1.521 1.00 59.44 299 ARG A CA 1
ATOM 2280 C C . ARG A 1 299 ? 17.949 -13.446 1.900 1.00 59.44 299 ARG A C 1
ATOM 2282 O O . ARG A 1 299 ? 17.921 -13.149 3.082 1.00 59.44 299 ARG A O 1
ATOM 2289 N N . GLY A 1 300 ? 17.833 -12.555 0.921 1.00 60.62 300 GLY A N 1
ATOM 2290 C CA . GLY A 1 300 ? 17.854 -11.134 1.158 1.00 60.62 300 GLY A CA 1
ATOM 2291 C C . GLY A 1 300 ? 19.222 -10.685 1.648 1.00 60.62 300 GLY A C 1
ATOM 2292 O O . GLY A 1 300 ? 20.176 -11.456 1.777 1.00 60.62 300 GLY A O 1
ATOM 2293 N N . TRP A 1 301 ? 19.311 -9.406 1.948 1.00 55.81 301 TRP A N 1
ATOM 2294 C CA . TRP A 1 301 ? 20.528 -8.810 2.461 1.00 55.81 301 TRP A CA 1
ATOM 2295 C C . TRP A 1 301 ? 20.480 -8.911 3.987 1.00 55.81 301 TRP A C 1
ATOM 2297 O O . TRP A 1 301 ? 19.571 -8.360 4.608 1.00 55.81 301 TRP A O 1
ATOM 2307 N N . THR A 1 302 ? 21.445 -9.591 4.615 1.00 54.97 302 THR A N 1
ATOM 2308 C CA . THR A 1 302 ? 21.484 -9.786 6.083 1.00 54.97 302 THR A CA 1
ATOM 2309 C C . THR A 1 302 ? 21.411 -8.466 6.858 1.00 54.97 302 THR A C 1
ATOM 2311 O O . THR A 1 302 ? 20.826 -8.402 7.937 1.00 54.97 302 THR A O 1
ATOM 2314 N N . SER A 1 303 ? 21.896 -7.376 6.259 1.00 50.44 303 SER A N 1
ATOM 2315 C CA . SER A 1 303 ? 21.781 -5.997 6.749 1.00 50.44 303 SER A CA 1
ATOM 2316 C C . SER A 1 303 ? 20.345 -5.442 6.803 1.00 50.44 303 SER A C 1
ATOM 2318 O O . SER A 1 303 ? 20.149 -4.325 7.279 1.00 50.44 303 SER A O 1
ATOM 2320 N N . PHE A 1 304 ? 19.346 -6.166 6.297 1.00 57.88 304 PHE A N 1
ATOM 2321 C CA . PHE A 1 304 ? 17.921 -5.803 6.292 1.00 57.88 304 PHE A CA 1
ATOM 2322 C C . PHE A 1 304 ? 17.057 -6.817 7.060 1.00 57.88 304 PHE A C 1
ATOM 2324 O O . PHE A 1 304 ? 15.824 -6.775 6.987 1.00 57.88 304 PHE A O 1
ATOM 2331 N N . TYR A 1 305 ? 17.689 -7.728 7.806 1.00 63.34 305 TYR A N 1
ATOM 2332 C CA . TYR A 1 305 ? 16.972 -8.656 8.670 1.00 63.34 305 TYR A CA 1
ATOM 2333 C C . TYR A 1 305 ? 16.386 -7.891 9.855 1.00 63.34 305 TYR A C 1
ATOM 2335 O O . TYR A 1 305 ? 17.073 -7.117 10.524 1.00 63.34 305 TYR A O 1
ATOM 2343 N N . TRP A 1 306 ? 15.119 -8.157 10.163 1.00 65.81 306 TRP A N 1
ATOM 2344 C CA . TRP A 1 306 ? 14.571 -7.777 11.462 1.00 65.81 306 TRP A CA 1
ATOM 2345 C C . TRP A 1 306 ? 15.229 -8.576 12.579 1.00 65.81 306 TRP A C 1
ATOM 2347 O O . TRP A 1 306 ? 15.608 -9.718 12.338 1.00 65.81 306 TRP A O 1
ATOM 2357 N N . PRO A 1 307 ? 15.288 -8.055 13.819 1.00 69.25 307 PRO A N 1
ATOM 2358 C CA . PRO A 1 307 ? 15.757 -8.826 14.965 1.00 69.25 307 PRO A CA 1
ATOM 2359 C C . PRO A 1 307 ? 15.063 -10.188 15.104 1.00 69.25 307 PRO A C 1
ATOM 2361 O O . PRO A 1 307 ? 15.716 -11.157 15.466 1.00 69.25 307 PRO A O 1
ATOM 2364 N N . GLY A 1 308 ? 13.771 -10.289 14.765 1.00 74.88 308 GLY A N 1
ATOM 2365 C CA . GLY A 1 308 ? 13.053 -11.566 14.731 1.00 74.88 308 GLY A CA 1
ATOM 2366 C C . GLY A 1 308 ? 13.565 -12.507 13.647 1.00 74.88 308 GLY A C 1
ATOM 2367 O O . GLY A 1 308 ? 13.902 -13.648 13.946 1.00 74.88 308 GLY A O 1
ATOM 2368 N N . THR A 1 309 ? 13.682 -12.029 12.407 1.00 80.62 309 THR A N 1
ATOM 2369 C CA . THR A 1 309 ? 14.285 -12.787 11.300 1.00 80.62 309 THR A CA 1
ATOM 2370 C C . THR A 1 309 ? 15.733 -13.191 11.611 1.00 80.62 309 THR A C 1
ATOM 2372 O O . THR A 1 309 ? 16.113 -14.327 11.358 1.00 80.62 309 THR A O 1
ATOM 2375 N N . ALA A 1 310 ? 16.539 -12.300 12.193 1.00 80.44 310 ALA A N 1
ATOM 2376 C CA . ALA A 1 310 ? 17.922 -12.561 12.586 1.00 80.44 310 ALA A CA 1
ATOM 2377 C C . ALA A 1 310 ? 18.015 -13.590 13.719 1.00 80.44 310 ALA A C 1
ATOM 2379 O O . ALA A 1 310 ? 18.871 -14.467 13.669 1.00 80.44 310 ALA A O 1
ATOM 2380 N N . LEU A 1 311 ? 17.107 -13.525 14.698 1.00 82.69 311 LEU A N 1
ATOM 2381 C CA . LEU A 1 311 ? 16.991 -14.519 15.763 1.00 82.69 311 LEU A CA 1
ATOM 2382 C C . LEU A 1 311 ? 16.609 -15.896 15.212 1.00 82.69 311 LEU A C 1
ATOM 2384 O O . LEU A 1 311 ? 17.164 -16.898 15.639 1.00 82.69 311 LEU A O 1
ATOM 2388 N N . LEU A 1 312 ? 15.668 -15.968 14.269 1.00 84.75 312 LEU A N 1
ATOM 2389 C CA . LEU A 1 312 ? 15.325 -17.239 13.629 1.00 84.75 312 LEU A CA 1
ATOM 2390 C C . LEU A 1 312 ? 16.463 -17.734 12.727 1.00 84.75 312 LEU A C 1
ATOM 2392 O O . LEU A 1 312 ? 16.755 -18.923 12.707 1.00 84.75 312 LEU A O 1
ATOM 2396 N N . GLY A 1 313 ? 17.137 -16.823 12.026 1.00 84.56 313 GLY A N 1
ATOM 2397 C CA . GLY A 1 313 ? 18.268 -17.125 11.153 1.00 84.56 313 GLY A CA 1
ATOM 2398 C C . GLY A 1 313 ? 19.557 -17.502 11.880 1.00 84.56 313 GLY A C 1
ATOM 2399 O O . GLY A 1 313 ? 20.448 -18.057 11.244 1.00 84.56 313 GLY A O 1
ATOM 2400 N N . SER A 1 314 ? 19.670 -17.246 13.188 1.00 84.75 314 SER A N 1
ATOM 2401 C CA . SER A 1 314 ? 20.788 -17.741 14.000 1.00 84.75 314 SER A CA 1
ATOM 2402 C C . SER A 1 314 ? 20.618 -19.206 14.417 1.00 84.75 314 SER A C 1
ATOM 2404 O O . SER A 1 314 ? 21.572 -19.817 14.898 1.00 84.75 314 SER A O 1
ATOM 2406 N N . LEU A 1 315 ? 19.431 -19.794 14.214 1.00 88.50 315 LEU A N 1
ATOM 2407 C CA . LEU A 1 315 ? 19.183 -21.207 14.482 1.00 88.50 315 LEU A CA 1
ATOM 2408 C C . LEU A 1 315 ? 19.762 -22.063 13.342 1.00 88.50 315 LEU A C 1
ATOM 2410 O O . LEU A 1 315 ? 19.335 -21.919 12.195 1.00 88.50 315 LEU A O 1
ATOM 2414 N N . PRO A 1 316 ? 20.680 -23.007 13.627 1.00 88.88 316 PRO A N 1
ATOM 2415 C CA . PRO A 1 316 ? 21.463 -23.692 12.592 1.00 88.88 316 PRO A CA 1
ATOM 2416 C C . PRO A 1 316 ? 20.626 -24.606 11.683 1.00 88.88 316 PRO A C 1
ATOM 2418 O O . PRO A 1 316 ? 21.052 -24.947 10.585 1.00 88.88 316 PRO A O 1
ATOM 2421 N N . TRP A 1 317 ? 19.428 -24.996 12.122 1.00 89.75 317 TRP A N 1
ATOM 2422 C CA . TRP A 1 317 ? 18.490 -25.828 11.364 1.00 89.75 317 TRP A CA 1
ATOM 2423 C C . TRP A 1 317 ? 17.448 -25.025 10.569 1.00 89.75 317 TRP A C 1
ATOM 2425 O O . TRP A 1 317 ? 16.589 -25.640 9.938 1.00 89.75 317 TRP A O 1
ATOM 2435 N N . MET A 1 318 ? 17.468 -23.686 10.623 1.00 88.81 318 MET A N 1
ATOM 2436 C CA . MET A 1 318 ? 16.510 -22.832 9.914 1.00 88.81 318 MET A CA 1
ATOM 2437 C C . MET A 1 318 ? 17.111 -22.210 8.647 1.00 88.81 318 MET A C 1
ATOM 2439 O O . MET A 1 318 ? 17.866 -21.245 8.687 1.00 88.81 318 MET A O 1
ATOM 2443 N N . GLY A 1 319 ? 16.704 -22.722 7.489 1.00 88.38 319 GLY A N 1
ATOM 2444 C CA . GLY A 1 319 ? 16.840 -22.060 6.198 1.00 88.38 319 GLY A CA 1
ATOM 2445 C C . GLY A 1 319 ? 15.790 -20.963 5.983 1.00 88.38 319 GLY A C 1
ATOM 2446 O O . GLY A 1 319 ? 14.784 -20.870 6.686 1.00 88.38 319 GLY A O 1
ATOM 2447 N N . ILE A 1 320 ? 15.988 -20.146 4.945 1.00 85.44 320 ILE A N 1
ATOM 2448 C CA . ILE A 1 320 ? 15.162 -18.958 4.670 1.00 85.44 320 ILE A CA 1
ATOM 2449 C C . ILE A 1 320 ? 13.666 -19.258 4.521 1.00 85.44 320 ILE A C 1
ATOM 2451 O O . ILE A 1 320 ? 12.824 -18.521 5.030 1.00 85.44 320 ILE A O 1
ATOM 2455 N N . VAL A 1 321 ? 13.326 -20.381 3.886 1.00 88.44 321 VAL A N 1
ATOM 2456 C CA . VAL A 1 321 ? 11.935 -20.815 3.717 1.00 88.44 321 VAL A CA 1
ATOM 2457 C C . VAL A 1 321 ? 11.300 -21.119 5.072 1.00 88.44 321 VAL A C 1
ATOM 2459 O O . VAL A 1 321 ? 10.178 -20.691 5.328 1.00 88.44 321 VAL A O 1
ATOM 2462 N N . GLN A 1 322 ? 12.021 -21.797 5.970 1.00 90.94 322 GLN A N 1
ATOM 2463 C CA . GLN A 1 322 ? 11.526 -22.110 7.313 1.00 90.94 322 GLN A CA 1
ATOM 2464 C C . GLN A 1 322 ? 11.308 -20.835 8.133 1.00 90.94 322 GLN A C 1
ATOM 2466 O O . GLN A 1 322 ? 10.294 -20.736 8.817 1.00 90.94 322 GLN A O 1
ATOM 2471 N N . ILE A 1 323 ? 12.191 -19.838 8.008 1.00 88.69 323 ILE A N 1
ATOM 2472 C CA . ILE A 1 323 ? 12.033 -18.524 8.653 1.00 88.69 323 ILE A CA 1
ATOM 2473 C C . ILE A 1 323 ? 10.759 -17.826 8.157 1.00 88.69 323 ILE A C 1
ATOM 2475 O O . ILE A 1 323 ? 9.931 -17.393 8.960 1.00 88.69 323 ILE A O 1
ATOM 2479 N N . ARG A 1 324 ? 10.551 -17.768 6.835 1.00 88.06 324 ARG A N 1
ATOM 2480 C CA . ARG A 1 324 ? 9.352 -17.161 6.228 1.00 88.06 324 ARG A CA 1
ATOM 2481 C C . ARG A 1 324 ? 8.072 -17.871 6.664 1.00 88.06 324 ARG A C 1
ATOM 2483 O O . ARG A 1 324 ? 7.109 -17.214 7.060 1.00 88.06 324 ARG A O 1
ATOM 2490 N N . VAL A 1 325 ? 8.072 -19.205 6.642 1.00 91.19 325 VAL A N 1
ATOM 2491 C CA . VAL A 1 325 ? 6.947 -20.029 7.107 1.00 91.19 325 VAL A CA 1
ATOM 2492 C C . VAL A 1 325 ? 6.684 -19.792 8.594 1.00 91.19 325 VAL A C 1
ATOM 2494 O O . VAL A 1 325 ? 5.535 -19.577 8.971 1.00 91.19 325 VAL A O 1
ATOM 2497 N N . ALA A 1 326 ? 7.718 -19.756 9.437 1.00 91.62 326 ALA A N 1
ATOM 2498 C CA . ALA A 1 326 ? 7.573 -19.474 10.862 1.00 91.62 326 ALA A CA 1
ATOM 2499 C C . ALA A 1 326 ? 6.951 -18.089 11.102 1.00 91.62 326 ALA A C 1
ATOM 2501 O O . ALA A 1 326 ? 5.970 -17.983 11.838 1.00 91.62 326 ALA A O 1
ATOM 2502 N N . GLY A 1 327 ? 7.446 -17.044 10.430 1.00 90.25 327 GLY A N 1
ATOM 2503 C CA . GLY A 1 327 ? 6.876 -15.698 10.519 1.00 90.25 327 GLY A CA 1
ATOM 2504 C C . GLY A 1 327 ? 5.418 -15.627 10.054 1.00 90.25 327 GLY A C 1
ATOM 2505 O O . GLY A 1 327 ? 4.587 -15.010 10.727 1.00 90.25 327 GLY A O 1
ATOM 2506 N N . LEU A 1 328 ? 5.073 -16.312 8.957 1.00 91.62 328 LEU A N 1
ATOM 2507 C CA . LEU A 1 328 ? 3.693 -16.427 8.477 1.00 91.62 328 LEU A CA 1
ATOM 2508 C C . LEU A 1 328 ? 2.794 -17.112 9.515 1.00 91.62 328 LEU A C 1
ATOM 2510 O O . LEU A 1 328 ? 1.732 -16.585 9.846 1.00 91.62 328 LEU A O 1
ATOM 2514 N N . LEU A 1 329 ? 3.219 -18.254 10.063 1.00 94.44 329 LEU A N 1
ATOM 2515 C CA . LEU A 1 329 ? 2.461 -18.999 11.071 1.00 94.44 329 LEU A CA 1
ATOM 2516 C C . LEU A 1 329 ? 2.275 -18.190 12.361 1.00 94.44 329 LEU A C 1
ATOM 2518 O O . LEU A 1 329 ? 1.168 -18.153 12.897 1.00 94.44 329 LEU A O 1
ATOM 2522 N N . MET A 1 330 ? 3.312 -17.489 12.831 1.00 92.00 330 MET A N 1
ATOM 2523 C CA . MET A 1 330 ? 3.214 -16.585 13.983 1.00 92.00 330 MET A CA 1
ATOM 2524 C C . MET A 1 330 ? 2.216 -15.452 13.720 1.00 92.00 330 MET A C 1
ATOM 2526 O O . MET A 1 330 ? 1.375 -15.150 14.568 1.00 92.00 330 MET A O 1
ATOM 2530 N N . GLY A 1 331 ? 2.254 -14.856 12.528 1.00 90.94 331 GLY A N 1
ATOM 2531 C CA . GLY A 1 331 ? 1.283 -13.849 12.117 1.00 90.94 331 GLY A CA 1
ATOM 2532 C C . GLY A 1 331 ? -0.151 -14.378 12.087 1.00 90.94 331 GLY A C 1
ATOM 2533 O O . GLY A 1 331 ? -1.054 -13.736 12.623 1.00 90.94 331 GLY A O 1
ATOM 2534 N N . LEU A 1 332 ? -0.365 -15.563 11.508 1.00 94.69 332 LEU A N 1
ATOM 2535 C CA . LEU A 1 332 ? -1.671 -16.229 11.458 1.00 94.69 332 LEU A CA 1
ATOM 2536 C C . LEU A 1 332 ? -2.187 -16.602 12.855 1.00 94.69 332 LEU A C 1
ATOM 2538 O O . LEU A 1 332 ? -3.379 -16.459 13.126 1.00 94.69 332 LEU A O 1
ATOM 2542 N N . LEU A 1 333 ? -1.301 -17.016 13.763 1.00 95.31 333 LEU A N 1
ATOM 2543 C CA . LEU A 1 333 ? -1.642 -17.274 15.160 1.00 95.31 333 LEU A CA 1
ATOM 2544 C C . LEU A 1 333 ? -2.148 -15.995 15.842 1.00 95.31 333 LEU A C 1
ATOM 2546 O O . LEU A 1 333 ? -3.230 -15.990 16.432 1.00 95.31 333 LEU A O 1
ATOM 2550 N N . VAL A 1 334 ? -1.405 -14.892 15.714 1.00 92.56 334 VAL A N 1
ATOM 2551 C CA . VAL A 1 334 ? -1.792 -13.585 16.270 1.00 92.56 334 VAL A CA 1
ATOM 2552 C C . VAL A 1 334 ? -3.093 -13.077 15.651 1.00 92.56 334 VAL A C 1
ATOM 2554 O O . VAL A 1 334 ? -3.943 -12.522 16.350 1.00 92.56 334 VAL A O 1
ATOM 2557 N N . LEU A 1 335 ? -3.294 -13.311 14.357 1.00 94.06 335 LEU A N 1
ATOM 2558 C CA . LEU A 1 335 ? -4.533 -13.001 13.656 1.00 94.06 335 LEU A CA 1
ATOM 2559 C C . LEU A 1 335 ? -5.718 -13.791 14.226 1.00 94.06 335 LEU A C 1
ATOM 2561 O O . LEU A 1 335 ? -6.748 -13.200 14.559 1.00 94.06 335 LEU A O 1
ATOM 2565 N N . GLY A 1 336 ? -5.554 -15.102 14.417 1.00 95.00 336 GLY A N 1
ATOM 2566 C CA . GLY A 1 336 ? -6.541 -15.966 15.063 1.00 95.00 336 GLY A CA 1
ATOM 2567 C C . GLY A 1 336 ? -6.886 -15.497 16.479 1.00 95.00 336 GLY A C 1
ATOM 2568 O O . GLY A 1 336 ? -8.064 -15.422 16.832 1.00 95.00 336 GLY A O 1
ATOM 2569 N N . MET A 1 337 ? -5.884 -15.084 17.264 1.00 94.69 337 MET A N 1
ATOM 2570 C CA . MET A 1 337 ? -6.088 -14.490 18.592 1.00 94.69 337 MET A CA 1
ATOM 2571 C C . MET A 1 337 ? -6.886 -13.181 18.519 1.00 94.69 337 MET A C 1
ATOM 2573 O O . MET A 1 337 ? -7.837 -13.005 19.280 1.00 94.69 337 MET A O 1
ATOM 2577 N N . CYS A 1 338 ? -6.566 -12.288 17.578 1.00 93.62 338 CYS A N 1
ATOM 2578 C CA . CYS A 1 338 ? -7.299 -11.032 17.387 1.00 93.62 338 CYS A CA 1
ATOM 2579 C C . CYS A 1 338 ? -8.767 -11.274 17.008 1.00 93.62 338 CYS A C 1
ATOM 2581 O O . CYS A 1 338 ? -9.657 -10.619 17.548 1.00 93.62 338 CYS A O 1
ATOM 2583 N N . ILE A 1 339 ? -9.038 -12.240 16.125 1.00 94.81 339 ILE A N 1
ATOM 2584 C CA . ILE A 1 339 ? -10.400 -12.622 15.721 1.00 94.81 339 ILE A CA 1
ATOM 2585 C C . ILE A 1 339 ? -11.162 -13.269 16.887 1.00 94.81 339 ILE A C 1
ATOM 2587 O O . ILE A 1 339 ? -12.354 -12.998 17.081 1.00 94.81 339 ILE A O 1
ATOM 2591 N N . ARG A 1 340 ? -10.496 -14.127 17.671 1.00 94.94 340 ARG A N 1
ATOM 2592 C CA . ARG A 1 340 ? -11.078 -14.793 18.845 1.00 94.94 340 ARG A CA 1
ATOM 2593 C C . ARG A 1 340 ? -11.420 -13.797 19.952 1.00 94.94 340 ARG A C 1
ATOM 2595 O O . ARG A 1 340 ? -12.458 -13.950 20.585 1.00 94.94 340 ARG A O 1
ATOM 2602 N N . TRP A 1 341 ? -10.584 -12.785 20.167 1.00 94.25 341 TRP A N 1
ATOM 2603 C CA . TRP A 1 341 ? -10.783 -11.753 21.194 1.00 94.25 341 TRP A CA 1
ATOM 2604 C C . TRP A 1 341 ? -11.567 -10.526 20.720 1.00 94.25 341 TRP A C 1
ATOM 2606 O O . TRP A 1 341 ? -11.616 -9.526 21.436 1.00 94.25 341 TRP A O 1
ATOM 2616 N N . ASP A 1 342 ? -12.164 -10.598 19.531 1.00 93.75 342 ASP A N 1
ATOM 2617 C CA . ASP A 1 342 ? -12.976 -9.533 18.945 1.00 93.75 342 ASP A CA 1
ATOM 2618 C C . ASP A 1 342 ? -12.234 -8.184 18.839 1.00 93.75 342 ASP A C 1
ATOM 2620 O O . ASP A 1 342 ? -12.741 -7.116 19.176 1.00 93.75 342 ASP A O 1
ATOM 2624 N N . ARG A 1 343 ? -10.971 -8.233 18.391 1.00 93.31 343 ARG A N 1
ATOM 2625 C CA . ARG A 1 343 ? -10.086 -7.068 18.215 1.00 93.31 343 ARG A CA 1
ATOM 2626 C C . ARG A 1 343 ? -9.763 -6.840 16.739 1.00 93.31 343 ARG A C 1
ATOM 2628 O O . ARG A 1 343 ? -8.616 -7.037 16.332 1.00 93.31 343 ARG A O 1
ATOM 2635 N N . PRO A 1 344 ? -10.727 -6.387 15.920 1.00 93.00 344 PRO A N 1
ATOM 2636 C CA . PRO A 1 344 ? -10.529 -6.283 14.480 1.00 93.00 344 PRO A CA 1
ATOM 2637 C C . PRO A 1 344 ? -9.430 -5.285 14.115 1.00 93.00 344 PRO A C 1
ATOM 2639 O O . PRO A 1 344 ? -8.577 -5.613 13.303 1.00 93.00 344 PRO A O 1
ATOM 2642 N N . LEU A 1 345 ? -9.356 -4.119 14.769 1.00 91.38 345 LEU A N 1
ATOM 2643 C CA . LEU A 1 345 ? -8.284 -3.146 14.513 1.00 91.38 345 LEU A CA 1
ATOM 2644 C C . LEU A 1 345 ? -6.881 -3.746 14.729 1.00 91.38 345 LEU A C 1
ATOM 2646 O O . LEU A 1 345 ? -5.975 -3.496 13.936 1.00 91.38 345 LEU A O 1
ATOM 2650 N N . LEU A 1 346 ? -6.712 -4.571 15.772 1.00 90.56 346 LEU A N 1
ATOM 2651 C CA . LEU A 1 346 ? -5.460 -5.298 16.003 1.00 90.56 346 LEU A CA 1
ATOM 2652 C C . LEU A 1 346 ? -5.238 -6.374 14.936 1.00 90.56 346 LEU A C 1
ATOM 2654 O O . LEU A 1 346 ? -4.126 -6.499 14.441 1.00 90.56 346 LEU A O 1
ATOM 2658 N N . GLY A 1 347 ? -6.291 -7.078 14.512 1.00 92.00 347 GLY A N 1
ATOM 2659 C CA . GLY A 1 347 ? -6.232 -8.040 13.406 1.00 92.00 347 GLY A CA 1
ATOM 2660 C C . GLY A 1 347 ? -5.778 -7.431 12.074 1.00 92.00 347 GLY A C 1
ATOM 2661 O O . GLY A 1 347 ? -5.132 -8.117 11.292 1.00 92.00 347 GLY A O 1
ATOM 2662 N N . TYR A 1 348 ? -6.042 -6.141 11.840 1.00 91.75 348 TYR A N 1
ATOM 2663 C CA . TYR A 1 348 ? -5.564 -5.410 10.659 1.00 91.75 348 TYR A CA 1
ATOM 2664 C C . TYR A 1 348 ? -4.122 -4.897 10.751 1.00 91.75 348 TYR A C 1
ATOM 2666 O O . TYR A 1 348 ? -3.573 -4.457 9.746 1.00 91.75 348 TYR A O 1
ATOM 2674 N N . THR A 1 349 ? -3.500 -4.935 11.929 1.00 87.94 349 THR A N 1
ATOM 2675 C CA . THR A 1 349 ? -2.211 -4.269 12.176 1.00 87.94 349 THR A CA 1
ATOM 2676 C C . THR A 1 349 ? -1.145 -5.225 12.695 1.00 87.94 349 THR A C 1
ATOM 2678 O O . THR A 1 349 ? -0.080 -5.362 12.095 1.00 87.94 349 THR A O 1
ATOM 2681 N N . LEU A 1 350 ? -1.429 -5.910 13.801 1.00 87.06 350 LEU A N 1
ATOM 2682 C CA . LEU A 1 350 ? -0.454 -6.706 14.537 1.00 87.06 350 LEU A CA 1
ATOM 2683 C C . LEU A 1 350 ? 0.018 -7.964 13.784 1.00 87.06 350 LEU A C 1
ATOM 2685 O O . LEU A 1 350 ? 1.218 -8.226 13.813 1.00 87.06 350 LEU A O 1
ATOM 2689 N N . PRO A 1 351 ? -0.840 -8.720 13.069 1.00 88.88 351 PRO A N 1
ATOM 2690 C CA . PRO A 1 351 ? -0.387 -9.868 12.286 1.00 88.88 351 PRO A CA 1
ATOM 2691 C C . PRO A 1 351 ? 0.683 -9.505 11.260 1.00 88.88 351 PRO A C 1
ATOM 2693 O O . PRO A 1 351 ? 1.695 -10.190 11.193 1.00 88.88 351 PRO A O 1
ATOM 2696 N N . TYR A 1 352 ? 0.518 -8.400 10.524 1.00 85.19 352 TYR A N 1
ATOM 2697 C CA . TYR A 1 352 ? 1.531 -7.949 9.565 1.00 85.19 352 TYR A CA 1
ATOM 2698 C C . TYR A 1 352 ? 2.821 -7.531 10.229 1.00 85.19 352 TYR A C 1
ATOM 2700 O O . TYR A 1 352 ? 3.885 -7.913 9.759 1.00 85.19 352 TYR A O 1
ATOM 2708 N N . ALA A 1 353 ? 2.731 -6.781 11.327 1.00 82.69 353 ALA A N 1
ATOM 2709 C CA . ALA A 1 353 ? 3.906 -6.440 12.112 1.00 82.69 353 ALA A CA 1
ATOM 2710 C C . ALA A 1 353 ? 4.702 -7.699 12.484 1.00 82.69 353 ALA A C 1
ATOM 2712 O O . ALA A 1 353 ? 5.908 -7.733 12.287 1.00 82.69 353 ALA A O 1
ATOM 2713 N N . VAL A 1 354 ? 4.024 -8.755 12.940 1.00 85.88 354 VAL A N 1
ATOM 2714 C CA . VAL A 1 354 ? 4.651 -10.032 13.308 1.00 85.88 354 VAL A CA 1
ATOM 2715 C C . VAL A 1 354 ? 5.208 -10.769 12.086 1.00 85.88 354 VAL A C 1
ATOM 2717 O O . VAL A 1 354 ? 6.355 -11.207 12.120 1.00 85.88 354 VAL A O 1
ATOM 2720 N N . MET A 1 355 ? 4.448 -10.865 10.990 1.00 86.81 355 MET A N 1
ATOM 2721 C CA . MET A 1 355 ? 4.912 -11.511 9.754 1.00 86.81 355 MET A CA 1
ATOM 2722 C C . MET A 1 355 ? 6.151 -10.821 9.187 1.00 86.81 355 MET A C 1
ATOM 2724 O O . MET A 1 355 ? 7.097 -11.492 8.795 1.00 86.81 355 MET A O 1
ATOM 2728 N N . LEU A 1 356 ? 6.171 -9.489 9.173 1.00 81.50 356 LEU A N 1
ATOM 2729 C CA . LEU A 1 356 ? 7.302 -8.706 8.685 1.00 81.50 356 LEU A CA 1
ATOM 2730 C C . LEU A 1 356 ? 8.502 -8.803 9.637 1.00 81.50 356 LEU A C 1
ATOM 2732 O O . LEU A 1 356 ? 9.632 -8.924 9.178 1.00 81.50 356 LEU A O 1
ATOM 2736 N N . PHE A 1 357 ? 8.261 -8.816 10.951 1.00 81.06 357 PHE A N 1
ATOM 2737 C CA . PHE A 1 357 ? 9.310 -8.896 11.969 1.00 81.06 357 PHE A CA 1
ATOM 2738 C C . PHE A 1 357 ? 10.037 -10.247 11.996 1.00 81.06 357 PHE A C 1
ATOM 2740 O O . PHE A 1 357 ? 11.235 -10.291 12.259 1.00 81.06 357 PHE A O 1
ATOM 2747 N N . PHE A 1 358 ? 9.325 -11.354 11.771 1.00 83.50 358 PHE A N 1
ATOM 2748 C CA . PHE A 1 358 ? 9.908 -12.700 11.850 1.00 83.50 358 PHE A CA 1
ATOM 2749 C C . PHE A 1 358 ? 10.141 -13.350 10.486 1.00 83.50 358 PHE A C 1
ATOM 2751 O O . PHE A 1 358 ? 11.025 -14.186 10.354 1.00 83.50 358 PHE A O 1
ATOM 2758 N N . GLY A 1 359 ? 9.333 -13.003 9.486 1.00 82.50 359 GLY A N 1
ATOM 2759 C CA . GLY A 1 359 ? 9.301 -13.675 8.190 1.00 82.50 359 GLY A CA 1
ATOM 2760 C C . GLY A 1 359 ? 9.834 -12.843 7.029 1.00 82.50 359 GLY A C 1
ATOM 2761 O O . GLY A 1 359 ? 9.843 -13.352 5.915 1.00 82.50 359 GLY A O 1
ATOM 2762 N N . SER A 1 360 ? 10.263 -11.592 7.240 1.00 79.00 360 SER A N 1
ATOM 2763 C CA . SER A 1 360 ? 10.840 -10.764 6.173 1.00 79.00 360 SER A CA 1
ATOM 2764 C C . SER A 1 360 ? 12.359 -10.671 6.325 1.00 79.00 360 SER A C 1
ATOM 2766 O O . SER A 1 360 ? 12.845 -9.937 7.192 1.00 79.00 360 SER A O 1
ATOM 2768 N N . PRO A 1 361 ? 13.135 -11.385 5.496 1.00 65.81 361 PRO A N 1
ATOM 2769 C CA . PRO A 1 361 ? 14.590 -11.259 5.463 1.00 65.81 361 PRO A CA 1
ATOM 2770 C C . PRO A 1 361 ? 15.071 -10.046 4.656 1.00 65.81 361 PRO A C 1
ATOM 2772 O O . PRO A 1 361 ? 16.253 -9.735 4.621 1.00 65.81 361 PRO A O 1
ATOM 2775 N N . SER A 1 362 ? 14.172 -9.318 4.001 1.00 69.06 362 SER A N 1
ATOM 2776 C CA . SER A 1 362 ? 14.477 -8.015 3.406 1.00 69.06 362 SER A CA 1
ATOM 2777 C C . SER A 1 362 ? 13.319 -7.084 3.669 1.00 69.06 362 SER A C 1
ATOM 2779 O O . SER A 1 362 ? 12.396 -6.927 2.873 1.00 69.06 362 SER A O 1
ATOM 2781 N N . PHE A 1 363 ? 13.305 -6.539 4.882 1.00 73.69 363 PHE A N 1
ATOM 2782 C CA . PHE A 1 363 ? 12.352 -5.497 5.191 1.00 73.69 363 PHE A CA 1
ATOM 2783 C C . PHE A 1 363 ? 12.881 -4.147 4.762 1.00 73.69 363 PHE A C 1
ATOM 2785 O O . PHE A 1 363 ? 14.004 -3.759 5.081 1.00 73.69 363 PHE A O 1
ATOM 2792 N N . HIS A 1 364 ? 11.990 -3.399 4.140 1.00 77.06 364 HIS A N 1
ATOM 2793 C CA . HIS A 1 364 ? 12.259 -2.056 3.698 1.00 77.06 364 HIS A CA 1
ATOM 2794 C C . HIS A 1 364 ? 11.307 -1.059 4.364 1.00 77.06 364 HIS A C 1
ATOM 2796 O O . HIS A 1 364 ? 10.175 -1.415 4.714 1.00 77.06 364 HIS A O 1
ATOM 2802 N N . PRO A 1 365 ? 11.735 0.206 4.518 1.00 74.94 365 PRO A N 1
ATOM 2803 C CA . PRO A 1 365 ? 10.959 1.254 5.173 1.00 74.94 365 PRO A CA 1
ATOM 2804 C C . PRO A 1 365 ? 9.507 1.382 4.697 1.00 74.94 365 PRO A C 1
ATOM 2806 O O . PRO A 1 365 ? 8.623 1.601 5.524 1.00 74.94 365 PRO A O 1
ATOM 2809 N N . TRP A 1 366 ? 9.242 1.212 3.395 1.00 82.81 366 TRP A N 1
ATOM 2810 C CA . TRP A 1 366 ? 7.925 1.424 2.778 1.00 82.81 366 TRP A CA 1
ATOM 2811 C C . TRP A 1 366 ? 6.802 0.558 3.358 1.00 82.81 366 TRP A C 1
ATOM 2813 O O . TRP A 1 366 ? 5.650 0.996 3.375 1.00 82.81 366 TRP A O 1
ATOM 2823 N N . TYR A 1 367 ? 7.116 -0.604 3.941 1.00 83.88 367 TYR A N 1
ATOM 2824 C CA . TYR A 1 367 ? 6.137 -1.433 4.655 1.00 83.88 367 TYR A CA 1
ATOM 2825 C C . TYR A 1 367 ? 5.491 -0.717 5.852 1.00 83.88 367 TYR A C 1
ATOM 2827 O O . TYR A 1 367 ? 4.387 -1.072 6.272 1.00 83.88 367 TYR A O 1
ATOM 2835 N N . GLY A 1 368 ? 6.124 0.344 6.368 1.00 81.25 368 GLY A N 1
ATOM 2836 C CA . GLY A 1 368 ? 5.524 1.235 7.359 1.00 81.25 368 GLY A CA 1
ATOM 2837 C C . GLY A 1 368 ? 4.184 1.822 6.903 1.00 81.25 368 GLY A C 1
ATOM 2838 O O . GLY A 1 368 ? 3.276 1.967 7.727 1.00 81.25 368 GLY A O 1
ATOM 2839 N N . LEU A 1 369 ? 4.006 2.078 5.597 1.00 86.81 369 LEU A N 1
ATOM 2840 C CA . LEU A 1 369 ? 2.751 2.596 5.040 1.00 86.81 369 LEU A CA 1
ATOM 2841 C C . LEU A 1 369 ? 1.562 1.662 5.287 1.00 86.81 369 LEU A C 1
ATOM 2843 O O . LEU A 1 369 ? 0.441 2.144 5.403 1.00 86.81 369 LEU A O 1
ATOM 2847 N N . TRP A 1 370 ? 1.777 0.350 5.404 1.00 87.50 370 TRP A N 1
ATOM 2848 C CA . TRP A 1 370 ? 0.682 -0.619 5.518 1.00 87.50 370 TRP A CA 1
ATOM 2849 C C . TRP A 1 370 ? 0.022 -0.577 6.895 1.00 87.50 370 TRP A C 1
ATOM 2851 O O . TRP A 1 370 ? -1.194 -0.706 7.022 1.00 87.50 370 TRP A O 1
ATOM 2861 N N . VAL A 1 371 ? 0.835 -0.404 7.940 1.00 80.06 371 VAL A N 1
ATOM 2862 C CA . VAL A 1 371 ? 0.406 -0.559 9.336 1.00 80.06 371 VAL A CA 1
ATOM 2863 C C . VAL A 1 371 ? 0.127 0.789 9.990 1.00 80.06 371 VAL A C 1
ATOM 2865 O O . VAL A 1 371 ? -0.802 0.916 10.791 1.00 80.06 371 VAL A O 1
ATOM 2868 N N . ALA A 1 372 ? 0.919 1.811 9.677 1.00 77.75 372 ALA A N 1
ATOM 2869 C CA . ALA A 1 372 ? 0.960 3.017 10.490 1.00 77.75 372 ALA A CA 1
ATOM 2870 C C . ALA A 1 372 ? -0.330 3.853 10.494 1.00 77.75 372 ALA A C 1
ATOM 2872 O O . ALA A 1 372 ? -0.702 4.322 11.574 1.00 77.75 372 ALA A O 1
ATOM 2873 N N . PRO A 1 373 ? -1.079 4.006 9.384 1.00 80.69 373 PRO A N 1
ATOM 2874 C CA . PRO A 1 373 ? -2.348 4.736 9.416 1.00 80.69 373 PRO A CA 1
ATOM 2875 C C . PRO A 1 373 ? -3.374 4.113 10.359 1.00 80.69 373 PRO A C 1
ATOM 2877 O O . PRO A 1 373 ? -4.021 4.836 11.114 1.00 80.69 373 PRO A O 1
ATOM 2880 N N . LEU A 1 374 ? -3.450 2.784 10.426 1.00 83.25 374 LEU A N 1
ATOM 2881 C CA . LEU A 1 374 ? -4.289 2.099 11.411 1.00 83.25 374 LEU A CA 1
ATOM 2882 C C . LEU A 1 374 ? -3.672 2.098 12.819 1.00 83.25 374 LEU A C 1
ATOM 2884 O O . LEU A 1 374 ? -4.402 2.243 13.800 1.00 83.25 374 LEU A O 1
ATOM 2888 N N . ALA A 1 375 ? -2.345 2.013 12.950 1.00 76.38 375 ALA A N 1
ATOM 2889 C CA . ALA A 1 375 ? -1.666 2.106 14.247 1.00 76.38 375 ALA A CA 1
ATOM 2890 C C . ALA A 1 375 ? -1.842 3.483 14.916 1.00 76.38 375 ALA A C 1
ATOM 2892 O O . ALA A 1 375 ? -1.910 3.571 16.146 1.00 76.38 375 ALA A O 1
ATOM 2893 N N . SER A 1 376 ? -2.001 4.549 14.124 1.00 76.25 376 SER A N 1
ATOM 2894 C CA . SER A 1 376 ? -2.320 5.899 14.614 1.00 76.25 376 SER A CA 1
ATOM 2895 C C . SER A 1 376 ? -3.615 5.948 15.430 1.00 76.25 376 SER A C 1
ATOM 2897 O O . SER A 1 376 ? -3.740 6.741 16.366 1.00 76.25 376 SER A O 1
ATOM 2899 N N . LEU A 1 377 ? -4.551 5.037 15.141 1.00 81.12 377 LEU A N 1
ATOM 2900 C CA . LEU A 1 377 ? -5.821 4.914 15.852 1.00 81.12 377 LEU A CA 1
ATOM 2901 C C . LEU A 1 377 ? -5.645 4.262 17.237 1.00 81.12 377 LEU A C 1
ATOM 2903 O O . LEU A 1 377 ? -6.503 4.441 18.104 1.00 81.12 377 LEU A O 1
ATOM 2907 N N . LEU A 1 378 ? -4.547 3.523 17.455 1.00 74.06 378 LEU A N 1
ATOM 2908 C CA . LEU A 1 378 ? -4.268 2.763 18.677 1.00 74.06 378 LEU A CA 1
ATOM 2909 C C . LEU A 1 378 ? -3.502 3.574 19.729 1.00 74.06 378 LEU A C 1
ATOM 2911 O O . LEU A 1 378 ? -3.910 3.581 20.892 1.00 74.06 378 LEU A O 1
ATOM 2915 N N . ILE A 1 379 ? -2.393 4.216 19.351 1.00 61.44 379 ILE A N 1
ATOM 2916 C CA . ILE A 1 379 ? -1.389 4.704 20.317 1.00 61.44 379 ILE A CA 1
ATOM 2917 C C . ILE A 1 379 ? -1.445 6.224 20.479 1.00 61.44 379 ILE A C 1
ATOM 2919 O O . ILE A 1 379 ? -1.539 6.697 21.606 1.00 61.44 379 ILE A O 1
ATOM 2923 N N . ALA A 1 380 ? -1.434 6.971 19.372 1.00 65.81 380 ALA A N 1
ATOM 2924 C CA . ALA A 1 380 ? -1.652 8.418 19.276 1.00 65.81 380 ALA A CA 1
ATOM 2925 C C . ALA A 1 380 ? -1.382 8.863 17.823 1.00 65.81 380 ALA A C 1
ATOM 2927 O O . ALA A 1 380 ? -0.644 8.171 17.115 1.00 65.81 380 ALA A O 1
ATOM 2928 N N . PRO A 1 381 ? -1.830 10.062 17.401 1.00 64.25 381 PRO A N 1
ATOM 2929 C CA . PRO A 1 381 ? -1.396 10.683 16.143 1.00 64.25 381 PRO A CA 1
ATOM 2930 C C . PRO A 1 381 ? 0.133 10.762 15.994 1.00 64.25 381 PRO A C 1
ATOM 2932 O O . PRO A 1 381 ? 0.660 10.630 14.894 1.00 64.25 381 PRO A O 1
ATOM 2935 N N . ALA A 1 382 ? 0.860 10.894 17.113 1.00 62.38 382 ALA A N 1
ATOM 2936 C CA . ALA A 1 382 ? 2.322 10.899 17.146 1.00 62.38 382 ALA A CA 1
ATOM 2937 C C . ALA A 1 382 ? 2.958 9.591 16.631 1.00 62.38 382 ALA A C 1
ATOM 2939 O O . ALA A 1 382 ? 4.102 9.610 16.190 1.00 62.38 382 ALA A O 1
ATOM 2940 N N . ALA A 1 383 ? 2.223 8.472 16.603 1.00 63.59 383 ALA A N 1
ATOM 2941 C CA . ALA A 1 383 ? 2.702 7.231 15.995 1.00 63.59 383 ALA A CA 1
ATOM 2942 C C . ALA A 1 383 ? 2.921 7.361 14.476 1.00 63.59 383 ALA A C 1
ATOM 2944 O O . ALA A 1 383 ? 3.728 6.631 13.914 1.00 63.59 383 ALA A O 1
ATOM 2945 N N . LEU A 1 384 ? 2.266 8.318 13.807 1.00 64.56 384 LEU A N 1
ATOM 2946 C CA . LEU A 1 384 ? 2.572 8.637 12.411 1.00 64.56 384 LEU A CA 1
ATOM 2947 C C . LEU A 1 384 ? 3.873 9.428 12.263 1.00 64.56 384 LEU A C 1
ATOM 2949 O O . LEU A 1 384 ? 4.468 9.382 11.200 1.00 64.56 384 LEU A O 1
ATOM 2953 N N . LEU A 1 385 ? 4.360 10.119 13.297 1.00 64.75 385 LEU A N 1
ATOM 2954 C CA . LEU A 1 385 ? 5.667 10.795 13.250 1.00 64.75 385 LEU A CA 1
ATOM 2955 C C . LEU A 1 385 ? 6.814 9.779 13.303 1.00 64.75 385 LEU A C 1
ATOM 2957 O O . LEU A 1 385 ? 7.858 9.973 12.689 1.00 64.75 385 LEU A O 1
ATOM 2961 N N . ILE A 1 386 ? 6.579 8.640 13.959 1.00 63.72 386 ILE A N 1
ATOM 2962 C CA . ILE A 1 386 ? 7.502 7.502 13.972 1.00 63.72 386 ILE A CA 1
ATOM 2963 C C . ILE A 1 386 ? 7.740 6.963 12.550 1.00 63.72 386 ILE A C 1
ATOM 2965 O O . ILE A 1 386 ? 8.823 6.456 12.281 1.00 63.72 386 ILE A O 1
ATOM 2969 N N . LEU A 1 387 ? 6.802 7.140 11.607 1.00 59.78 387 LEU A N 1
ATOM 2970 C CA . LEU A 1 387 ? 7.018 6.763 10.203 1.00 59.78 387 LEU A CA 1
ATOM 2971 C C . LEU A 1 387 ? 8.155 7.518 9.517 1.00 59.78 387 LEU A C 1
ATOM 2973 O O . LEU A 1 387 ? 8.684 7.020 8.531 1.00 59.78 387 LEU A O 1
ATOM 2977 N N . SER A 1 388 ? 8.543 8.698 10.002 1.00 61.72 388 SER A N 1
ATOM 2978 C CA . SER A 1 388 ? 9.662 9.427 9.402 1.00 61.72 388 SER A CA 1
ATOM 2979 C C . SER A 1 388 ? 11.014 8.898 9.868 1.00 61.72 388 SER A C 1
ATOM 2981 O O . SER A 1 388 ? 11.993 9.076 9.161 1.00 61.72 388 SER A O 1
ATOM 2983 N N . VAL A 1 389 ? 11.076 8.187 10.999 1.00 61.94 389 VAL A N 1
ATOM 2984 C CA . VAL A 1 389 ? 12.305 7.566 11.522 1.00 61.94 389 VAL A CA 1
ATOM 2985 C C . VAL A 1 389 ? 12.953 6.603 10.505 1.00 61.94 389 VAL A C 1
ATOM 2987 O O . VAL A 1 389 ? 14.153 6.738 10.274 1.00 61.94 389 VAL A O 1
ATOM 2990 N N . PRO A 1 390 ? 12.208 5.708 9.819 1.00 57.47 390 PRO A N 1
ATOM 2991 C CA . PRO A 1 390 ? 12.744 4.867 8.749 1.00 57.47 390 PRO A CA 1
ATOM 2992 C C . PRO A 1 390 ? 13.482 5.605 7.618 1.00 57.47 390 PRO A C 1
ATOM 2994 O O . PRO A 1 390 ? 14.521 5.111 7.193 1.00 57.47 390 PRO A O 1
ATOM 2997 N N . LEU A 1 391 ? 12.999 6.768 7.141 1.00 55.47 391 LEU A N 1
ATOM 2998 C CA . LEU A 1 391 ? 13.712 7.545 6.104 1.00 55.47 391 LEU A CA 1
ATOM 2999 C C . LEU A 1 391 ? 15.098 7.966 6.565 1.00 55.47 391 LEU A C 1
ATOM 3001 O O . LEU A 1 391 ? 16.041 8.013 5.784 1.00 55.47 391 LEU A O 1
ATOM 3005 N N . ILE A 1 392 ? 15.167 8.348 7.832 1.00 52.69 392 ILE A N 1
ATOM 3006 C CA . ILE A 1 392 ? 16.336 8.988 8.391 1.00 52.69 392 ILE A CA 1
ATOM 3007 C C . ILE A 1 392 ? 17.379 7.909 8.731 1.00 52.69 392 ILE A C 1
ATOM 3009 O O . ILE A 1 392 ? 18.567 8.085 8.504 1.00 52.69 392 ILE A O 1
ATOM 3013 N N . VAL A 1 393 ? 16.938 6.749 9.219 1.00 51.72 393 VAL A N 1
ATOM 3014 C CA . VAL A 1 393 ? 17.804 5.685 9.762 1.00 51.72 393 VAL A CA 1
ATOM 3015 C C . VAL A 1 393 ? 18.454 4.820 8.694 1.00 51.72 393 VAL A C 1
ATOM 3017 O O . VAL A 1 393 ? 19.552 4.314 8.920 1.00 51.72 393 VAL A O 1
ATOM 3020 N N . ASP A 1 394 ? 17.820 4.685 7.532 1.00 52.09 394 ASP A N 1
ATOM 3021 C CA . ASP A 1 394 ? 18.399 3.978 6.388 1.00 52.09 394 ASP A CA 1
ATOM 3022 C C . ASP A 1 394 ? 19.768 4.566 5.974 1.00 52.09 394 ASP A C 1
ATOM 3024 O O . ASP A 1 394 ? 20.585 3.872 5.376 1.00 52.09 394 ASP A O 1
ATOM 3028 N N . GLU A 1 395 ? 20.056 5.810 6.379 1.00 47.75 395 GLU A N 1
ATOM 3029 C CA . GLU A 1 395 ? 21.314 6.507 6.113 1.00 47.75 395 GLU A CA 1
ATOM 3030 C C . GLU A 1 395 ? 22.361 6.410 7.246 1.00 47.75 395 GLU A C 1
ATOM 3032 O O . GLU A 1 395 ? 23.528 6.676 6.980 1.00 47.75 395 GLU A O 1
ATOM 3037 N N . LEU A 1 396 ? 22.025 6.010 8.487 1.00 42.47 396 LEU A N 1
ATOM 3038 C CA . LEU A 1 396 ? 22.795 6.439 9.681 1.00 42.47 396 LEU A CA 1
ATOM 3039 C C . LEU A 1 396 ? 23.533 5.406 10.526 1.00 42.47 396 LEU A C 1
ATOM 3041 O O . LEU A 1 396 ? 24.536 5.764 11.137 1.00 42.47 396 LEU A O 1
ATOM 3045 N N . ALA A 1 397 ? 23.017 4.191 10.696 1.00 41.91 397 ALA A N 1
ATOM 3046 C CA . ALA A 1 397 ? 23.505 3.317 11.767 1.00 41.91 397 ALA A CA 1
ATOM 3047 C C . ALA A 1 397 ? 23.247 1.828 11.490 1.00 41.91 397 ALA A C 1
ATOM 3049 O O . ALA A 1 397 ? 22.350 1.503 10.705 1.00 41.91 397 ALA A O 1
ATOM 3050 N N . PRO A 1 398 ? 23.966 0.906 12.170 1.00 49.50 398 PRO A N 1
ATOM 3051 C CA . PRO A 1 398 ? 23.654 -0.518 12.150 1.00 49.50 398 PRO A CA 1
ATOM 3052 C C . PRO A 1 398 ? 22.199 -0.739 12.570 1.00 49.50 398 PRO A C 1
ATOM 3054 O O . PRO A 1 398 ? 21.775 -0.426 13.684 1.00 49.50 398 PRO A O 1
ATOM 3057 N N . ARG A 1 399 ? 21.425 -1.264 11.623 1.00 53.09 399 ARG A N 1
ATOM 3058 C CA . ARG A 1 399 ? 19.963 -1.174 11.536 1.00 53.09 399 ARG A CA 1
ATOM 3059 C C . ARG A 1 399 ? 19.178 -1.937 12.613 1.00 53.09 399 ARG A C 1
ATOM 3061 O O . ARG A 1 399 ? 17.967 -2.016 12.493 1.00 53.09 399 ARG A O 1
ATOM 3068 N N . TRP A 1 400 ? 19.805 -2.481 13.659 1.00 46.09 400 TRP A N 1
ATOM 3069 C CA . TRP A 1 400 ? 19.168 -3.328 14.685 1.00 46.09 400 TRP A CA 1
ATOM 3070 C C . TRP A 1 400 ? 18.807 -2.592 15.991 1.00 46.09 400 TRP A C 1
ATOM 3072 O O . TRP A 1 400 ? 17.799 -2.924 16.616 1.00 46.09 400 TRP A O 1
ATOM 3082 N N . ALA A 1 401 ? 19.564 -1.563 16.393 1.00 39.94 401 ALA A N 1
ATOM 3083 C CA . ALA A 1 401 ? 19.415 -0.914 17.706 1.00 39.94 401 ALA A CA 1
ATOM 3084 C C . ALA A 1 401 ? 18.128 -0.073 17.858 1.00 39.94 401 ALA A C 1
ATOM 3086 O O . ALA A 1 401 ? 17.624 0.124 18.962 1.00 39.94 401 ALA A O 1
ATOM 3087 N N . LEU A 1 402 ? 17.559 0.404 16.750 1.00 48.16 402 LEU A N 1
ATOM 3088 C CA . LEU A 1 402 ? 16.462 1.374 16.773 1.00 48.16 402 LEU A CA 1
ATOM 3089 C C . LEU A 1 402 ? 15.063 0.736 16.843 1.00 48.16 402 LEU A C 1
ATOM 3091 O O . LEU A 1 402 ? 14.113 1.335 17.349 1.00 48.16 402 LEU A O 1
ATOM 3095 N N . TRP A 1 403 ? 14.920 -0.507 16.383 1.00 51.84 403 TRP A N 1
ATOM 3096 C CA . TRP A 1 403 ? 13.611 -1.160 16.268 1.00 51.84 403 TRP A CA 1
ATOM 3097 C C . TRP A 1 403 ? 13.131 -1.809 17.562 1.00 51.84 403 TRP A C 1
ATOM 3099 O O . TRP A 1 403 ? 11.922 -1.943 17.760 1.00 51.84 403 TRP A O 1
ATOM 3109 N N . ILE A 1 404 ? 14.059 -2.111 18.476 1.00 47.88 404 ILE A N 1
ATOM 3110 C CA . ILE A 1 404 ? 13.752 -2.438 19.875 1.00 47.88 404 ILE A CA 1
ATOM 3111 C C . ILE A 1 404 ? 12.939 -1.299 20.506 1.00 47.88 404 ILE A C 1
ATOM 3113 O O . ILE A 1 404 ? 12.004 -1.559 21.254 1.00 47.88 404 ILE A O 1
ATOM 3117 N N . VAL A 1 405 ? 13.215 -0.044 20.141 1.00 45.06 405 VAL A N 1
ATOM 3118 C CA . VAL A 1 405 ? 12.475 1.116 20.650 1.00 45.06 405 VAL A CA 1
ATOM 3119 C C . VAL A 1 405 ? 11.141 1.274 19.914 1.00 45.06 405 VAL A C 1
ATOM 3121 O O . VAL A 1 405 ? 10.094 1.339 20.550 1.00 45.06 405 VAL A O 1
ATOM 3124 N N . THR A 1 406 ? 11.122 1.266 18.579 1.00 49.88 406 THR A N 1
ATOM 3125 C CA . THR A 1 406 ? 9.884 1.516 17.815 1.00 49.88 406 THR A CA 1
ATOM 3126 C C . THR A 1 406 ? 8.827 0.418 17.977 1.00 49.88 406 THR A C 1
ATOM 3128 O O . THR A 1 406 ? 7.655 0.711 18.231 1.00 49.88 406 THR A O 1
ATOM 3131 N N . PHE A 1 407 ? 9.227 -0.851 17.868 1.00 51.41 407 PHE A N 1
ATOM 3132 C CA . PHE A 1 407 ? 8.313 -1.983 18.022 1.00 51.41 407 PHE A CA 1
ATOM 3133 C C . PHE A 1 407 ? 8.192 -2.461 19.461 1.00 51.41 407 PHE A C 1
ATOM 3135 O O . PHE A 1 407 ? 7.115 -2.925 19.826 1.00 51.41 407 PHE A O 1
ATOM 3142 N N . GLY A 1 408 ? 9.211 -2.264 20.304 1.00 49.31 408 GLY A N 1
ATOM 3143 C CA . GLY A 1 408 ? 9.057 -2.424 21.749 1.00 49.31 408 GLY A CA 1
ATOM 3144 C C . GLY A 1 408 ? 7.939 -1.535 22.277 1.00 49.31 408 GLY A C 1
ATOM 3145 O O . GLY A 1 408 ? 7.090 -2.021 23.009 1.00 49.31 408 GLY A O 1
ATOM 3146 N N . LEU A 1 409 ? 7.819 -0.285 21.815 1.00 45.25 409 LEU A N 1
ATOM 3147 C CA . LEU A 1 409 ? 6.701 0.582 22.201 1.00 45.25 409 LEU A CA 1
ATOM 3148 C C . LEU A 1 409 ? 5.354 0.087 21.634 1.00 45.25 409 LEU A C 1
ATOM 3150 O O . LEU A 1 409 ? 4.387 -0.002 22.386 1.00 45.25 409 LEU A O 1
ATOM 3154 N N . LEU A 1 410 ? 5.263 -0.313 20.359 1.00 48.75 410 LEU A N 1
ATOM 3155 C CA . LEU A 1 410 ? 4.025 -0.884 19.786 1.00 48.75 410 LEU A CA 1
ATOM 3156 C C . LEU A 1 410 ? 3.577 -2.174 20.500 1.00 48.75 410 LEU A C 1
ATOM 3158 O O . LEU A 1 410 ? 2.389 -2.341 20.782 1.00 48.75 410 LEU A O 1
ATOM 3162 N N . ALA A 1 411 ? 4.518 -3.061 20.827 1.00 48.00 411 ALA A N 1
ATOM 3163 C CA . ALA A 1 411 ? 4.276 -4.307 21.543 1.00 48.00 411 ALA A CA 1
ATOM 3164 C C . ALA A 1 411 ? 3.921 -4.047 23.012 1.00 48.00 411 ALA A C 1
ATOM 3166 O O . ALA A 1 411 ? 2.910 -4.554 23.486 1.00 48.00 411 ALA A O 1
ATOM 3167 N N . ILE A 1 412 ? 4.667 -3.194 23.719 1.00 45.12 412 ILE A N 1
ATOM 3168 C CA . ILE A 1 412 ? 4.391 -2.830 25.115 1.00 45.12 412 ILE A CA 1
ATOM 3169 C C . ILE A 1 412 ? 3.023 -2.142 25.223 1.00 45.12 412 ILE A C 1
ATOM 3171 O O . ILE A 1 412 ? 2.223 -2.526 26.075 1.00 45.12 412 ILE A O 1
ATOM 3175 N N . PHE A 1 413 ? 2.679 -1.195 24.344 1.00 49.59 413 PHE A N 1
ATOM 3176 C CA . PHE A 1 413 ? 1.382 -0.502 24.389 1.00 49.59 413 PHE A CA 1
ATOM 3177 C C . PHE A 1 413 ? 0.208 -1.360 23.885 1.00 49.59 413 PHE A C 1
ATOM 3179 O O . PHE A 1 413 ? -0.898 -1.274 24.430 1.00 49.59 413 PHE A O 1
ATOM 3186 N N . GLY A 1 414 ? 0.429 -2.222 22.888 1.00 51.84 414 GLY A N 1
ATOM 3187 C CA . GLY A 1 414 ? -0.570 -3.176 22.403 1.00 51.84 414 GLY A CA 1
ATOM 3188 C C . GLY A 1 414 ? -0.892 -4.259 23.437 1.00 51.84 414 GLY A C 1
ATOM 3189 O O . GLY A 1 414 ? -2.064 -4.502 23.738 1.00 51.84 414 GLY A O 1
ATOM 3190 N N . VAL A 1 415 ? 0.142 -4.853 24.043 1.00 47.47 415 VAL A N 1
ATOM 3191 C CA . VAL A 1 415 ? 0.024 -5.903 25.068 1.00 47.47 415 VAL A CA 1
ATOM 3192 C C . VAL A 1 415 ? -0.547 -5.343 26.374 1.00 47.47 415 VAL A C 1
ATOM 3194 O O . VAL A 1 415 ? -1.467 -5.935 26.937 1.00 47.47 415 VAL A O 1
ATOM 3197 N N . THR A 1 416 ? -0.116 -4.163 26.837 1.00 48.25 416 THR A N 1
ATOM 3198 C CA . THR A 1 416 ? -0.668 -3.562 28.071 1.00 48.25 416 THR A CA 1
ATOM 3199 C C . THR A 1 416 ? -2.159 -3.221 27.957 1.00 48.25 416 THR A C 1
ATOM 3201 O O . THR A 1 416 ? -2.901 -3.392 28.929 1.00 48.25 416 THR A O 1
ATOM 3204 N N . ARG A 1 417 ? -2.658 -2.816 26.779 1.00 51.56 417 ARG A N 1
ATOM 3205 C CA . ARG A 1 417 ? -4.107 -2.638 26.551 1.00 51.56 417 ARG A CA 1
ATOM 3206 C C . ARG A 1 417 ? -4.865 -3.958 26.384 1.00 51.56 417 ARG A C 1
ATOM 3208 O O . ARG A 1 417 ? -6.005 -4.046 26.850 1.00 51.56 417 ARG A O 1
ATOM 3215 N N . LEU A 1 418 ? -4.258 -4.978 25.772 1.00 49.22 418 LEU A N 1
ATOM 3216 C CA . LEU A 1 418 ? -4.798 -6.346 25.716 1.00 49.22 418 LEU A CA 1
ATOM 3217 C C . LEU A 1 418 ? -5.019 -6.925 27.123 1.00 49.22 418 LEU A C 1
ATOM 3219 O O . LEU A 1 418 ? -6.058 -7.533 27.372 1.00 49.22 418 LEU A O 1
ATOM 3223 N N . VAL A 1 419 ? -4.100 -6.661 28.058 1.00 51.41 419 VAL A N 1
ATOM 3224 C CA . VAL A 1 419 ? -4.201 -7.103 29.460 1.00 51.41 419 VAL A CA 1
ATOM 3225 C C . VAL A 1 419 ? -5.235 -6.287 30.249 1.00 51.41 419 VAL A C 1
ATOM 3227 O O . VAL A 1 419 ? -6.045 -6.861 30.974 1.00 51.41 419 VAL A O 1
ATOM 3230 N N . ARG A 1 420 ? -5.287 -4.957 30.084 1.00 49.53 420 ARG A N 1
ATOM 3231 C CA . ARG A 1 420 ? -6.206 -4.093 30.860 1.00 49.53 420 ARG A CA 1
ATOM 3232 C C . ARG A 1 420 ? -7.688 -4.254 30.518 1.00 49.53 420 ARG A C 1
ATOM 3234 O O . ARG A 1 420 ? -8.535 -4.022 31.369 1.00 49.53 420 ARG A O 1
ATOM 3241 N N . SER A 1 421 ? -8.012 -4.667 29.298 1.00 47.34 421 SER A N 1
ATOM 3242 C CA . SER A 1 421 ? -9.402 -4.795 28.828 1.00 47.34 421 SER A CA 1
ATOM 3243 C C . SER A 1 421 ? -10.031 -6.173 29.090 1.00 47.34 421 SER A C 1
ATOM 3245 O O . SER A 1 421 ? -11.130 -6.440 28.615 1.00 47.34 421 SER A O 1
ATOM 3247 N N . ARG A 1 422 ? -9.348 -7.041 29.854 1.00 48.25 422 ARG A N 1
ATOM 3248 C CA . ARG A 1 422 ? -9.881 -8.312 30.372 1.00 48.25 422 ARG A CA 1
ATOM 3249 C C . ARG A 1 422 ? -10.527 -8.206 31.752 1.00 48.25 422 ARG A C 1
ATOM 3251 O O . ARG A 1 422 ? -10.989 -9.226 32.247 1.00 48.25 422 ARG A O 1
ATOM 3258 N N . ARG A 1 423 ? -10.581 -7.028 32.382 1.00 39.19 423 ARG A N 1
ATOM 3259 C CA . ARG A 1 423 ? -11.461 -6.863 33.543 1.00 39.19 423 ARG A CA 1
ATOM 3260 C C . ARG A 1 423 ? -12.890 -6.728 33.013 1.00 39.19 423 ARG A C 1
ATOM 3262 O O . ARG A 1 423 ? -13.184 -5.682 32.433 1.00 39.19 423 ARG A O 1
ATOM 3269 N N . PRO A 1 424 ? -13.772 -7.740 33.158 1.00 43.44 424 PRO A N 1
ATOM 3270 C CA . PRO A 1 424 ? -15.191 -7.436 33.132 1.00 43.44 424 PRO A CA 1
ATOM 3271 C C . PRO A 1 424 ? -15.409 -6.348 34.183 1.00 43.44 424 PRO A C 1
ATOM 3273 O O . PRO A 1 424 ? -14.768 -6.370 35.238 1.00 43.44 424 PRO A O 1
ATOM 3276 N N . ALA A 1 425 ? -16.263 -5.373 33.878 1.00 45.25 425 ALA A N 1
ATOM 3277 C CA . ALA A 1 425 ? -16.875 -4.596 34.937 1.00 45.25 425 ALA A CA 1
ATOM 3278 C C . ALA A 1 425 ? -17.485 -5.634 35.882 1.00 45.25 425 ALA A C 1
ATOM 3280 O O . ALA A 1 425 ? -18.452 -6.304 35.521 1.00 45.25 425 ALA A O 1
ATOM 3281 N N . SER A 1 426 ? -16.838 -5.869 37.025 1.00 42.28 426 SER A N 1
ATOM 3282 C CA . SER A 1 426 ? -17.476 -6.550 38.135 1.00 42.28 426 SER A CA 1
ATOM 3283 C C . SER A 1 426 ? -18.767 -5.784 38.345 1.00 42.28 426 SER A C 1
ATOM 3285 O O . SER A 1 426 ? -18.721 -4.571 38.568 1.00 42.28 426 SER A O 1
ATOM 3287 N N . ALA A 1 427 ? -19.883 -6.475 38.133 1.00 43.31 427 ALA A N 1
ATOM 3288 C CA . ALA A 1 427 ? -21.206 -5.972 38.413 1.00 43.31 427 ALA A CA 1
ATOM 3289 C C . ALA A 1 427 ? -21.165 -5.367 39.818 1.00 43.31 427 ALA A C 1
ATOM 3291 O O . ALA A 1 427 ? -20.950 -6.076 40.796 1.00 43.31 427 ALA A O 1
ATOM 3292 N N . GLY A 1 428 ? -21.253 -4.040 39.883 1.00 47.34 428 GLY A N 1
ATOM 3293 C CA . GLY A 1 428 ? -21.668 -3.366 41.095 1.00 47.34 428 GLY A CA 1
ATOM 3294 C C . GLY A 1 428 ? -23.145 -3.682 41.253 1.00 47.34 428 GLY A C 1
ATOM 3295 O O . GLY A 1 428 ? -23.967 -3.129 40.522 1.00 47.34 428 GLY A O 1
ATOM 3296 N N . GLY A 1 429 ? -23.421 -4.634 42.132 1.00 39.22 429 GLY A N 1
ATOM 3297 C CA . GLY A 1 429 ? -24.722 -5.023 42.648 1.00 39.22 429 GLY A CA 1
ATOM 3298 C C . GLY A 1 429 ? -24.481 -5.576 44.034 1.00 39.22 429 GLY A C 1
ATOM 3299 O O . GLY A 1 429 ? -23.769 -6.603 44.100 1.00 39.22 429 GLY A O 1
#

Nearest PDB structures (foldseek):
  7wld-assembly1_U  TM=5.266E-01  e=1.054E-03  Homo sapiens
  6sni-assembly1_X  TM=5.773E-01  e=3.883E-03  Saccharomyces cerevisiae
  3lca-assembly1_A  TM=1.493E-01  e=5.715E+00  Saccharomyces cerevisiae

Radius of gyration: 21.95 Å; Cα contacts (8 Å, |Δi|>4): 543; chains: 1; bounding box: 58×53×70 Å